Protein AF-A0A6P4Z0P4-F1 (afdb_monomer_lite)

InterPro domains:
  IPR000483 Cysteine-rich flanking region, C-terminal [SM00082] (230-280)
  IPR001611 Leucine-rich repeat [PF13855] (102-160)
  IPR003591 Leucine-rich repeat, typical subtype [SM00369] (24-47)
  IPR003591 Leucine-rich repeat, typical subtype [SM00369] (75-98)
  IPR003591 Leucine-rich repeat, typical subtype [SM00369] (100-123)
  IPR003591 Leucine-rich repeat, typical subtype [SM00369] (124-146)
  IPR003591 Leucine-rich repeat, typical subtype [SM00369] (147-170)
  IPR003591 Leucine-rich repeat, typical subtype [SM00369] (171-194)
  IPR003591 Leucine-rich repeat, typical subtype [SM00369] (195-218)
  IPR003598 Immunoglobulin subtype 2 [SM00408] (299-368)
  IPR003599 Immunoglobulin domain subtype [SM00409] (296-376)
  IPR007110 Immunoglobulin-like domain [PS50835] (287-372)
  IPR013098 Immunoglobulin I-set [PF07679] (297-378)
  IPR013783 Immunoglobulin-like fold [G3DSA:2.60.40.10] (280-378)
  IPR032675 Leucine-rich repeat domain superfamily [G3DSA:3.80.10.10] (1-97)
  IPR032675 Leucine-rich repeat domain superfamily [G3DSA:3.80.10.10] (98-164)
  IPR032675 Leucine-rich repeat domain superfamily [G3DSA:3.80.10.10] (165-279)
  IPR036179 Immunoglobulin-like domain superfamily [SSF48726] (300-378)
  IPR050541 Leucine-rich repeat and transmembrane domain-containing protein [PTHR24369] (9-365)

Organism: Branchiostoma belcheri (NCBI:txid7741)

Secondary structure (DSSP, 8-state):
-TT--EEE-TTS--SBPPP--TT-TT--EEE--S----B--TTTTTT-TT--EEE-TT-TTTTTT-PPTTTTTT-TT--EEE-TTS--SS--HHHHTTTGGG--EEE-TTS------STTSTT-TT--EEE-TTS--SS--GGGGG-TT--EEE-TTS---EE-TTTTTT-TT--EEE-TTS---EE-TTTTTT-TT--EEE-TTSS-----TTTTTT---SSEEE-TT---B-SGGGHHHHHHHHSSSSTTT---B--BSGGGTT-BGGGS-GGG-----S--EEEEEE-TT--SEE-TTS-EEE--EEEEESPPEEEEE-TTS-EE-TT---STTEEE-TTS-EEESS--GGG-EEEEEEEE-SS-EEEEEEEEEE-

pLDDT: mean 89.48, std 9.24, range [51.0, 98.56]

Radius of gyration: 24.15 Å; chains: 1; bounding box: 56×58×63 Å

Foldseek 3Di:
DQPAQEAAQEPDADQADDADCLNVARYAYYANEHYQNQAQDACRCQNVCNYQEYHHEHYNNLLPEHDDARSCHNVQQHAYYAHHHSQDQDDRQRNCLVRQQRHAEYHHAHHAHAAYDLVRCLSNQRHQEYAHDQYAHQADHPSVLNHQRHAYYHHANYQHAEQDACSPPSNQRYAYYHHDNYAHAYYDLRSCAQVARHAYDAHEQYAYQEDAANSCVRPQHNHAYHHYNYAHAQAQLRLRVLVVCVVPRCVVHDQDAHNDDPVRHRPGSVVDPSVRRHFPDDDADWKDWDQPPFAQEDEAFAKGKTATAIDHPPFWFKWKAFLVGHIDGQSRDPDPQWHADPRRMIMRRGDDQSRFAKMKMWTDTNRDIDIDIGTYYYD

Structure (mmCIF, N/CA/C/O backbone):
data_AF-A0A6P4Z0P4-F1
#
_entry.id   AF-A0A6P4Z0P4-F1
#
loop_
_atom_site.group_PDB
_atom_site.id
_atom_site.type_symbol
_atom_site.label_atom_id
_atom_site.label_alt_id
_atom_site.label_comp_id
_atom_site.label_asym_id
_atom_site.label_entity_id
_atom_site.label_seq_id
_atom_site.pdbx_PDB_ins_code
_atom_site.Cartn_x
_atom_site.Cartn_y
_atom_site.Cartn_z
_atom_site.occupancy
_atom_site.B_iso_or_equiv
_atom_site.auth_seq_id
_atom_site.auth_comp_id
_atom_site.auth_asym_id
_atom_site.auth_atom_id
_atom_site.pdbx_PDB_model_num
ATOM 1 N N . MET A 1 1 ? -32.185 -7.700 32.684 1.00 51.00 1 MET A N 1
ATOM 2 C CA . MET A 1 1 ? -32.113 -9.035 32.046 1.00 51.00 1 MET A CA 1
ATOM 3 C C . MET A 1 1 ? -30.779 -9.678 32.425 1.00 51.00 1 MET A C 1
ATOM 5 O O . MET A 1 1 ? -29.786 -9.361 31.792 1.00 51.00 1 MET A O 1
ATOM 9 N N . PRO A 1 2 ? -30.705 -10.510 33.476 1.00 51.84 2 PRO A N 1
ATOM 10 C CA . PRO A 1 2 ? -29.428 -10.908 34.088 1.00 51.84 2 PRO A CA 1
ATOM 11 C C . PRO A 1 2 ? -28.646 -12.013 33.345 1.00 51.84 2 PRO A C 1
ATOM 13 O O . PRO A 1 2 ? -27.737 -12.581 33.927 1.00 51.84 2 PRO A O 1
ATOM 16 N N . TYR A 1 3 ? -28.998 -12.339 32.096 1.00 61.34 3 TYR A N 1
ATOM 17 C CA . TYR A 1 3 ? -28.359 -13.416 31.315 1.00 61.34 3 TYR A CA 1
ATOM 18 C C . TYR A 1 3 ? -27.918 -12.982 29.912 1.00 61.34 3 TYR A C 1
ATOM 20 O O . TYR A 1 3 ? -27.537 -13.824 29.104 1.00 61.34 3 TYR A O 1
ATOM 28 N N . LEU A 1 4 ? -28.040 -11.696 29.580 1.00 68.31 4 LEU A N 1
ATOM 29 C CA . LEU A 1 4 ? -27.682 -11.217 28.251 1.00 68.31 4 LEU A CA 1
ATOM 30 C C . LEU A 1 4 ? -26.157 -11.061 28.178 1.00 68.31 4 LEU A C 1
ATOM 32 O O . LEU A 1 4 ? -25.614 -10.230 28.897 1.00 68.31 4 LEU A O 1
ATOM 36 N N . SER A 1 5 ? -25.496 -11.869 27.347 1.00 84.31 5 SER A N 1
ATOM 37 C CA . SER A 1 5 ? -24.050 -11.802 27.076 1.00 84.31 5 SER A CA 1
ATOM 38 C C . SER A 1 5 ? -23.718 -10.976 25.839 1.00 84.31 5 SER A C 1
ATOM 40 O O . SER A 1 5 ? -22.655 -10.367 25.758 1.00 84.31 5 SER A O 1
ATOM 42 N N . ASP A 1 6 ? -24.638 -10.935 24.880 1.00 90.25 6 ASP A N 1
ATOM 43 C CA . ASP A 1 6 ? -24.429 -10.323 23.578 1.00 90.25 6 ASP A CA 1
ATOM 44 C C . ASP A 1 6 ? -25.652 -9.483 23.204 1.00 90.25 6 ASP A C 1
ATOM 46 O O . ASP A 1 6 ? -26.797 -9.923 23.338 1.00 90.25 6 ASP A O 1
ATOM 50 N N . VAL A 1 7 ? -25.407 -8.266 22.728 1.00 90.81 7 VAL A N 1
ATOM 51 C CA . VAL A 1 7 ? -26.426 -7.311 22.281 1.00 90.81 7 VAL A CA 1
ATOM 52 C C . VAL A 1 7 ? -26.249 -7.083 20.795 1.00 90.81 7 VAL A C 1
ATOM 54 O O . VAL A 1 7 ? -25.250 -6.513 20.374 1.00 90.81 7 VAL A O 1
ATOM 57 N N . TRP A 1 8 ? -27.239 -7.501 20.016 1.00 92.94 8 TRP A N 1
ATOM 58 C CA . TRP A 1 8 ? -27.252 -7.363 18.564 1.00 92.94 8 TRP A CA 1
ATOM 59 C C . TRP A 1 8 ? -28.351 -6.374 18.189 1.00 92.94 8 TRP A C 1
ATOM 61 O O . TRP A 1 8 ? -29.537 -6.705 18.226 1.00 92.94 8 TRP A O 1
ATOM 71 N N . LEU A 1 9 ? -27.958 -5.134 17.907 1.00 93.69 9 LEU A N 1
ATOM 72 C CA . LEU A 1 9 ? -28.841 -4.039 17.500 1.00 93.69 9 LEU A CA 1
ATOM 73 C C . LEU A 1 9 ? -28.505 -3.538 16.090 1.00 93.69 9 LEU A C 1
ATOM 75 O O . LEU A 1 9 ? -29.006 -2.490 15.674 1.00 93.69 9 LEU A O 1
ATOM 79 N N . ASN A 1 10 ? -27.684 -4.278 15.347 1.00 96.25 10 ASN A N 1
ATOM 80 C CA . ASN A 1 10 ? -27.295 -3.944 13.987 1.00 96.25 10 ASN A CA 1
ATOM 81 C C . ASN A 1 10 ? -28.489 -3.869 13.028 1.00 96.25 10 ASN A C 1
ATOM 83 O O . ASN A 1 10 ? -29.530 -4.480 13.269 1.00 96.25 10 ASN A O 1
ATOM 87 N N . ASP A 1 11 ? -28.327 -3.114 11.940 1.00 96.44 11 ASP A N 1
ATOM 88 C CA . ASP A 1 11 ? -29.306 -3.005 10.845 1.00 96.44 11 ASP A CA 1
ATOM 89 C C . ASP A 1 11 ? -30.709 -2.559 11.304 1.00 96.44 11 ASP A C 1
ATOM 91 O O . ASP A 1 11 ? -31.742 -3.019 10.810 1.00 96.44 11 ASP A O 1
ATOM 95 N N . ASN A 1 12 ? -30.747 -1.639 12.267 1.00 95.81 12 ASN A N 1
ATOM 96 C CA . ASN A 1 12 ? -31.969 -1.006 12.752 1.00 95.81 12 ASN A CA 1
ATOM 97 C C . ASN A 1 12 ? -32.028 0.473 12.323 1.00 95.81 12 ASN A C 1
ATOM 99 O O . ASN A 1 12 ? -31.247 0.960 11.506 1.00 95.81 12 ASN A O 1
ATOM 103 N N . ASN A 1 13 ? -33.003 1.207 12.861 1.00 95.25 13 ASN A N 1
ATOM 104 C CA . ASN A 1 13 ? -33.181 2.637 12.613 1.00 95.25 13 ASN A CA 1
ATOM 105 C C . ASN A 1 13 ? -32.866 3.475 13.866 1.00 95.25 13 ASN A C 1
ATOM 107 O O . ASN A 1 13 ? -33.548 4.463 14.143 1.00 95.25 13 ASN A O 1
ATOM 111 N N . LEU A 1 14 ? -31.886 3.046 14.671 1.00 92.81 14 LEU A N 1
ATOM 112 C CA . LEU A 1 14 ? -31.499 3.757 15.888 1.00 92.81 14 LEU A CA 1
ATOM 113 C C . LEU A 1 14 ? -30.836 5.088 15.529 1.00 92.81 14 LEU A C 1
ATOM 115 O O . LEU A 1 14 ? -29.829 5.123 14.828 1.00 92.81 14 LEU A O 1
ATOM 119 N N . THR A 1 15 ? -31.382 6.189 16.041 1.00 91.25 15 THR A N 1
ATOM 120 C CA . THR A 1 15 ? -30.812 7.536 15.869 1.00 91.25 15 THR A CA 1
ATOM 121 C C . THR A 1 15 ? -29.833 7.916 16.981 1.00 91.25 15 THR A C 1
ATOM 123 O O . THR A 1 15 ? -29.069 8.868 16.830 1.00 91.25 15 THR A O 1
ATOM 126 N N . SER A 1 16 ? -29.831 7.163 18.082 1.00 88.50 16 SER A N 1
ATOM 127 C CA . SER A 1 16 ? -28.933 7.302 19.231 1.00 88.50 16 SER A CA 1
ATOM 128 C C . SER A 1 16 ? -28.584 5.923 19.789 1.00 88.50 16 SER A C 1
ATOM 130 O O . SER A 1 16 ? -29.386 4.992 19.688 1.00 88.50 16 SER A O 1
ATOM 132 N N . ALA A 1 17 ? -27.411 5.793 20.408 1.00 86.19 17 ALA A N 1
ATOM 133 C CA . ALA A 1 17 ? -27.073 4.593 21.170 1.00 86.19 17 ALA A CA 1
ATOM 134 C C . ALA A 1 17 ? -27.990 4.446 22.410 1.00 86.19 17 ALA A C 1
ATOM 136 O O . ALA A 1 17 ? -28.481 5.458 22.922 1.00 86.19 17 ALA A O 1
ATOM 137 N N . PRO A 1 18 ? -28.234 3.217 22.907 1.00 84.50 18 PRO A N 1
ATOM 138 C CA . PRO A 1 18 ? -29.027 3.001 24.118 1.00 84.50 18 PRO A CA 1
ATOM 139 C C . PRO A 1 18 ? -28.424 3.719 25.335 1.00 84.50 18 PRO A C 1
ATOM 141 O O . PRO A 1 18 ? -27.215 3.643 25.551 1.00 84.50 18 PRO A O 1
ATOM 144 N N . SER A 1 19 ? -29.253 4.401 26.132 1.00 79.94 19 SER A N 1
ATOM 145 C CA . SER A 1 19 ? -28.867 5.002 27.419 1.00 79.94 19 SER A CA 1
ATOM 146 C C . SER A 1 19 ? -29.184 4.072 28.597 1.00 79.94 19 SER A C 1
ATOM 148 O O . SER A 1 19 ? -29.897 3.083 28.441 1.00 79.94 19 SER A O 1
ATOM 150 N N . ASP A 1 20 ? -28.656 4.400 29.782 1.00 75.19 20 ASP A N 1
ATOM 151 C CA . ASP A 1 20 ? -29.026 3.773 31.063 1.00 75.19 20 ASP A CA 1
ATOM 152 C C . ASP A 1 20 ? -28.770 2.255 31.130 1.00 75.19 20 ASP A C 1
ATOM 154 O O . ASP A 1 20 ? -29.592 1.463 31.590 1.00 75.19 20 ASP A O 1
ATOM 158 N N . MET A 1 21 ? -27.580 1.840 30.693 1.00 78.06 21 MET A N 1
ATOM 159 C CA . MET A 1 21 ? -27.157 0.435 30.619 1.00 78.06 21 MET A CA 1
ATOM 160 C C . MET A 1 21 ? -26.545 -0.107 31.926 1.00 78.06 21 MET A C 1
ATOM 162 O O . MET A 1 21 ? -25.879 -1.137 31.923 1.00 78.06 21 MET A O 1
ATOM 166 N N . ASN A 1 22 ? -26.790 0.544 33.064 1.00 76.12 22 ASN A N 1
ATOM 167 C CA . ASN A 1 22 ? -26.131 0.258 34.352 1.00 76.12 22 ASN A CA 1
ATOM 168 C C . ASN A 1 22 ? -26.401 -1.167 34.879 1.00 76.12 22 ASN A C 1
ATOM 170 O O . ASN A 1 22 ? -25.625 -1.717 35.668 1.00 76.12 22 ASN A O 1
ATOM 174 N N . ASP A 1 23 ? -27.511 -1.766 34.445 1.00 77.31 23 ASP A N 1
ATOM 175 C CA . ASP A 1 23 ? -27.917 -3.126 34.809 1.00 77.31 23 ASP A CA 1
ATOM 176 C C . ASP A 1 23 ? -27.267 -4.205 33.920 1.00 77.31 23 ASP A C 1
ATOM 178 O O . ASP A 1 23 ? -27.383 -5.401 34.200 1.00 77.31 23 ASP A O 1
ATOM 182 N N . LEU A 1 24 ? -26.572 -3.805 32.851 1.00 77.00 24 LEU A N 1
ATOM 183 C CA . LEU A 1 24 ? -26.000 -4.676 31.821 1.00 77.00 24 LEU A CA 1
ATOM 184 C C . LEU A 1 24 ? -24.562 -5.112 32.155 1.00 77.00 24 LEU A C 1
ATOM 186 O O . LEU A 1 24 ? -23.647 -5.023 31.344 1.00 77.00 24 LEU A O 1
ATOM 190 N N . LYS A 1 25 ? -24.365 -5.633 33.368 1.00 76.31 25 LYS A N 1
ATOM 191 C CA . LYS A 1 25 ? -23.035 -5.965 33.922 1.00 76.31 25 LYS A CA 1
ATOM 192 C C . LYS A 1 25 ? -22.395 -7.253 33.388 1.00 76.31 25 LYS A C 1
ATOM 194 O O . LYS A 1 25 ? -21.348 -7.651 33.880 1.00 76.31 25 LYS A O 1
ATOM 199 N N . GLN A 1 26 ? -23.050 -7.959 32.470 1.00 84.25 26 GLN A N 1
ATOM 200 C CA . GLN A 1 26 ? -22.586 -9.253 31.947 1.00 84.25 26 GLN A CA 1
ATOM 201 C C . GLN A 1 26 ? -22.544 -9.291 30.418 1.00 84.25 26 GLN A C 1
ATOM 203 O O . GLN A 1 26 ? -22.570 -10.366 29.831 1.00 84.25 26 GLN A O 1
ATOM 208 N N . ILE A 1 27 ? -22.482 -8.122 29.778 1.00 88.69 27 ILE A N 1
ATOM 209 C CA . ILE A 1 27 ? -22.425 -8.025 28.320 1.00 88.69 27 ILE A CA 1
ATOM 210 C C . ILE A 1 27 ? -20.973 -7.994 27.874 1.00 88.69 27 ILE A C 1
ATOM 212 O O . ILE A 1 27 ? -20.195 -7.167 28.341 1.00 88.69 27 ILE A O 1
ATOM 216 N N . TYR A 1 28 ? -20.641 -8.894 26.957 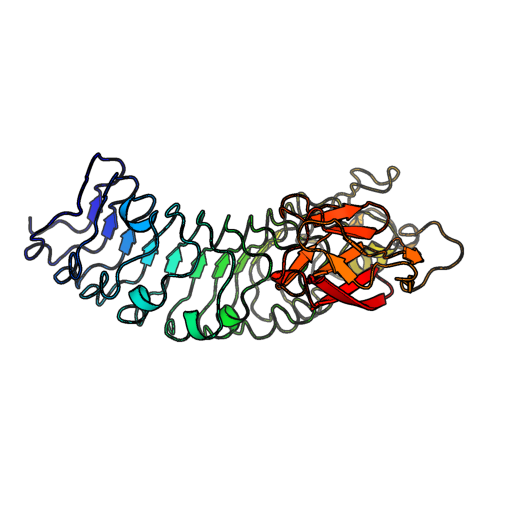1.00 92.44 28 TYR A N 1
ATOM 217 C CA . TYR A 1 28 ? -19.319 -9.071 26.371 1.00 92.44 28 TYR A CA 1
ATOM 218 C C . TYR A 1 28 ? -19.262 -8.570 24.929 1.00 92.44 28 TYR A C 1
ATOM 220 O O . TYR A 1 28 ? -18.223 -8.064 24.514 1.00 92.44 28 TYR A O 1
ATOM 228 N N . THR A 1 29 ? -20.373 -8.640 24.193 1.00 94.38 29 THR A N 1
ATOM 229 C CA . THR A 1 29 ? -20.454 -8.162 22.808 1.00 94.38 29 THR A CA 1
ATOM 230 C C . THR A 1 29 ? -21.599 -7.178 22.645 1.00 94.38 29 THR A C 1
ATOM 232 O O . THR A 1 29 ? -22.718 -7.436 23.089 1.00 94.38 29 THR A O 1
ATOM 235 N N . MET A 1 30 ? -21.338 -6.073 21.957 1.00 94.12 30 MET A N 1
ATOM 236 C CA . MET A 1 30 ? -22.362 -5.127 21.542 1.00 94.12 30 MET A CA 1
ATOM 237 C C . MET A 1 30 ? -22.149 -4.741 20.086 1.00 94.12 30 MET A C 1
ATOM 239 O O . MET A 1 30 ? -21.089 -4.236 19.723 1.00 94.12 30 MET A O 1
ATOM 243 N N . ASP A 1 31 ? -23.175 -4.958 19.274 1.00 96.25 31 ASP A N 1
ATOM 244 C CA . ASP A 1 31 ? -23.215 -4.584 17.870 1.00 96.25 31 ASP A CA 1
ATOM 245 C C . ASP A 1 31 ? -24.295 -3.519 17.647 1.00 96.25 31 ASP A C 1
ATOM 247 O O . ASP A 1 31 ? -25.492 -3.778 17.790 1.00 96.25 31 ASP A O 1
ATOM 251 N N . LEU A 1 32 ? -23.852 -2.300 17.340 1.00 95.06 32 LEU A N 1
ATOM 252 C CA . LEU A 1 32 ? -24.674 -1.139 16.988 1.00 95.06 32 LEU A CA 1
ATOM 253 C C . LEU A 1 32 ? -24.559 -0.794 15.496 1.00 95.06 32 LEU A C 1
ATOM 255 O O . LEU A 1 32 ? -25.032 0.266 15.072 1.00 95.06 32 LEU A O 1
ATOM 259 N N . SER A 1 33 ? -23.907 -1.646 14.705 1.00 96.81 33 SER A N 1
ATOM 260 C CA . SER A 1 33 ? -23.512 -1.327 13.340 1.00 96.81 33 SER A CA 1
ATOM 261 C C . SER A 1 33 ? -24.701 -1.075 12.411 1.00 96.81 33 SER A C 1
ATOM 263 O O . SER A 1 33 ? -25.830 -1.500 12.656 1.00 96.81 33 SER A O 1
ATOM 265 N N . SER A 1 34 ? -24.465 -0.343 11.323 1.00 96.38 34 SER A N 1
ATOM 266 C CA . SER A 1 34 ? -25.487 -0.071 10.300 1.00 96.38 34 SER A CA 1
ATOM 267 C C . SER A 1 34 ? -26.774 0.546 10.865 1.00 96.38 34 SER A C 1
ATOM 269 O O . SER A 1 34 ? -27.881 0.190 10.469 1.00 96.38 34 SER A O 1
ATOM 271 N N . ASN A 1 35 ? -26.622 1.507 11.777 1.00 94.94 35 ASN A N 1
ATOM 272 C CA . ASN A 1 35 ? -27.707 2.343 12.280 1.00 94.94 35 ASN A CA 1
ATOM 273 C C . ASN A 1 35 ? -27.451 3.821 11.941 1.00 94.94 35 ASN A C 1
ATOM 275 O O . ASN A 1 35 ? -26.301 4.270 11.964 1.00 94.94 35 ASN A O 1
ATOM 279 N N . PRO A 1 36 ? -28.494 4.636 11.710 1.00 93.25 36 PRO A N 1
ATOM 280 C CA . PRO A 1 36 ? -28.360 6.075 11.491 1.00 93.25 36 PRO A CA 1
ATOM 281 C C . PRO A 1 36 ? -28.119 6.846 12.803 1.00 93.25 36 PRO A C 1
ATOM 283 O O . PRO A 1 36 ? -28.712 7.904 13.017 1.00 93.25 36 PRO A O 1
ATOM 286 N N . ILE A 1 37 ? -27.263 6.328 13.693 1.00 91.56 37 ILE A N 1
ATOM 287 C CA . ILE A 1 37 ? -26.918 6.978 14.961 1.00 91.56 37 ILE A CA 1
ATOM 288 C C . ILE A 1 37 ? -26.220 8.285 14.623 1.00 91.56 37 ILE A C 1
ATOM 290 O O . ILE A 1 37 ? -25.175 8.260 13.983 1.00 91.56 37 ILE A O 1
ATOM 294 N N . GLN A 1 38 ? -26.803 9.414 15.015 1.00 87.69 38 GLN A N 1
ATOM 295 C CA . GLN A 1 38 ? -26.316 10.747 14.640 1.00 87.69 38 GLN A CA 1
ATOM 296 C C . GLN A 1 38 ? -25.331 11.311 15.659 1.00 87.69 38 GLN A C 1
ATOM 298 O O . GLN A 1 38 ? -24.482 12.122 15.309 1.00 87.69 38 GLN A O 1
ATOM 303 N N . THR A 1 39 ? -25.440 10.874 16.912 1.00 82.00 39 THR A N 1
ATOM 304 C CA . THR A 1 39 ? -24.618 11.351 18.022 1.00 82.00 39 THR A CA 1
ATOM 305 C C . THR A 1 39 ? -24.261 10.197 18.944 1.00 82.00 39 THR A C 1
ATOM 307 O O . THR A 1 39 ? -25.118 9.373 19.277 1.00 82.00 39 THR A O 1
ATOM 310 N N . LEU A 1 40 ? -23.017 10.186 19.406 1.00 83.12 40 LEU A N 1
ATOM 311 C CA . LEU A 1 40 ? -22.540 9.329 20.481 1.00 83.12 40 LEU A CA 1
ATOM 312 C C . LEU A 1 40 ? -22.086 10.244 21.615 1.00 83.12 40 LEU A C 1
ATOM 314 O O . LEU A 1 40 ? -21.119 10.977 21.447 1.00 83.12 40 LEU A O 1
ATOM 318 N N . ALA A 1 41 ? -22.820 10.258 22.727 1.00 78.81 41 ALA A N 1
ATOM 319 C CA . ALA A 1 41 ? -22.496 11.153 23.829 1.00 78.81 41 ALA A CA 1
ATOM 320 C C . ALA A 1 41 ? -21.198 10.713 24.540 1.00 78.81 41 ALA A C 1
ATOM 322 O O . ALA A 1 41 ? -20.908 9.511 24.604 1.00 78.81 41 ALA A O 1
ATOM 323 N N . PRO A 1 42 ? -20.446 11.645 25.149 1.00 77.56 42 PRO A N 1
ATOM 324 C CA . PRO A 1 42 ? -19.347 11.293 26.038 1.00 77.56 42 PRO A CA 1
ATOM 325 C C . PRO A 1 42 ? -19.822 10.342 27.138 1.00 77.56 42 PRO A C 1
ATOM 327 O O . PRO A 1 42 ? -20.913 10.516 27.688 1.00 77.56 42 PRO A O 1
ATOM 330 N N . SER A 1 43 ? -19.003 9.346 27.487 1.00 75.38 43 SER A N 1
ATOM 331 C CA . SER A 1 43 ? -19.332 8.376 28.544 1.00 75.38 43 SER A CA 1
ATOM 332 C C . SER A 1 43 ? -20.615 7.556 28.296 1.00 75.38 43 SER A C 1
ATOM 334 O O . SER A 1 43 ? -21.153 6.974 29.241 1.00 75.38 43 SER A O 1
ATOM 336 N N . GLN A 1 44 ? -21.107 7.462 27.050 1.00 80.81 44 GLN A N 1
ATOM 337 C CA . GLN A 1 44 ? -22.280 6.643 26.690 1.00 80.81 44 GLN A CA 1
ATOM 338 C C . GLN A 1 44 ? -22.141 5.183 27.153 1.00 80.81 44 GLN A C 1
ATOM 340 O O . GLN A 1 44 ? -23.135 4.527 27.463 1.00 80.81 44 GLN A O 1
ATOM 345 N N . PHE A 1 45 ? -20.906 4.686 27.221 1.00 85.25 45 PHE A N 1
ATOM 346 C CA . PHE A 1 45 ? -20.576 3.312 27.586 1.00 85.25 45 PHE A CA 1
ATOM 347 C C . PHE A 1 45 ? -19.891 3.174 28.947 1.00 85.25 45 PHE A C 1
ATOM 349 O O . PHE A 1 45 ? -19.323 2.124 29.237 1.00 85.25 45 PHE A O 1
ATOM 356 N N . LYS A 1 46 ? -19.972 4.199 29.804 1.00 84.69 46 LYS A N 1
ATOM 357 C CA . LYS A 1 46 ? -19.211 4.257 31.063 1.00 84.69 46 LYS A CA 1
ATOM 358 C C . LYS A 1 46 ? -19.436 3.073 32.010 1.00 84.69 46 LYS A C 1
ATOM 360 O O . LYS A 1 46 ? -18.563 2.754 32.807 1.00 84.69 46 LYS A O 1
ATOM 365 N N . ASP A 1 47 ? -20.612 2.451 31.941 1.00 84.69 47 ASP A N 1
ATOM 366 C CA . ASP A 1 47 ? -21.020 1.351 32.820 1.00 84.69 47 ASP A CA 1
ATOM 367 C C . ASP A 1 47 ? -20.828 -0.035 32.167 1.00 84.69 47 ASP A C 1
ATOM 369 O O . ASP A 1 47 ? -21.139 -1.059 32.777 1.00 84.69 47 ASP A O 1
ATOM 373 N N . LEU A 1 48 ? -20.290 -0.090 30.940 1.00 87.12 48 LEU A N 1
ATOM 374 C CA . LEU A 1 48 ? -20.080 -1.316 30.162 1.00 87.12 48 LEU A CA 1
ATOM 375 C C . LEU A 1 48 ? -18.661 -1.887 30.318 1.00 87.12 48 LEU A C 1
ATOM 377 O O . LEU A 1 48 ? -18.089 -2.425 29.372 1.00 87.12 48 LEU A O 1
ATOM 381 N N . GLY A 1 49 ? -18.101 -1.837 31.528 1.00 87.19 49 GLY A N 1
ATOM 382 C CA . GLY A 1 49 ? -16.736 -2.306 31.795 1.00 87.19 49 GLY A CA 1
ATOM 383 C C . GLY A 1 49 ? -16.486 -3.782 31.477 1.00 87.19 49 GLY A C 1
ATOM 384 O O . GLY A 1 49 ? -15.340 -4.172 31.302 1.00 87.19 49 GLY A O 1
ATOM 385 N N . SER A 1 50 ? -17.521 -4.621 31.373 1.00 89.19 50 SER A N 1
ATOM 386 C CA . SER A 1 50 ? -17.388 -6.038 30.991 1.00 89.19 50 SER A CA 1
ATOM 387 C C . SER A 1 50 ? -17.308 -6.281 29.482 1.00 89.19 50 SER A C 1
ATOM 389 O O . SER A 1 50 ? -17.050 -7.415 29.074 1.00 89.19 50 SER A O 1
ATOM 391 N N . LEU A 1 51 ? -17.528 -5.248 28.665 1.00 91.75 51 LEU A N 1
ATOM 392 C CA . LEU A 1 51 ? -17.587 -5.375 27.217 1.00 91.75 51 LEU A CA 1
ATOM 393 C C . LEU A 1 51 ? -16.204 -5.701 26.647 1.00 91.75 51 LEU A C 1
ATOM 395 O O . LEU A 1 51 ? -15.233 -4.990 26.894 1.00 91.75 51 LEU A O 1
ATOM 399 N N . LEU A 1 52 ? -16.135 -6.769 25.856 1.00 93.38 52 LEU A N 1
ATOM 400 C CA . LEU A 1 52 ? -14.925 -7.229 25.176 1.00 93.38 52 LEU A CA 1
ATOM 401 C C . LEU A 1 52 ? -14.919 -6.818 23.705 1.00 93.38 52 LEU A C 1
ATOM 403 O O . LEU A 1 52 ? -13.853 -6.582 23.142 1.00 93.38 52 LEU A O 1
ATOM 407 N N . LYS A 1 53 ? -16.096 -6.723 23.082 1.00 95.12 53 LYS A N 1
ATOM 408 C CA . LYS A 1 53 ? -16.257 -6.363 21.676 1.00 95.12 53 LYS A CA 1
ATOM 409 C C . LYS A 1 53 ? -17.328 -5.298 21.490 1.00 95.12 53 LYS A C 1
ATOM 411 O O . LYS A 1 53 ? -18.469 -5.476 21.919 1.00 95.12 53 LYS A O 1
ATOM 416 N N . LEU A 1 54 ? -16.962 -4.241 20.771 1.00 94.38 54 LEU A N 1
ATOM 417 C CA . LEU A 1 54 ? -17.870 -3.191 20.328 1.00 94.38 54 LEU A CA 1
ATOM 418 C C . LEU A 1 54 ? -17.797 -3.044 18.809 1.00 94.38 54 LEU A C 1
ATOM 420 O O . LEU A 1 54 ? -16.729 -2.771 18.255 1.00 94.38 54 LEU A O 1
ATOM 424 N N . ASP A 1 55 ? -18.947 -3.171 18.154 1.00 96.19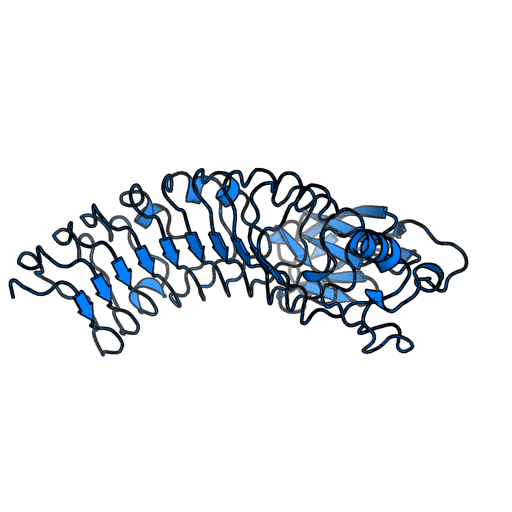 55 ASP A N 1
ATOM 425 C CA . ASP A 1 55 ? -19.117 -2.828 16.749 1.00 96.19 55 ASP A CA 1
ATOM 426 C C . ASP A 1 55 ? -19.978 -1.572 16.600 1.00 96.19 55 ASP A C 1
ATOM 428 O O . ASP A 1 55 ? -21.153 -1.536 16.964 1.00 96.19 55 ASP A O 1
ATOM 432 N N . ILE A 1 56 ? -19.354 -0.519 16.080 1.00 93.81 56 ILE A N 1
ATOM 433 C CA . ILE A 1 56 ? -19.956 0.778 15.759 1.00 93.81 56 ILE A CA 1
ATOM 434 C C . ILE A 1 56 ? -19.648 1.134 14.301 1.00 93.81 56 ILE A C 1
ATOM 436 O O . ILE A 1 56 ? -19.421 2.292 13.944 1.00 93.81 56 ILE A O 1
ATOM 440 N N . SER A 1 57 ? -19.608 0.116 13.443 1.00 95.62 57 SER A N 1
ATOM 441 C CA . SER A 1 57 ? -19.398 0.263 12.009 1.00 95.62 57 SER A CA 1
ATOM 442 C C . SER A 1 57 ? -20.602 0.915 11.332 1.00 95.62 57 SER A C 1
ATOM 444 O O . SER A 1 57 ? -21.753 0.655 11.675 1.00 95.62 57 SER A O 1
ATOM 446 N N . ASN A 1 58 ? -20.352 1.715 10.298 1.00 94.38 58 ASN A N 1
ATOM 447 C CA . ASN A 1 58 ? -21.383 2.301 9.446 1.00 94.38 58 ASN A CA 1
ATOM 448 C C . ASN A 1 58 ? -22.442 3.119 10.218 1.00 94.38 58 ASN A C 1
ATOM 450 O O . ASN A 1 58 ? -23.641 2.959 9.980 1.00 94.38 58 ASN A O 1
ATOM 454 N N . ILE A 1 59 ? -22.009 4.019 11.107 1.00 91.75 59 ILE A N 1
ATOM 455 C CA . ILE A 1 59 ? -22.903 4.935 11.831 1.00 91.75 59 ILE A CA 1
ATOM 456 C C . ILE A 1 59 ? -22.648 6.399 11.465 1.00 91.75 59 ILE A C 1
ATOM 458 O O . ILE A 1 59 ? -21.516 6.826 11.242 1.00 91.75 59 ILE A O 1
ATOM 462 N N . SER A 1 60 ? -23.710 7.202 11.392 1.00 87.50 60 SER A N 1
ATOM 463 C CA . SER A 1 60 ? -23.628 8.595 10.927 1.00 87.50 60 SER A CA 1
ATOM 464 C C . SER A 1 60 ? -22.830 9.516 11.856 1.00 87.50 60 SER A C 1
ATOM 466 O O . SER A 1 60 ? -22.221 10.465 11.372 1.00 87.50 60 SER A O 1
ATOM 468 N N . ALA A 1 61 ? -22.786 9.214 13.154 1.00 84.19 61 ALA A N 1
ATOM 469 C CA . ALA A 1 61 ? -22.106 9.998 14.181 1.00 84.19 61 ALA A CA 1
ATOM 470 C C . ALA A 1 61 ? -20.600 10.121 13.929 1.00 84.19 61 ALA A C 1
ATOM 472 O O . ALA A 1 61 ? -20.001 11.128 14.281 1.00 84.19 61 ALA A O 1
ATOM 473 N N . ILE A 1 62 ? -19.999 9.112 13.292 1.00 83.94 62 ILE A N 1
ATOM 474 C CA . ILE A 1 62 ? -18.556 9.070 13.027 1.00 83.94 62 ILE A CA 1
ATOM 475 C C . ILE A 1 62 ? -18.239 9.621 11.623 1.00 83.94 62 ILE A C 1
ATOM 477 O O . ILE A 1 62 ? -17.165 10.181 11.398 1.00 83.94 62 ILE A O 1
ATOM 481 N N . LYS A 1 63 ? -19.214 9.575 10.699 1.00 72.69 63 LYS A N 1
ATOM 482 C CA . LYS A 1 63 ? -19.086 10.014 9.295 1.00 72.69 63 LYS A CA 1
ATOM 483 C C . LYS A 1 63 ? -18.903 11.527 9.097 1.00 72.69 63 LYS A C 1
ATOM 485 O O . LYS A 1 63 ? -18.683 11.960 7.970 1.00 72.69 63 LYS A O 1
ATOM 490 N N . ALA A 1 64 ? -18.977 12.336 10.157 1.00 59.41 64 ALA A N 1
ATOM 491 C CA . ALA A 1 64 ? -18.995 13.801 10.081 1.00 59.41 64 ALA A CA 1
ATOM 492 C C . ALA A 1 64 ? -17.744 14.518 10.632 1.00 59.41 64 ALA A C 1
ATOM 494 O O . ALA A 1 64 ? -17.750 15.745 10.705 1.00 59.41 64 ALA A O 1
ATOM 495 N N . GLY A 1 65 ? -16.668 13.803 10.986 1.00 57.91 65 GLY A N 1
ATOM 496 C CA . GLY A 1 65 ? -15.408 14.457 11.381 1.00 57.91 65 GLY A CA 1
ATOM 497 C C . GLY A 1 65 ? -14.681 13.886 12.597 1.00 57.91 65 GLY A C 1
ATOM 498 O O . GLY A 1 65 ? -13.750 14.531 13.071 1.00 57.91 65 GLY A O 1
ATOM 499 N N . GLY A 1 66 ? -15.052 12.697 13.080 1.00 63.12 66 GLY A N 1
ATOM 500 C CA . GLY A 1 66 ? -14.288 11.971 14.099 1.00 63.12 66 GLY A CA 1
ATOM 501 C C . GLY A 1 66 ? -15.149 11.324 15.181 1.00 63.12 66 GLY A C 1
ATOM 502 O O . GLY A 1 66 ? -16.370 11.443 15.182 1.00 63.12 66 GLY A O 1
ATOM 503 N N . LEU A 1 67 ? -14.484 10.622 16.097 1.00 73.19 67 LEU A N 1
ATOM 504 C CA . LEU A 1 67 ? -15.036 10.270 17.405 1.00 73.19 67 LEU A CA 1
ATOM 505 C C . LEU A 1 67 ? -14.694 11.405 18.372 1.00 73.19 67 LEU A C 1
ATOM 507 O O . LEU A 1 67 ? -13.548 11.856 18.371 1.00 73.19 67 LEU A O 1
ATOM 511 N N . GLU A 1 68 ? -15.662 11.862 19.170 1.00 73.81 68 GLU A N 1
ATOM 512 C CA . GLU A 1 68 ? -15.372 12.791 20.268 1.00 73.81 68 GLU A CA 1
ATOM 513 C C . GLU A 1 68 ? -14.345 12.175 21.228 1.00 73.81 68 GLU A C 1
ATOM 515 O O . GLU A 1 68 ? -14.299 10.951 21.416 1.00 73.81 68 GLU A O 1
ATOM 520 N N . ASP A 1 69 ? -13.522 13.035 21.833 1.00 74.75 69 ASP A N 1
ATOM 521 C CA . ASP A 1 69 ? -12.598 12.632 22.888 1.00 74.75 69 ASP A CA 1
ATOM 522 C C . ASP A 1 69 ? -13.393 11.924 24.006 1.00 74.75 69 ASP A C 1
ATOM 524 O O . ASP A 1 69 ? -14.555 12.242 24.264 1.00 74.75 69 ASP A O 1
ATOM 528 N N . ASP A 1 70 ? -12.783 10.932 24.655 1.00 73.62 70 ASP A N 1
ATOM 529 C CA . ASP A 1 70 ? -13.346 10.250 25.830 1.00 73.62 70 ASP A CA 1
ATOM 530 C C . ASP A 1 70 ? -14.630 9.416 25.614 1.00 73.62 70 ASP A C 1
ATOM 532 O O . ASP A 1 70 ? -15.191 8.861 26.564 1.00 73.62 70 ASP A O 1
ATOM 536 N N . PHE A 1 71 ? -15.099 9.246 24.376 1.00 77.44 71 PHE A N 1
ATOM 537 C CA . PHE A 1 71 ? -16.302 8.454 24.085 1.00 77.44 71 PHE A CA 1
ATOM 538 C C . PHE A 1 71 ? -16.216 6.990 24.564 1.00 77.44 71 PHE A C 1
ATOM 540 O O . PHE A 1 71 ? -17.217 6.428 25.012 1.00 77.44 71 PHE A O 1
ATOM 547 N N . LEU A 1 72 ? -15.029 6.378 24.505 1.00 81.62 72 LEU A N 1
ATOM 548 C CA . LEU A 1 72 ? -14.823 4.987 24.927 1.00 81.62 72 LEU A CA 1
ATOM 549 C C . LEU A 1 72 ? -14.617 4.827 26.443 1.00 81.62 72 LEU A C 1
ATOM 551 O O . LEU A 1 72 ? -14.403 3.704 26.898 1.00 81.62 72 LEU A O 1
ATOM 555 N N . ILE A 1 73 ? -14.640 5.910 27.233 1.00 82.38 73 ILE A N 1
ATOM 556 C CA . ILE A 1 73 ? -14.428 5.820 28.685 1.00 82.38 73 ILE A CA 1
ATOM 557 C C . ILE A 1 73 ? -15.405 4.814 29.313 1.00 82.38 73 ILE A C 1
ATOM 559 O O . ILE A 1 73 ? -16.606 4.839 29.043 1.00 82.38 73 ILE A O 1
ATOM 563 N N . GLY A 1 74 ? -14.857 3.958 30.183 1.00 82.75 74 GLY A N 1
ATOM 564 C CA . GLY A 1 74 ? -15.550 2.890 30.907 1.00 82.75 74 GLY A CA 1
ATOM 565 C C . GLY A 1 74 ? -15.625 1.554 30.170 1.00 82.75 74 GLY A C 1
ATOM 566 O O . GLY A 1 74 ? -16.142 0.591 30.726 1.00 82.75 74 GLY A O 1
ATOM 567 N N . LEU A 1 75 ? -15.064 1.453 28.961 1.00 88.00 75 LEU A N 1
ATOM 568 C CA . LEU A 1 75 ? -14.854 0.186 28.254 1.00 88.00 75 LEU A CA 1
ATOM 569 C C . LEU A 1 75 ? -13.522 -0.474 28.656 1.00 88.00 75 LEU A C 1
ATOM 571 O O . LEU A 1 75 ? -12.679 -0.790 27.819 1.00 88.00 75 LEU A O 1
ATOM 575 N N . ASP A 1 76 ? -13.330 -0.680 29.959 1.00 85.12 76 ASP A N 1
ATOM 576 C CA . ASP A 1 76 ? -12.031 -1.020 30.563 1.00 85.12 76 ASP A CA 1
ATOM 577 C C . ASP A 1 76 ? -11.447 -2.378 30.134 1.00 85.12 76 ASP A C 1
ATOM 579 O O . ASP A 1 76 ? -10.261 -2.620 30.348 1.00 85.12 76 ASP A O 1
ATOM 583 N N . ASN A 1 77 ? -12.260 -3.273 29.561 1.00 89.38 77 ASN A N 1
ATOM 584 C CA . ASN A 1 77 ? -11.850 -4.608 29.110 1.00 89.38 77 ASN A CA 1
ATOM 585 C C . ASN A 1 77 ? -12.014 -4.809 27.595 1.00 89.38 77 ASN A C 1
ATOM 587 O O . ASN A 1 77 ? -12.022 -5.948 27.129 1.00 89.38 77 ASN A O 1
ATOM 591 N N . LEU A 1 78 ? -12.151 -3.730 26.819 1.00 91.50 78 LEU A N 1
ATOM 592 C CA . LEU A 1 78 ? -12.376 -3.833 25.381 1.00 91.50 78 LEU A CA 1
ATOM 593 C C . LEU A 1 78 ? -11.161 -4.442 24.666 1.00 91.50 78 LEU A C 1
ATOM 595 O O . LEU A 1 78 ? -10.053 -3.911 24.723 1.00 91.50 78 LEU A O 1
ATOM 599 N N . ILE A 1 79 ? -11.391 -5.545 23.956 1.00 94.00 79 ILE A N 1
ATOM 600 C CA . ILE A 1 79 ? -10.388 -6.294 23.188 1.00 94.00 79 ILE A CA 1
ATOM 601 C C . ILE A 1 79 ? -10.540 -6.005 21.692 1.00 94.00 79 ILE A C 1
ATOM 603 O O . ILE A 1 79 ? -9.540 -5.832 20.992 1.00 94.00 79 ILE A O 1
ATOM 607 N N . GLU A 1 80 ? -11.779 -5.948 21.199 1.00 95.94 80 GLU A N 1
ATOM 608 C CA . GLU A 1 80 ? -12.094 -5.750 19.785 1.00 95.94 80 GLU A CA 1
ATOM 609 C C . GLU A 1 80 ? -12.922 -4.484 19.563 1.00 95.94 80 GLU A C 1
ATOM 611 O O . GLU A 1 80 ? -14.002 -4.322 20.137 1.00 95.94 80 GLU A O 1
ATOM 616 N N . LEU A 1 81 ? -12.452 -3.620 18.662 1.00 94.38 81 LEU A N 1
ATOM 617 C CA . LEU A 1 81 ? -13.175 -2.422 18.243 1.00 94.38 81 LEU A CA 1
ATOM 618 C C . LEU A 1 81 ? -13.329 -2.385 16.724 1.00 94.38 81 LEU A C 1
ATOM 620 O O . LEU A 1 81 ? -12.342 -2.422 15.983 1.00 94.38 81 LEU A O 1
ATOM 624 N N . TRP A 1 82 ? -14.578 -2.324 16.263 1.00 96.56 82 TRP A N 1
ATOM 625 C CA . TRP A 1 82 ? -14.921 -2.304 14.845 1.00 96.56 82 TRP A CA 1
ATOM 626 C C . TRP A 1 82 ? -15.522 -0.945 14.465 1.00 96.56 82 TRP A C 1
ATOM 628 O O . TRP A 1 82 ? -16.513 -0.491 15.035 1.00 96.56 82 TRP A O 1
ATOM 638 N N . LEU A 1 83 ? -14.867 -0.286 13.509 1.00 93.94 83 LEU A N 1
ATOM 639 C CA . LEU A 1 83 ? -15.124 1.073 13.028 1.00 93.94 83 LEU A CA 1
ATOM 640 C C . LEU A 1 83 ? -15.211 1.100 11.489 1.00 93.94 83 LEU A C 1
ATOM 642 O O . LEU A 1 83 ? -14.835 2.087 10.850 1.00 93.94 83 LEU A O 1
ATOM 646 N N . GLU A 1 84 ? -15.666 0.006 10.876 1.00 95.44 84 GLU A N 1
ATOM 647 C CA . GLU A 1 84 ? -15.729 -0.136 9.420 1.00 95.44 84 GLU A CA 1
ATOM 648 C C . GLU A 1 84 ? -16.723 0.875 8.809 1.00 95.44 84 GLU A C 1
ATOM 650 O O . GLU A 1 84 ? -17.745 1.193 9.417 1.00 95.44 84 GLU A O 1
ATOM 655 N N . ARG A 1 85 ? -16.472 1.374 7.587 1.00 94.62 85 ARG A N 1
ATOM 656 C CA . ARG A 1 85 ? -17.427 2.222 6.826 1.00 94.62 85 ARG A CA 1
ATOM 657 C C . ARG A 1 85 ? -17.874 3.504 7.545 1.00 94.62 85 ARG A C 1
ATOM 659 O O . ARG A 1 85 ? -19.020 3.930 7.395 1.00 94.62 85 ARG A O 1
ATOM 666 N N . ASN A 1 86 ? -16.978 4.151 8.283 1.00 92.69 86 ASN A N 1
ATOM 667 C CA . ASN A 1 86 ? -17.267 5.374 9.040 1.00 92.69 86 ASN A CA 1
ATOM 668 C C . ASN A 1 86 ? -16.641 6.648 8.449 1.00 92.69 86 ASN A C 1
ATOM 670 O O . ASN A 1 86 ? -16.669 7.695 9.081 1.00 92.69 86 ASN A O 1
ATOM 674 N N . GLU A 1 87 ? -16.102 6.580 7.229 1.00 91.62 87 GLU A N 1
ATOM 675 C CA . GLU A 1 87 ? -15.528 7.724 6.502 1.00 91.62 87 GLU A CA 1
ATOM 676 C C . GLU A 1 87 ? -14.378 8.451 7.228 1.00 91.62 87 GLU A C 1
ATOM 678 O O . GLU A 1 87 ? -14.047 9.586 6.887 1.00 91.62 87 GLU A O 1
ATOM 683 N N . LEU A 1 88 ? -13.722 7.787 8.185 1.00 89.69 88 LEU A N 1
ATOM 684 C CA . LEU A 1 88 ? -12.603 8.346 8.944 1.00 89.69 88 LEU A CA 1
ATOM 685 C C . LEU A 1 88 ? -11.440 8.717 8.013 1.00 89.69 88 LEU A C 1
ATOM 687 O O . LEU A 1 88 ? -10.951 7.867 7.273 1.00 89.69 88 LEU A O 1
ATOM 691 N N . GLY A 1 89 ? -10.984 9.971 8.056 1.00 88.31 89 GLY A N 1
ATOM 692 C CA . GLY A 1 89 ? -9.819 10.441 7.289 1.00 88.31 89 GLY A CA 1
ATOM 693 C C . GLY A 1 89 ? -8.468 10.138 7.949 1.00 88.31 89 GLY A C 1
ATOM 694 O O . GLY A 1 89 ? -7.440 10.104 7.278 1.00 88.31 89 GLY A O 1
ATOM 695 N N . VAL A 1 90 ? -8.479 9.899 9.260 1.00 87.38 90 VAL A N 1
ATOM 696 C CA . VAL A 1 90 ? -7.317 9.580 10.100 1.00 87.38 90 VAL A CA 1
ATOM 697 C C . VAL A 1 90 ? -7.730 8.575 11.172 1.00 87.38 90 VAL A C 1
ATOM 699 O O . VAL A 1 90 ? -8.920 8.405 11.448 1.00 87.38 90 VAL A O 1
ATOM 702 N N . ILE A 1 91 ? -6.756 7.916 11.797 1.00 86.12 91 ILE A N 1
ATOM 703 C CA . ILE A 1 91 ? -7.017 7.076 12.970 1.00 86.12 91 ILE A CA 1
ATOM 704 C C . ILE A 1 91 ? -7.386 8.006 14.148 1.00 86.12 91 ILE A C 1
ATOM 706 O O . ILE A 1 91 ? -6.658 8.965 14.400 1.00 86.12 91 ILE A O 1
ATOM 710 N N . PRO A 1 92 ? -8.499 7.778 14.871 1.00 82.31 92 PRO A N 1
ATOM 711 C CA . PRO A 1 92 ? -9.000 8.687 15.910 1.00 82.31 92 PRO A CA 1
ATOM 712 C C . PRO A 1 92 ? -8.259 8.499 17.246 1.00 82.31 92 PRO A C 1
ATOM 714 O O . PRO A 1 92 ? -8.832 8.130 18.266 1.00 82.31 92 PRO A O 1
ATOM 717 N N . THR A 1 93 ? -6.953 8.729 17.248 1.00 79.81 93 THR A N 1
ATOM 718 C CA . THR A 1 93 ? -6.031 8.329 18.324 1.00 79.81 93 THR A CA 1
ATOM 719 C C . THR A 1 93 ? -6.321 8.995 19.656 1.00 79.81 93 THR A C 1
ATOM 721 O O . THR A 1 93 ? -6.265 8.326 20.679 1.00 79.81 93 THR A O 1
ATOM 724 N N . LYS A 1 94 ? -6.738 10.264 19.664 1.00 77.12 94 LYS A N 1
ATOM 725 C CA . LYS A 1 94 ? -7.151 10.969 20.890 1.00 77.12 94 LYS A CA 1
ATOM 726 C C . LYS A 1 94 ? -8.323 10.301 21.606 1.00 77.12 94 LYS A C 1
ATOM 728 O O . LYS A 1 94 ? -8.284 10.168 22.823 1.00 77.12 94 LYS A O 1
ATOM 733 N N . ALA A 1 95 ? -9.316 9.828 20.854 1.00 75.69 95 ALA A N 1
ATOM 734 C CA . ALA A 1 95 ? -10.470 9.125 21.409 1.00 75.69 95 ALA A CA 1
ATOM 735 C C . ALA A 1 95 ? -10.119 7.697 21.854 1.00 75.69 95 ALA A C 1
ATOM 737 O O . ALA A 1 95 ? -10.718 7.166 22.786 1.00 75.69 95 ALA A O 1
ATOM 738 N N . LEU A 1 96 ? -9.149 7.067 21.184 1.00 80.62 96 LEU A N 1
ATOM 739 C CA . LEU A 1 96 ? -8.741 5.696 21.470 1.00 80.62 96 LEU A CA 1
ATOM 740 C C . LEU A 1 96 ? -7.760 5.643 22.658 1.00 80.62 96 LEU A C 1
ATOM 742 O O . LEU A 1 96 ? -7.993 4.903 23.610 1.00 80.62 96 LEU A O 1
ATOM 746 N N . CYS A 1 97 ? -6.694 6.447 22.664 1.00 78.81 97 CYS A N 1
ATOM 747 C CA . CYS A 1 97 ? -5.577 6.344 23.611 1.00 78.81 97 CYS A CA 1
ATOM 748 C C . CYS A 1 97 ? -5.940 6.260 25.114 1.00 78.81 97 CYS A C 1
ATOM 750 O O . CYS A 1 97 ? -5.222 5.566 25.836 1.00 78.81 97 CYS A O 1
ATOM 752 N N . PRO A 1 98 ? -7.017 6.889 25.623 1.00 72.38 98 PRO A N 1
ATOM 753 C CA . PRO A 1 98 ? -7.424 6.724 27.021 1.00 72.38 98 PRO A CA 1
ATOM 754 C C . PRO A 1 98 ? -7.842 5.291 27.399 1.00 72.38 98 PRO A C 1
ATOM 756 O O . PRO A 1 98 ? -7.793 4.935 28.573 1.00 72.38 98 PRO A O 1
ATOM 759 N N . VAL A 1 99 ? -8.236 4.463 26.423 1.00 71.31 99 VAL A N 1
ATOM 760 C CA . VAL A 1 99 ? -8.888 3.152 26.638 1.00 71.31 99 VAL A CA 1
ATOM 761 C C . VAL A 1 99 ? -8.188 2.009 25.872 1.00 71.31 99 VAL A C 1
ATOM 763 O O . VAL A 1 99 ? -8.530 0.839 26.008 1.00 71.31 99 VAL A O 1
ATOM 766 N N . VAL A 1 100 ? -7.148 2.308 25.086 1.00 70.19 100 VAL A N 1
ATOM 767 C CA . VAL A 1 100 ? -6.472 1.346 24.179 1.00 70.19 100 VAL A CA 1
ATOM 768 C C . VAL A 1 100 ? -5.533 0.353 24.830 1.00 70.19 100 VAL A C 1
ATOM 770 O O . VAL A 1 100 ? -5.042 -0.541 24.142 1.00 70.19 100 VAL A O 1
ATOM 773 N N . SER A 1 101 ? -5.231 0.499 26.119 1.00 74.06 101 SER A N 1
ATOM 774 C CA . SER A 1 101 ? -4.232 -0.358 26.757 1.00 74.06 101 SER A CA 1
ATOM 775 C C . SER A 1 101 ? -4.623 -1.838 26.713 1.00 74.06 101 SER A C 1
ATOM 777 O O . SER A 1 101 ? -3.740 -2.671 26.859 1.00 74.06 101 SER A O 1
ATOM 779 N N . GLN A 1 102 ? -5.888 -2.181 26.451 1.00 81.69 102 GLN A N 1
ATOM 780 C CA . GLN A 1 102 ? -6.371 -3.561 26.332 1.00 81.69 102 GLN A CA 1
ATOM 781 C C . GLN A 1 102 ? -6.718 -4.001 24.902 1.00 81.69 102 GLN A C 1
ATOM 783 O O . GLN A 1 102 ? -6.815 -5.204 24.659 1.00 81.69 102 GLN A O 1
ATOM 788 N N . ILE A 1 103 ? -6.888 -3.066 23.958 1.00 90.75 103 ILE A N 1
ATOM 789 C CA . ILE A 1 103 ? -7.369 -3.387 22.608 1.00 90.75 103 ILE A CA 1
ATOM 790 C C . ILE A 1 103 ? -6.316 -4.221 21.875 1.00 90.75 103 ILE A C 1
ATOM 792 O O . ILE A 1 103 ? -5.151 -3.833 21.772 1.00 90.75 103 ILE A O 1
ATOM 796 N N . GLN A 1 104 ? -6.753 -5.354 21.327 1.00 94.38 104 GLN A N 1
ATOM 797 C CA . GLN A 1 104 ? -5.924 -6.282 20.556 1.00 94.38 104 GLN A CA 1
ATOM 798 C C . GLN A 1 104 ? -6.284 -6.265 19.070 1.00 94.38 104 GLN A C 1
ATOM 800 O O . GLN A 1 104 ? -5.403 -6.420 18.225 1.00 94.38 104 GLN A O 1
ATOM 805 N N . ILE A 1 105 ? -7.560 -6.041 18.739 1.00 96.38 105 ILE A N 1
ATOM 806 C CA . ILE A 1 105 ? -8.057 -6.062 17.362 1.00 96.38 105 ILE A CA 1
ATOM 807 C C . ILE A 1 105 ? -8.743 -4.737 17.043 1.00 96.38 105 ILE A C 1
ATOM 809 O O . ILE A 1 105 ? -9.746 -4.378 17.659 1.00 96.38 105 ILE A O 1
ATOM 813 N N . LEU A 1 106 ? -8.225 -4.044 16.031 1.00 94.44 106 LEU A N 1
ATOM 814 C CA . LEU A 1 106 ? -8.792 -2.798 15.525 1.00 94.44 106 LEU A CA 1
ATOM 815 C C . LEU A 1 106 ? -9.164 -2.951 14.048 1.00 94.44 106 LEU A C 1
ATOM 817 O O . LEU A 1 106 ? -8.291 -3.127 13.193 1.00 94.44 106 LEU A O 1
ATOM 821 N N . ASN A 1 107 ? -10.463 -2.872 13.750 1.00 97.12 107 ASN A N 1
ATOM 822 C CA . ASN A 1 107 ? -10.975 -2.898 12.383 1.00 97.12 107 ASN A CA 1
ATOM 823 C C . ASN A 1 107 ? -11.369 -1.487 11.921 1.00 97.12 107 ASN A C 1
ATOM 825 O O . ASN A 1 107 ? -12.343 -0.915 12.402 1.00 97.12 107 ASN A O 1
ATOM 829 N N . LEU A 1 108 ? -10.613 -0.949 10.965 1.00 95.06 108 LEU A N 1
ATOM 830 C CA . LEU A 1 108 ? -10.784 0.360 10.329 1.00 95.06 108 LEU A CA 1
ATOM 831 C C . LEU A 1 108 ? -10.987 0.230 8.810 1.00 95.06 108 LEU A C 1
ATOM 833 O O . LEU A 1 108 ? -10.736 1.176 8.054 1.00 95.06 108 LEU A O 1
ATOM 837 N N . ASN A 1 109 ? -11.440 -0.932 8.342 1.00 98.00 109 ASN A N 1
ATOM 838 C CA . ASN A 1 109 ? -11.671 -1.180 6.926 1.00 98.00 109 ASN A CA 1
ATOM 839 C C . ASN A 1 109 ? -12.669 -0.177 6.313 1.00 98.00 109 ASN A C 1
ATOM 841 O O . ASN A 1 109 ? -13.574 0.332 6.976 1.00 98.00 109 ASN A O 1
ATOM 845 N N . GLN A 1 110 ? -12.528 0.090 5.014 1.00 96.50 110 GLN A N 1
ATOM 846 C CA . GLN A 1 110 ? -13.474 0.899 4.233 1.00 96.50 110 GLN A CA 1
ATOM 847 C C . GLN A 1 110 ? -13.739 2.299 4.819 1.00 96.50 110 GLN A C 1
ATOM 849 O O . GLN A 1 110 ? -14.872 2.782 4.812 1.00 96.50 110 GLN A O 1
ATOM 854 N N . ASN A 1 111 ? -12.696 2.952 5.326 1.00 94.69 111 ASN A N 1
ATOM 855 C CA . ASN A 1 111 ? -12.719 4.360 5.710 1.00 94.69 111 ASN A CA 1
ATOM 856 C C . ASN A 1 111 ? -12.045 5.215 4.614 1.00 94.69 111 ASN A C 1
ATOM 858 O O . ASN A 1 111 ? -11.951 4.806 3.456 1.00 94.69 111 ASN A O 1
ATOM 862 N N . ARG A 1 112 ? -11.626 6.438 4.944 1.00 93.50 112 ARG A N 1
ATOM 863 C CA . ARG A 1 112 ? -10.921 7.363 4.042 1.00 93.50 112 ARG A CA 1
ATOM 864 C C . ARG A 1 112 ? -9.513 7.682 4.558 1.00 93.50 112 ARG A C 1
ATOM 866 O O . ARG A 1 112 ? -8.996 8.765 4.291 1.00 93.50 112 ARG A O 1
ATOM 873 N N . ILE A 1 113 ? -8.901 6.759 5.304 1.00 91.50 113 ILE A N 1
ATOM 874 C CA . ILE A 1 113 ? -7.614 6.990 5.966 1.00 91.50 113 ILE A CA 1
ATOM 875 C C . ILE A 1 113 ? -6.527 7.112 4.903 1.00 91.50 113 ILE A C 1
ATOM 877 O O . ILE A 1 113 ? -6.265 6.156 4.176 1.00 91.50 113 ILE A O 1
ATOM 881 N N . ASN A 1 114 ? -5.910 8.285 4.794 1.00 88.50 114 ASN A N 1
ATOM 882 C CA . ASN A 1 114 ? -4.898 8.575 3.772 1.00 88.50 114 ASN A CA 1
ATOM 883 C C . ASN A 1 114 ? -3.478 8.706 4.335 1.00 88.50 114 ASN A C 1
ATOM 885 O O . ASN A 1 114 ? -2.501 8.632 3.591 1.00 88.50 114 ASN A O 1
ATOM 889 N N . SER A 1 115 ? -3.352 8.881 5.648 1.00 80.88 115 SER A N 1
ATOM 890 C CA . SER A 1 115 ? -2.079 9.028 6.332 1.00 80.88 115 SER A CA 1
ATOM 891 C C . SER A 1 115 ? -2.197 8.600 7.792 1.00 80.88 115 SER A C 1
ATOM 893 O O . SER A 1 115 ? -3.289 8.503 8.353 1.00 80.88 115 SER A O 1
ATOM 895 N N . THR A 1 116 ? -1.043 8.338 8.388 1.00 73.00 116 THR A N 1
ATOM 896 C CA . THR A 1 116 ? -0.858 8.047 9.809 1.00 73.00 116 THR A CA 1
ATOM 897 C C . THR A 1 116 ? 0.394 8.790 10.262 1.00 73.00 116 THR A C 1
ATOM 899 O O . THR A 1 116 ? 1.411 8.720 9.562 1.00 73.00 116 THR A O 1
ATOM 902 N N . GLN A 1 117 ? 0.357 9.469 11.401 1.00 68.94 117 GLN A N 1
ATOM 903 C CA . GLN A 1 117 ? 1.545 10.063 12.013 1.00 68.94 117 GLN A CA 1
ATOM 904 C C . GLN A 1 117 ? 2.242 9.044 12.933 1.00 68.94 117 GLN A C 1
ATOM 906 O O . GLN A 1 117 ? 1.664 8.020 13.293 1.00 68.94 117 GLN A O 1
ATOM 911 N N . GLU A 1 118 ? 3.507 9.272 13.294 1.00 59.94 118 GLU A N 1
ATOM 912 C CA . GLU A 1 118 ? 4.233 8.389 14.230 1.00 59.94 118 GLU A CA 1
ATOM 913 C C . GLU A 1 118 ? 3.646 8.417 15.641 1.00 59.94 118 GLU A C 1
ATOM 915 O O . GLU A 1 118 ? 3.472 7.375 16.272 1.00 59.94 118 GLU A O 1
ATOM 920 N N . GLU A 1 119 ? 3.271 9.608 16.095 1.00 63.38 119 GLU A N 1
ATOM 921 C CA . GLU A 1 119 ? 2.701 9.861 17.421 1.00 63.38 119 GLU A CA 1
ATOM 922 C C . GLU A 1 119 ? 1.334 9.189 17.616 1.00 63.38 119 GLU A C 1
ATOM 924 O O . GLU A 1 119 ? 0.921 8.923 18.744 1.00 63.38 119 GLU A O 1
ATOM 929 N N . ASP A 1 120 ? 0.658 8.869 16.513 1.00 65.25 120 ASP A N 1
ATOM 930 C CA . ASP A 1 120 ? -0.717 8.390 16.495 1.00 65.25 120 ASP A CA 1
ATOM 931 C C . ASP A 1 120 ? -0.882 7.015 17.161 1.00 65.25 120 ASP A C 1
ATOM 933 O O . ASP A 1 120 ? -1.877 6.765 17.839 1.00 65.25 120 ASP A O 1
ATOM 937 N N . LEU A 1 121 ? 0.082 6.104 17.013 1.00 70.75 121 LEU A N 1
ATOM 938 C CA . LEU A 1 121 ? -0.104 4.709 17.434 1.00 70.75 121 LEU A CA 1
ATOM 939 C C . LEU A 1 121 ? 0.697 4.297 18.674 1.00 70.75 121 LEU A C 1
ATOM 941 O O . LEU A 1 121 ? 0.595 3.154 19.120 1.00 70.75 121 LEU A O 1
ATOM 945 N N . ALA A 1 122 ? 1.423 5.230 19.294 1.00 71.50 122 ALA A N 1
ATOM 946 C CA . ALA A 1 122 ? 2.278 4.947 20.448 1.00 71.50 122 ALA A CA 1
ATOM 947 C C . ALA A 1 122 ? 1.515 4.387 21.665 1.00 71.50 122 ALA A C 1
ATOM 949 O O . ALA A 1 122 ? 2.090 3.684 22.494 1.00 71.50 122 ALA A O 1
ATOM 950 N N . CYS A 1 123 ? 0.216 4.665 21.792 1.00 78.88 123 CYS A N 1
ATOM 951 C CA . CYS A 1 123 ? -0.588 4.196 22.920 1.00 78.88 123 CYS A CA 1
ATOM 952 C C . CYS A 1 123 ? -1.039 2.723 22.795 1.00 78.88 123 CYS A C 1
ATOM 954 O O . CYS A 1 123 ? -1.396 2.105 23.798 1.00 78.88 123 CYS A O 1
ATOM 956 N N . PHE A 1 124 ? -0.964 2.110 21.609 1.00 82.19 124 PHE A N 1
ATOM 957 C CA . PHE A 1 124 ? -1.494 0.768 21.342 1.00 82.19 124 PHE A CA 1
ATOM 958 C C . PHE A 1 124 ? -0.498 -0.366 21.642 1.00 82.19 124 PHE A C 1
ATOM 960 O O . PHE A 1 124 ? -0.070 -1.111 20.765 1.00 82.19 124 PHE A O 1
ATOM 967 N N . GLN A 1 125 ? -0.141 -0.548 22.910 1.00 86.50 125 GLN A N 1
ATOM 968 C CA . GLN A 1 125 ? 0.891 -1.521 23.309 1.00 86.50 125 GLN A CA 1
ATOM 969 C C . GLN A 1 125 ? 0.467 -3.000 23.185 1.00 86.50 125 GLN A C 1
ATOM 971 O O . GLN A 1 125 ? 1.313 -3.894 23.263 1.00 86.50 125 GLN A O 1
ATOM 976 N N . ASN A 1 126 ? -0.831 -3.263 22.997 1.00 91.56 126 ASN A N 1
ATOM 977 C CA . ASN A 1 126 ? -1.403 -4.609 22.970 1.00 91.56 126 ASN A CA 1
ATOM 978 C C . ASN A 1 126 ? -2.053 -5.010 21.638 1.00 91.56 126 ASN A C 1
ATOM 980 O O . ASN A 1 126 ? -2.541 -6.134 21.543 1.00 91.56 126 ASN A O 1
ATOM 984 N N . LEU A 1 127 ? -2.016 -4.153 20.609 1.00 92.94 127 LEU A N 1
ATOM 985 C CA . LEU A 1 127 ? -2.568 -4.502 19.299 1.00 92.94 127 LEU A CA 1
ATOM 986 C C . LEU A 1 127 ? -1.819 -5.684 18.681 1.00 92.94 127 LEU A C 1
ATOM 988 O O . LEU A 1 127 ? -0.608 -5.620 18.476 1.00 92.94 127 LEU A O 1
ATOM 992 N N . THR A 1 128 ? -2.576 -6.722 18.335 1.00 96.25 128 THR A N 1
ATOM 993 C CA . THR A 1 128 ? -2.105 -7.902 17.604 1.00 96.25 128 THR A CA 1
ATOM 994 C C . THR A 1 128 ? -2.606 -7.919 16.168 1.00 96.25 128 THR A C 1
ATOM 996 O O . THR A 1 128 ? -1.928 -8.448 15.289 1.00 96.25 128 THR A O 1
ATOM 999 N N . LYS A 1 129 ? -3.759 -7.293 15.894 1.00 97.19 129 LYS A N 1
ATOM 1000 C CA . LYS A 1 129 ? -4.360 -7.239 14.560 1.00 97.19 129 LYS A CA 1
ATOM 1001 C C . LYS A 1 129 ? -4.881 -5.849 14.215 1.00 97.19 129 LYS A C 1
ATOM 1003 O O . LYS A 1 129 ? -5.727 -5.296 14.917 1.00 97.19 129 LYS A O 1
ATOM 1008 N N . VAL A 1 130 ? -4.443 -5.337 13.067 1.00 95.62 130 VAL A N 1
ATOM 1009 C CA . VAL A 1 130 ? -4.917 -4.074 12.489 1.00 95.62 130 VAL A CA 1
ATOM 1010 C C . VAL A 1 130 ? -5.451 -4.323 11.085 1.00 95.62 130 VAL A C 1
ATOM 1012 O O . VAL A 1 130 ? -4.752 -4.868 10.231 1.00 95.62 130 VAL A O 1
ATOM 1015 N N . MET A 1 131 ? -6.698 -3.916 10.847 1.00 98.06 131 MET A N 1
ATOM 1016 C CA . MET A 1 131 ? -7.338 -3.994 9.534 1.00 98.06 131 MET A CA 1
ATOM 1017 C C . MET A 1 131 ? -7.593 -2.582 9.005 1.00 98.06 131 MET A C 1
ATOM 1019 O O . MET A 1 131 ? -8.324 -1.802 9.608 1.00 98.06 131 MET A O 1
ATOM 1023 N N . LEU A 1 132 ? -6.955 -2.253 7.889 1.00 97.06 132 LEU A N 1
ATOM 1024 C CA . LEU A 1 132 ? -6.974 -0.966 7.192 1.00 97.06 132 LEU A CA 1
ATOM 1025 C C . LEU A 1 132 ? -7.295 -1.159 5.700 1.00 97.06 132 LEU A C 1
ATOM 1027 O O . LEU A 1 132 ? -6.990 -0.297 4.871 1.00 97.06 132 LEU A O 1
ATOM 1031 N N . ALA A 1 133 ? -7.924 -2.274 5.339 1.00 98.44 133 ALA A N 1
ATOM 1032 C CA . ALA A 1 133 ? -8.274 -2.595 3.970 1.00 98.44 133 ALA A CA 1
ATOM 1033 C C . ALA A 1 133 ? -9.208 -1.543 3.358 1.00 98.44 133 ALA A C 1
ATOM 1035 O O . ALA A 1 133 ? -10.108 -1.024 4.026 1.00 98.44 133 ALA A O 1
ATOM 1036 N N . LYS A 1 134 ? -9.045 -1.276 2.058 1.00 97.62 134 LYS A N 1
ATOM 1037 C CA . LYS A 1 134 ? -9.885 -0.357 1.270 1.00 97.62 134 LYS A CA 1
ATOM 1038 C C . LYS A 1 134 ? -9.952 1.055 1.872 1.00 97.62 134 LYS A C 1
ATOM 1040 O O . LYS A 1 134 ? -11.034 1.620 2.009 1.00 97.62 134 LYS A O 1
ATOM 1045 N N . ASN A 1 135 ? -8.796 1.594 2.246 1.00 95.56 135 ASN A N 1
ATOM 1046 C CA . ASN A 1 135 ? -8.606 2.990 2.638 1.00 95.56 135 ASN A CA 1
ATOM 1047 C C . ASN A 1 135 ? -7.884 3.758 1.506 1.00 95.56 135 ASN A C 1
ATOM 1049 O O . ASN A 1 135 ? -7.917 3.350 0.344 1.00 95.56 135 ASN A O 1
ATOM 1053 N N . LEU A 1 136 ? -7.260 4.893 1.826 1.00 93.44 136 LEU A N 1
ATOM 1054 C CA . LEU A 1 136 ? -6.558 5.772 0.889 1.00 93.44 136 LEU A CA 1
ATOM 1055 C C . LEU A 1 136 ? -5.043 5.822 1.164 1.00 93.44 136 LEU A C 1
ATOM 1057 O O . LEU A 1 136 ? -4.383 6.798 0.808 1.00 93.44 136 LEU A O 1
ATOM 1061 N N . LEU A 1 137 ? -4.479 4.792 1.805 1.00 91.94 137 LEU A N 1
ATOM 1062 C CA . LEU A 1 137 ? -3.054 4.742 2.138 1.00 91.94 137 LEU A CA 1
ATOM 1063 C C . LEU A 1 137 ? -2.202 4.629 0.868 1.00 91.94 137 LEU A C 1
ATOM 1065 O O . LEU A 1 137 ? -2.324 3.679 0.099 1.00 91.94 137 LEU A O 1
ATOM 1069 N N . THR A 1 138 ? -1.289 5.573 0.665 1.00 89.56 138 THR A N 1
ATOM 1070 C CA . THR A 1 138 ? -0.348 5.566 -0.474 1.00 89.56 138 THR A CA 1
ATOM 1071 C C . THR A 1 138 ? 0.988 4.898 -0.142 1.00 89.56 138 THR A C 1
ATOM 1073 O O . THR A 1 138 ? 1.775 4.579 -1.036 1.00 89.56 138 THR A O 1
ATOM 1076 N N . LYS A 1 139 ? 1.243 4.657 1.148 1.00 90.50 139 LYS A N 1
ATOM 1077 C CA . LYS A 1 139 ? 2.440 4.012 1.692 1.00 90.50 139 LYS A CA 1
ATOM 1078 C C . LYS A 1 139 ? 2.080 3.147 2.894 1.00 90.50 139 LYS A C 1
ATOM 1080 O O . LYS A 1 139 ? 1.043 3.353 3.521 1.00 90.50 139 LYS A O 1
ATOM 1085 N N . ILE A 1 140 ? 2.967 2.217 3.232 1.00 91.25 140 ILE A N 1
ATOM 1086 C CA . ILE A 1 140 ? 2.871 1.436 4.467 1.00 91.25 140 ILE A CA 1
ATOM 1087 C C . ILE A 1 140 ? 3.167 2.377 5.649 1.00 91.25 140 ILE A C 1
ATOM 1089 O O . ILE A 1 140 ? 4.236 2.992 5.659 1.00 91.25 140 ILE A O 1
ATOM 1093 N N . PRO A 1 141 ? 2.250 2.524 6.621 1.00 88.44 141 PRO A N 1
ATOM 1094 C CA . PRO A 1 141 ? 2.477 3.324 7.822 1.00 88.44 141 PRO A CA 1
ATOM 1095 C C . PRO A 1 141 ? 3.721 2.887 8.604 1.00 88.44 141 PRO A C 1
ATOM 1097 O O . PRO A 1 141 ? 3.773 1.773 9.124 1.00 88.44 141 PRO A O 1
ATOM 1100 N N . GLU A 1 142 ? 4.718 3.764 8.736 1.00 85.62 142 GLU A N 1
ATOM 1101 C CA . GLU A 1 142 ? 5.931 3.445 9.507 1.00 85.62 142 GLU A CA 1
ATOM 1102 C C . GLU A 1 142 ? 5.646 3.315 11.003 1.00 85.62 142 GLU A C 1
ATOM 1104 O O . GLU A 1 142 ? 6.254 2.487 11.677 1.00 85.62 142 GLU A O 1
ATOM 1109 N N . CYS A 1 143 ? 4.654 4.052 11.500 1.00 83.31 143 CYS A N 1
ATOM 1110 C CA . CYS A 1 143 ? 4.236 4.018 12.895 1.00 83.31 143 CYS A CA 1
ATOM 1111 C C . CYS A 1 143 ? 3.764 2.629 13.356 1.00 83.31 143 CYS A C 1
ATOM 1113 O O . CYS A 1 143 ? 3.956 2.276 14.519 1.00 83.31 143 CYS A O 1
ATOM 1115 N N . LEU A 1 144 ? 3.240 1.791 12.450 1.00 87.94 144 LEU A N 1
ATOM 1116 C CA . LEU A 1 144 ? 2.829 0.417 12.764 1.00 87.94 144 LEU A CA 1
ATOM 1117 C C . LEU A 1 144 ? 4.010 -0.485 13.149 1.00 87.94 144 LEU A C 1
ATOM 1119 O O . LEU A 1 144 ? 3.811 -1.458 13.870 1.00 87.94 144 LEU A O 1
ATOM 1123 N N . LYS A 1 145 ? 5.239 -0.147 12.733 1.00 86.31 145 LYS A N 1
ATOM 1124 C CA . LYS A 1 145 ? 6.461 -0.878 13.118 1.00 86.31 145 LYS A CA 1
ATOM 1125 C C . LYS A 1 145 ? 6.753 -0.780 14.615 1.00 86.31 145 LYS A C 1
ATOM 1127 O O . LYS A 1 145 ? 7.453 -1.624 15.158 1.00 86.31 145 LYS A O 1
ATOM 1132 N N . SER A 1 146 ? 6.254 0.268 15.273 1.00 84.38 146 SER A N 1
ATOM 1133 C CA . SER A 1 146 ? 6.465 0.495 16.707 1.00 84.38 146 SER A CA 1
ATOM 1134 C C . SER A 1 146 ? 5.575 -0.378 17.596 1.00 84.38 146 SER A C 1
ATOM 1136 O O . SER A 1 146 ? 5.791 -0.422 18.805 1.00 84.38 146 SER A O 1
ATOM 1138 N N . LEU A 1 147 ? 4.595 -1.080 17.014 1.00 88.69 147 LEU A N 1
ATOM 1139 C CA . LEU A 1 147 ? 3.658 -1.924 17.746 1.00 88.69 147 LEU A CA 1
ATOM 1140 C C . LEU A 1 147 ? 4.316 -3.274 18.084 1.00 88.69 147 LEU A C 1
ATOM 1142 O O . LEU A 1 147 ? 4.490 -4.110 17.196 1.00 88.69 147 LEU A O 1
ATOM 1146 N N . PRO A 1 148 ? 4.659 -3.535 19.360 1.00 88.69 148 PRO A N 1
ATOM 1147 C CA . PRO A 1 148 ? 5.526 -4.659 19.722 1.00 88.69 148 PRO A CA 1
ATOM 1148 C C . PRO A 1 148 ? 4.857 -6.030 19.563 1.00 88.69 148 PRO A C 1
ATOM 1150 O O . PRO A 1 148 ? 5.543 -7.049 19.512 1.00 88.69 148 PRO A O 1
ATOM 1153 N N . LYS A 1 149 ? 3.522 -6.073 19.512 1.00 93.12 149 LYS A N 1
ATOM 1154 C CA . LYS A 1 149 ? 2.727 -7.306 19.443 1.00 93.12 149 LYS A CA 1
ATOM 1155 C C . LYS A 1 149 ? 1.969 -7.472 18.129 1.00 93.12 149 LYS A C 1
ATOM 1157 O O . LYS A 1 149 ? 1.167 -8.390 18.028 1.00 93.12 149 LYS A O 1
ATOM 1162 N N . LEU A 1 150 ? 2.189 -6.597 17.144 1.00 94.06 150 LEU A N 1
ATOM 1163 C CA . LEU A 1 150 ? 1.446 -6.652 15.889 1.00 94.06 150 LEU A CA 1
ATOM 1164 C C . LEU A 1 150 ? 1.845 -7.898 15.091 1.00 94.06 150 LEU A C 1
ATOM 1166 O O . LEU A 1 150 ? 2.950 -7.968 14.558 1.00 94.06 150 LEU A O 1
ATOM 1170 N N . GLU A 1 151 ? 0.914 -8.838 14.992 1.00 96.00 151 GLU A N 1
ATOM 1171 C CA . GLU A 1 151 ? 1.059 -10.108 14.278 1.00 96.00 151 GLU A CA 1
ATOM 1172 C C . GLU A 1 151 ? 0.402 -10.042 12.898 1.00 96.00 151 GLU A C 1
ATOM 1174 O O . GLU A 1 151 ? 0.934 -10.571 11.925 1.00 96.00 151 GLU A O 1
ATOM 1179 N N . ARG A 1 152 ? -0.733 -9.340 12.780 1.00 97.44 152 ARG A N 1
ATOM 1180 C CA . ARG A 1 152 ? -1.537 -9.307 11.553 1.00 97.44 152 ARG A CA 1
ATOM 1181 C C . ARG A 1 152 ? -1.822 -7.898 11.072 1.00 97.44 152 ARG A C 1
ATOM 1183 O O . ARG A 1 152 ? -2.449 -7.107 11.780 1.00 97.44 152 ARG A O 1
ATOM 1190 N N . LEU A 1 153 ? -1.449 -7.623 9.828 1.00 96.75 153 LEU A N 1
ATOM 1191 C CA . LEU A 1 153 ? -1.723 -6.361 9.156 1.00 96.75 153 LEU A CA 1
ATOM 1192 C C . LEU A 1 153 ? -2.427 -6.595 7.818 1.00 96.75 153 LEU A C 1
ATOM 1194 O O . LEU A 1 153 ? -1.862 -7.176 6.894 1.00 96.75 153 LEU A O 1
ATOM 1198 N N . ASP A 1 154 ? -3.651 -6.087 7.702 1.00 98.38 154 ASP A N 1
ATOM 1199 C CA . ASP A 1 154 ? -4.386 -6.041 6.437 1.00 98.38 154 ASP A CA 1
ATOM 1200 C C . ASP A 1 154 ? -4.439 -4.597 5.931 1.00 98.38 154 ASP A C 1
ATOM 1202 O O . ASP A 1 154 ? -5.114 -3.748 6.507 1.00 98.38 154 ASP A O 1
ATOM 1206 N N . ILE A 1 155 ? -3.712 -4.317 4.853 1.00 97.44 155 ILE A N 1
ATOM 1207 C CA . ILE A 1 155 ? -3.713 -3.040 4.125 1.00 97.44 155 ILE A CA 1
ATOM 1208 C C . ILE A 1 155 ? -4.116 -3.255 2.661 1.00 97.44 155 ILE A C 1
ATOM 1210 O O . ILE A 1 155 ? -3.795 -2.440 1.792 1.00 97.44 155 ILE A O 1
ATOM 1214 N N . SER A 1 156 ? -4.855 -4.328 2.381 1.00 98.56 156 SER A N 1
ATOM 1215 C CA . SER A 1 156 ? -5.327 -4.672 1.043 1.00 98.56 156 SER A CA 1
ATOM 1216 C C . SER A 1 156 ? -6.245 -3.596 0.449 1.00 98.56 156 SER A C 1
ATOM 1218 O O . SER A 1 156 ? -6.923 -2.848 1.152 1.00 98.56 156 SER A O 1
ATOM 1220 N N . GLY A 1 157 ? -6.285 -3.475 -0.877 1.00 97.25 157 GLY A N 1
ATOM 1221 C CA . GLY A 1 157 ? -7.175 -2.527 -1.554 1.00 97.25 157 GLY A CA 1
ATOM 1222 C C . GLY A 1 157 ? -6.843 -1.048 -1.322 1.00 97.25 157 GLY A C 1
ATOM 1223 O O . GLY A 1 157 ? -7.723 -0.210 -1.506 1.00 97.25 157 GLY A O 1
ATOM 1224 N N . ASN A 1 158 ? -5.617 -0.723 -0.904 1.00 95.44 158 ASN A N 1
ATOM 1225 C CA . ASN A 1 158 ? -5.134 0.653 -0.769 1.00 95.44 158 ASN A CA 1
ATOM 1226 C C . ASN A 1 158 ? -4.359 1.102 -2.028 1.00 95.44 158 ASN A C 1
ATOM 1228 O O . ASN A 1 158 ? -3.791 0.267 -2.741 1.00 95.44 158 ASN A O 1
ATOM 1232 N N . PRO A 1 159 ? -4.275 2.414 -2.319 1.00 93.00 159 PRO A N 1
ATOM 1233 C CA . PRO A 1 159 ? -3.537 2.955 -3.465 1.00 93.00 159 PRO A CA 1
ATOM 1234 C C . PRO A 1 159 ? -2.001 2.945 -3.280 1.00 93.00 159 PRO A C 1
ATOM 1236 O O . PRO A 1 159 ? -1.313 3.883 -3.674 1.00 93.00 159 PRO A O 1
ATOM 1239 N N . ILE A 1 160 ? -1.437 1.883 -2.696 1.00 93.69 160 ILE A N 1
ATOM 1240 C CA . ILE A 1 160 ? 0.014 1.712 -2.533 1.00 93.69 160 ILE A CA 1
ATOM 1241 C C . ILE A 1 160 ? 0.623 1.315 -3.878 1.00 93.69 160 ILE A C 1
ATOM 1243 O O . ILE A 1 160 ? 0.224 0.309 -4.462 1.00 93.69 160 ILE A O 1
ATOM 1247 N N . VAL A 1 161 ? 1.600 2.092 -4.347 1.00 93.44 161 VAL A N 1
ATOM 1248 C CA . VAL A 1 161 ? 2.208 1.949 -5.687 1.00 93.44 161 VAL A CA 1
ATOM 1249 C C . VAL A 1 161 ? 3.555 1.228 -5.646 1.00 93.44 161 VAL A C 1
ATOM 1251 O O . VAL A 1 161 ? 3.913 0.488 -6.562 1.00 93.44 161 VAL A O 1
ATOM 1254 N N . GLN A 1 162 ? 4.311 1.413 -4.566 1.00 94.06 162 GLN A N 1
ATOM 1255 C CA . GLN A 1 162 ? 5.623 0.799 -4.392 1.00 94.06 162 GLN A CA 1
ATOM 1256 C C . GLN A 1 162 ? 5.836 0.346 -2.952 1.00 94.06 162 GLN A C 1
ATOM 1258 O O . GLN A 1 162 ? 5.324 0.960 -2.015 1.00 94.06 162 GLN A O 1
ATOM 1263 N N . ILE A 1 163 ? 6.653 -0.692 -2.787 1.00 95.06 163 ILE A N 1
ATOM 1264 C CA . ILE A 1 163 ? 7.186 -1.117 -1.492 1.00 95.06 163 ILE A CA 1
ATOM 1265 C C . ILE A 1 163 ? 8.692 -0.825 -1.503 1.00 95.06 163 ILE A C 1
ATOM 1267 O O . ILE A 1 163 ? 9.455 -1.582 -2.111 1.00 95.06 163 ILE A O 1
ATOM 1271 N N . PRO A 1 164 ? 9.134 0.300 -0.911 1.00 91.75 164 PRO A N 1
ATOM 1272 C CA . PRO A 1 164 ? 10.523 0.726 -1.002 1.00 91.75 164 PRO A CA 1
ATOM 1273 C C . PRO A 1 164 ? 11.446 -0.097 -0.095 1.00 91.75 164 PRO A C 1
ATOM 1275 O O . PRO A 1 164 ? 10.999 -0.881 0.750 1.00 91.75 164 PRO A O 1
ATOM 1278 N N . TYR A 1 165 ? 12.752 0.118 -0.274 1.00 90.88 165 TYR A N 1
ATOM 1279 C CA . TYR A 1 165 ? 13.823 -0.457 0.537 1.00 90.88 165 TYR A CA 1
ATOM 1280 C C . TYR A 1 165 ? 13.506 -0.361 2.034 1.00 90.88 165 TYR A C 1
ATOM 1282 O O . TYR A 1 165 ? 13.210 0.723 2.533 1.00 90.88 165 TYR A O 1
ATOM 1290 N N . GLN A 1 166 ? 13.553 -1.498 2.734 1.00 84.56 166 GLN A N 1
ATOM 1291 C CA . GLN A 1 166 ? 13.349 -1.591 4.185 1.00 84.56 166 GLN A CA 1
ATOM 1292 C C . GLN A 1 166 ? 12.016 -1.020 4.715 1.00 84.56 166 GLN A C 1
ATOM 1294 O O . GLN A 1 166 ? 11.843 -0.780 5.910 1.00 84.56 166 GLN A O 1
ATOM 1299 N N . SER A 1 167 ? 11.012 -0.849 3.853 1.00 86.88 167 SER A N 1
ATOM 1300 C CA . SER A 1 167 ? 9.687 -0.380 4.283 1.00 86.88 167 SER A CA 1
ATOM 1301 C C . SER A 1 167 ? 8.988 -1.329 5.252 1.00 86.88 167 SER A C 1
ATOM 1303 O O . SER A 1 167 ? 8.180 -0.861 6.048 1.00 86.88 167 SER A O 1
ATOM 1305 N N . LEU A 1 168 ? 9.337 -2.617 5.243 1.00 87.12 168 LEU A N 1
ATOM 1306 C CA . LEU A 1 168 ? 8.807 -3.623 6.161 1.00 87.12 168 LEU A CA 1
ATOM 1307 C C . LEU A 1 168 ? 9.852 -4.147 7.159 1.00 87.12 168 LEU A C 1
ATOM 1309 O O . LEU A 1 168 ? 9.566 -5.078 7.904 1.00 87.12 168 LEU A O 1
ATOM 1313 N N . THR A 1 169 ? 11.051 -3.558 7.243 1.00 80.94 169 THR A N 1
ATOM 1314 C CA . THR A 1 169 ? 11.965 -3.921 8.340 1.00 80.94 169 THR A CA 1
ATOM 1315 C C . THR A 1 169 ? 11.409 -3.446 9.679 1.00 80.94 169 THR A C 1
ATOM 1317 O O . THR A 1 169 ? 10.728 -2.420 9.735 1.00 80.94 169 THR A O 1
ATOM 1320 N N . ASN A 1 170 ? 11.790 -4.134 10.756 1.00 80.62 170 ASN A N 1
ATOM 1321 C CA . ASN A 1 170 ? 11.419 -3.853 12.152 1.00 80.62 170 ASN A CA 1
ATOM 1322 C C . ASN A 1 170 ? 9.972 -4.184 12.536 1.00 80.62 170 ASN A C 1
ATOM 1324 O O . ASN A 1 170 ? 9.584 -3.926 13.669 1.00 80.62 170 ASN A O 1
ATOM 1328 N N . PHE A 1 171 ? 9.196 -4.819 11.660 1.00 87.31 171 PHE A N 1
ATOM 1329 C CA . PHE A 1 171 ? 7.999 -5.540 12.087 1.00 87.31 171 PHE A CA 1
ATOM 1330 C C . PHE A 1 171 ? 8.418 -6.835 12.804 1.00 87.31 171 PHE A C 1
ATOM 1332 O O . PHE A 1 171 ? 8.464 -7.903 12.205 1.00 87.31 171 PHE A O 1
ATOM 1339 N N . THR A 1 172 ? 8.799 -6.731 14.082 1.00 84.69 172 THR A N 1
ATOM 1340 C CA . THR A 1 172 ? 9.457 -7.826 14.827 1.00 84.69 172 THR A CA 1
ATOM 1341 C C . THR A 1 172 ? 8.564 -9.031 15.100 1.00 84.69 172 THR A C 1
ATOM 1343 O O . THR A 1 172 ? 9.083 -10.119 15.338 1.00 84.69 172 THR A O 1
ATOM 1346 N N . SER A 1 173 ? 7.249 -8.825 15.088 1.00 90.62 173 SER A N 1
ATOM 1347 C CA . SER A 1 173 ? 6.251 -9.817 15.505 1.00 90.62 173 SER A CA 1
ATOM 1348 C C . SER A 1 173 ? 5.266 -10.171 14.388 1.00 90.62 173 SER A C 1
ATOM 1350 O O . SER A 1 173 ? 4.367 -10.971 14.612 1.00 90.62 173 SER A O 1
ATOM 1352 N N . LEU A 1 174 ? 5.418 -9.580 13.196 1.00 92.81 174 LEU A N 1
ATOM 1353 C CA . LEU A 1 174 ? 4.456 -9.722 12.107 1.00 92.81 174 LEU A CA 1
ATOM 1354 C C . LEU A 1 174 ? 4.566 -11.105 11.459 1.00 92.81 174 LEU A C 1
ATOM 1356 O O . LEU A 1 174 ? 5.642 -11.509 11.013 1.00 92.81 174 LEU A O 1
ATOM 1360 N N . THR A 1 175 ? 3.431 -11.792 11.382 1.00 94.44 175 THR A N 1
ATOM 1361 C CA . THR A 1 175 ? 3.270 -13.127 10.798 1.00 94.44 175 THR A CA 1
ATOM 1362 C C . THR A 1 175 ? 2.407 -13.087 9.540 1.00 94.44 175 THR A C 1
ATOM 1364 O O . THR A 1 175 ? 2.670 -13.823 8.591 1.00 94.44 175 THR A O 1
ATOM 1367 N N . ASP A 1 176 ? 1.407 -12.205 9.489 1.00 96.06 176 ASP A N 1
ATOM 1368 C CA . ASP A 1 176 ? 0.445 -12.117 8.391 1.00 96.06 176 ASP A CA 1
ATOM 1369 C C . ASP A 1 176 ? 0.394 -10.700 7.811 1.00 96.06 176 ASP A C 1
ATOM 1371 O O . ASP A 1 176 ? 0.064 -9.734 8.507 1.00 96.06 176 ASP A O 1
ATOM 1375 N N . LEU A 1 177 ? 0.667 -10.578 6.510 1.00 95.94 177 LEU A N 1
ATOM 1376 C CA . LEU A 1 177 ? 0.598 -9.312 5.781 1.00 95.94 177 LEU A CA 1
ATOM 1377 C C . LEU A 1 177 ? -0.238 -9.454 4.510 1.00 95.94 177 LEU A C 1
ATOM 1379 O O . LEU A 1 177 ? 0.157 -10.149 3.569 1.00 95.94 177 LEU A O 1
ATOM 1383 N N . ASP A 1 178 ? -1.352 -8.723 4.450 1.00 98.00 178 ASP A N 1
ATOM 1384 C CA . ASP A 1 178 ? -2.168 -8.608 3.243 1.00 98.00 178 ASP A CA 1
ATOM 1385 C C . ASP A 1 178 ? -2.012 -7.230 2.584 1.00 98.00 178 ASP A C 1
ATOM 1387 O O . ASP A 1 178 ? -2.379 -6.193 3.133 1.00 98.00 178 ASP A O 1
ATOM 1391 N N . LEU A 1 179 ? -1.449 -7.242 1.378 1.00 97.62 179 LEU A N 1
ATOM 1392 C CA . LEU A 1 179 ? -1.237 -6.110 0.476 1.00 97.62 179 LEU A CA 1
ATOM 1393 C C . LEU A 1 179 ? -2.025 -6.287 -0.834 1.00 97.62 179 LEU A C 1
ATOM 1395 O O . LEU A 1 179 ? -1.847 -5.511 -1.780 1.00 97.62 179 LEU A O 1
ATOM 1399 N N . SER A 1 180 ? -2.868 -7.316 -0.926 1.00 98.44 180 SER A N 1
ATOM 1400 C CA . SER A 1 180 ? -3.557 -7.692 -2.156 1.00 98.44 180 SER A CA 1
ATOM 1401 C C . SER A 1 180 ? -4.493 -6.600 -2.654 1.00 98.44 180 SER A C 1
ATOM 1403 O O . SER A 1 180 ? -4.920 -5.721 -1.909 1.00 98.44 180 SER A O 1
ATOM 1405 N N . ASN A 1 181 ? -4.831 -6.639 -3.942 1.00 97.50 181 ASN A N 1
ATOM 1406 C CA . ASN A 1 181 ? -5.727 -5.664 -4.576 1.00 97.50 181 ASN A CA 1
ATOM 1407 C C . ASN A 1 181 ? -5.243 -4.200 -4.476 1.00 97.50 181 ASN A C 1
ATOM 1409 O O . ASN A 1 181 ? -6.026 -3.275 -4.693 1.00 97.50 181 ASN A O 1
ATOM 1413 N N . SER A 1 182 ? -3.965 -3.984 -4.155 1.00 96.00 182 SER A N 1
ATOM 1414 C CA . SER A 1 182 ? -3.318 -2.669 -4.173 1.00 96.00 182 SER A CA 1
ATOM 1415 C C . SER A 1 182 ? -2.781 -2.336 -5.572 1.00 96.00 182 SER A C 1
ATOM 1417 O O . SER A 1 182 ? -2.903 -3.118 -6.516 1.00 96.00 182 SER A O 1
ATOM 1419 N N . LYS A 1 183 ? -2.154 -1.169 -5.735 1.00 94.31 183 LYS A N 1
ATOM 1420 C CA . LYS A 1 183 ? -1.604 -0.698 -7.022 1.00 94.31 183 LYS A CA 1
ATOM 1421 C C . LYS A 1 183 ? -0.104 -0.966 -7.171 1.00 94.31 183 LYS A C 1
ATOM 1423 O O . LYS A 1 183 ? 0.568 -0.283 -7.932 1.00 94.31 183 LYS A O 1
ATOM 1428 N N . ILE A 1 184 ? 0.423 -1.945 -6.438 1.00 96.31 184 ILE A N 1
ATOM 1429 C CA . ILE A 1 184 ? 1.867 -2.157 -6.319 1.00 96.31 184 ILE A CA 1
ATOM 1430 C C . ILE A 1 184 ? 2.442 -2.570 -7.672 1.00 96.31 184 ILE A C 1
ATOM 1432 O O . ILE A 1 184 ? 2.058 -3.600 -8.219 1.00 96.31 184 ILE A O 1
ATOM 1436 N N . GLU A 1 185 ? 3.376 -1.784 -8.191 1.00 95.62 185 GLU A N 1
ATOM 1437 C CA . GLU A 1 185 ? 4.085 -2.040 -9.450 1.00 95.62 185 GLU A CA 1
ATOM 1438 C C . GLU A 1 185 ? 5.537 -2.467 -9.244 1.00 95.62 185 GLU A C 1
ATOM 1440 O O . GLU A 1 185 ? 6.124 -3.104 -10.122 1.00 95.62 185 GLU A O 1
ATOM 1445 N N . LEU A 1 186 ? 6.120 -2.101 -8.101 1.00 95.44 186 LEU A N 1
ATOM 1446 C CA . LEU A 1 186 ? 7.510 -2.369 -7.767 1.00 95.44 186 LEU A CA 1
ATOM 1447 C C . LEU A 1 186 ? 7.654 -2.709 -6.283 1.00 95.44 186 LEU A C 1
ATOM 1449 O O . LEU A 1 186 ? 7.149 -2.000 -5.410 1.00 95.44 186 LEU A O 1
ATOM 1453 N N . ILE A 1 187 ? 8.415 -3.765 -6.010 1.00 96.00 187 ILE A N 1
ATOM 1454 C CA . ILE A 1 187 ? 8.884 -4.112 -4.671 1.00 96.00 187 ILE A CA 1
ATOM 1455 C C . ILE A 1 187 ? 10.408 -4.121 -4.701 1.00 96.00 187 ILE A C 1
ATOM 1457 O O . ILE A 1 187 ? 11.018 -4.779 -5.546 1.00 96.00 187 ILE A O 1
ATOM 1461 N N . ASP A 1 188 ? 11.022 -3.373 -3.789 1.00 94.12 188 ASP A N 1
ATOM 1462 C CA . ASP A 1 188 ? 12.469 -3.368 -3.622 1.00 94.12 188 ASP A CA 1
ATOM 1463 C C . ASP A 1 188 ? 12.977 -4.752 -3.187 1.00 94.12 188 ASP A C 1
ATOM 1465 O O . ASP A 1 188 ? 12.336 -5.459 -2.408 1.00 94.12 188 ASP A O 1
ATOM 1469 N N . ARG A 1 189 ? 14.165 -5.146 -3.655 1.00 90.81 189 ARG A N 1
ATOM 1470 C CA . ARG A 1 189 ? 14.736 -6.470 -3.368 1.00 90.81 189 ARG A CA 1
ATOM 1471 C C . ARG A 1 189 ? 14.969 -6.739 -1.876 1.00 90.81 189 ARG A C 1
ATOM 1473 O O . ARG A 1 189 ? 15.085 -7.897 -1.492 1.00 90.81 189 ARG A O 1
ATOM 1480 N N . GLN A 1 190 ? 15.078 -5.692 -1.057 1.00 89.94 190 GLN A N 1
ATOM 1481 C CA . GLN A 1 190 ? 15.245 -5.767 0.398 1.00 89.94 190 GLN A CA 1
ATOM 1482 C C . GLN A 1 190 ? 14.006 -5.261 1.152 1.00 89.94 190 GLN A C 1
ATOM 1484 O O . GLN A 1 190 ? 14.092 -4.952 2.339 1.00 89.94 190 GLN A O 1
ATOM 1489 N N . ALA A 1 191 ? 12.845 -5.183 0.494 1.00 91.06 191 ALA A N 1
ATOM 1490 C CA . ALA A 1 191 ? 11.595 -4.786 1.135 1.00 91.06 191 ALA A CA 1
ATOM 1491 C C . ALA A 1 191 ? 11.242 -5.681 2.334 1.00 91.06 191 ALA A C 1
ATOM 1493 O O . ALA A 1 191 ? 10.920 -5.159 3.396 1.00 91.06 191 ALA A O 1
ATOM 1494 N N . PHE A 1 192 ? 11.363 -7.004 2.176 1.00 87.31 192 PHE A N 1
ATOM 1495 C CA . PHE A 1 192 ? 10.994 -8.024 3.173 1.00 87.31 192 PHE A CA 1
ATOM 1496 C C . PHE A 1 192 ? 12.175 -8.518 4.025 1.00 87.31 192 PHE A C 1
ATOM 1498 O O . PHE A 1 192 ? 12.141 -9.611 4.592 1.00 87.31 192 PHE A O 1
ATOM 1505 N N . TYR A 1 193 ? 13.259 -7.746 4.076 1.00 84.88 193 TYR A N 1
ATOM 1506 C CA . TYR A 1 193 ? 14.455 -8.118 4.824 1.00 84.88 193 TYR A CA 1
ATOM 1507 C C . TYR A 1 193 ? 14.150 -8.252 6.331 1.00 84.88 193 TYR A C 1
ATOM 1509 O O . TYR A 1 193 ? 13.487 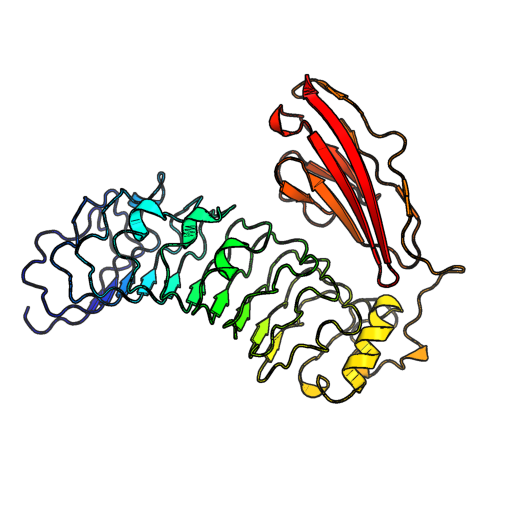-7.384 6.895 1.00 84.88 193 TYR A O 1
ATOM 1517 N N . ASN A 1 194 ? 14.663 -9.306 6.982 1.00 79.19 194 ASN A N 1
ATOM 1518 C CA . ASN A 1 194 ? 14.460 -9.625 8.410 1.00 79.19 194 ASN A CA 1
ATOM 1519 C C . ASN A 1 194 ? 12.993 -9.820 8.843 1.00 79.19 194 ASN A C 1
ATOM 1521 O O . ASN A 1 194 ? 12.628 -9.522 9.980 1.00 79.19 194 ASN A O 1
ATOM 1525 N N . LEU A 1 195 ? 12.146 -10.320 7.946 1.00 82.69 195 LEU A N 1
ATOM 1526 C CA . LEU A 1 195 ? 10.805 -10.789 8.287 1.00 82.69 195 LEU A CA 1
ATOM 1527 C C . LEU A 1 195 ? 10.833 -12.295 8.605 1.00 82.69 195 LEU A C 1
ATOM 1529 O O . LEU A 1 195 ? 10.321 -13.123 7.853 1.00 82.69 195 LEU A O 1
ATOM 1533 N N . ASP A 1 196 ? 11.497 -12.655 9.703 1.00 78.62 196 ASP A N 1
ATOM 1534 C CA . ASP A 1 196 ? 11.879 -14.046 9.993 1.00 78.62 196 ASP A CA 1
ATOM 1535 C C . ASP A 1 196 ? 10.698 -14.962 10.370 1.00 78.62 196 ASP A C 1
ATOM 1537 O O . ASP A 1 196 ? 10.799 -16.180 10.214 1.00 78.62 196 ASP A O 1
ATOM 1541 N N . TYR A 1 197 ? 9.582 -14.384 10.828 1.00 84.19 197 TYR A N 1
ATOM 1542 C CA . TYR A 1 197 ? 8.407 -15.100 11.348 1.00 84.19 197 TYR A CA 1
ATOM 1543 C C . TYR A 1 197 ? 7.183 -15.043 10.426 1.00 84.19 197 TYR A C 1
ATOM 1545 O O . TYR A 1 197 ? 6.077 -15.357 10.852 1.00 84.19 197 TYR A O 1
ATOM 1553 N N . MET A 1 198 ? 7.354 -14.636 9.167 1.00 88.25 198 MET A N 1
ATOM 1554 C CA . MET A 1 198 ? 6.225 -14.524 8.243 1.00 88.25 198 MET A CA 1
ATOM 1555 C C . MET A 1 198 ? 5.591 -15.883 7.949 1.00 88.25 198 MET A C 1
ATOM 1557 O O . MET A 1 198 ? 6.228 -16.783 7.414 1.00 88.25 198 MET A O 1
ATOM 1561 N N . GLU A 1 199 ? 4.299 -16.003 8.208 1.00 90.25 199 GLU A N 1
ATOM 1562 C CA . GLU A 1 199 ? 3.494 -17.172 7.872 1.00 90.25 199 GLU A CA 1
ATOM 1563 C C . GLU A 1 199 ? 2.790 -16.967 6.532 1.00 90.25 199 GLU A C 1
ATOM 1565 O O . GLU A 1 199 ? 2.888 -17.812 5.629 1.00 90.25 199 GLU A O 1
ATOM 1570 N N . THR A 1 200 ? 2.150 -15.801 6.369 1.00 90.81 200 THR A N 1
ATOM 1571 C CA . THR A 1 200 ? 1.378 -15.461 5.175 1.00 90.81 200 THR A CA 1
ATOM 1572 C C . THR A 1 200 ? 1.746 -14.090 4.611 1.00 90.81 200 THR A C 1
ATOM 1574 O O . THR A 1 200 ? 1.701 -13.065 5.286 1.00 90.81 200 THR A O 1
ATOM 1577 N N . LEU A 1 201 ? 2.088 -14.052 3.322 1.00 93.00 201 LEU A N 1
ATOM 1578 C CA . LEU A 1 201 ? 2.241 -12.810 2.564 1.00 93.00 201 LEU A CA 1
ATOM 1579 C C . LEU A 1 201 ? 1.309 -12.851 1.363 1.00 93.00 201 LEU A C 1
ATOM 1581 O O . LEU A 1 201 ? 1.426 -13.730 0.508 1.00 93.00 201 LEU A O 1
ATOM 1585 N N . ASN A 1 202 ? 0.413 -11.878 1.260 1.00 95.19 202 ASN A N 1
ATOM 1586 C CA . ASN A 1 202 ? -0.503 -11.768 0.137 1.00 95.19 202 ASN A CA 1
ATOM 1587 C C . ASN A 1 202 ? -0.229 -10.493 -0.670 1.00 95.19 202 ASN A C 1
ATOM 1589 O O . ASN A 1 202 ? -0.565 -9.394 -0.243 1.00 95.19 202 ASN A O 1
ATOM 1593 N N . ILE A 1 203 ? 0.359 -10.646 -1.858 1.00 95.88 203 ILE A N 1
ATOM 1594 C CA . ILE A 1 203 ? 0.554 -9.581 -2.860 1.00 95.88 203 ILE A CA 1
ATOM 1595 C C . ILE A 1 203 ? -0.196 -9.923 -4.159 1.00 95.88 203 ILE A C 1
ATOM 1597 O O . ILE A 1 203 ? 0.236 -9.601 -5.270 1.00 95.88 203 ILE A O 1
ATOM 1601 N N . ALA A 1 204 ? -1.327 -10.621 -4.029 1.00 96.94 204 ALA A N 1
ATOM 1602 C CA . ALA A 1 204 ? -2.180 -10.989 -5.146 1.00 96.94 204 ALA A CA 1
ATOM 1603 C C . ALA A 1 204 ? -2.919 -9.781 -5.742 1.00 96.94 204 ALA A C 1
ATOM 1605 O O . ALA A 1 204 ? -3.235 -8.809 -5.054 1.00 96.94 204 ALA A O 1
ATOM 1606 N N . SER A 1 205 ? -3.257 -9.868 -7.026 1.00 96.88 205 SER A N 1
ATOM 1607 C CA . SER A 1 205 ? -4.065 -8.879 -7.749 1.00 96.88 205 SER A CA 1
ATOM 1608 C C . SER A 1 205 ? -3.513 -7.452 -7.648 1.00 96.88 205 SER A C 1
ATOM 1610 O O . SER A 1 205 ? -4.275 -6.495 -7.519 1.00 96.88 205 SER A O 1
ATOM 1612 N N . THR A 1 206 ? -2.187 -7.308 -7.695 1.00 96.31 206 THR A N 1
ATOM 1613 C CA . THR A 1 206 ? -1.516 -6.004 -7.789 1.00 96.31 206 THR A CA 1
ATOM 1614 C C . THR A 1 206 ? -1.145 -5.697 -9.247 1.00 96.31 206 THR A C 1
ATOM 1616 O O . THR A 1 206 ? -1.721 -6.257 -10.185 1.00 96.31 206 THR A O 1
ATOM 1619 N N . LYS A 1 207 ? -0.209 -4.772 -9.474 1.00 95.38 207 LYS A N 1
ATOM 1620 C CA . LYS A 1 207 ? 0.278 -4.361 -10.801 1.00 95.38 207 LYS A CA 1
ATOM 1621 C C . LYS A 1 207 ? 1.706 -4.840 -11.074 1.00 95.38 207 LYS A C 1
ATOM 1623 O O . LYS A 1 207 ? 2.367 -4.358 -11.995 1.00 95.38 207 LYS A O 1
ATOM 1628 N N . LEU A 1 208 ? 2.179 -5.813 -10.295 1.00 96.44 208 LEU A N 1
ATOM 1629 C CA . LEU A 1 208 ? 3.492 -6.411 -10.471 1.00 96.44 208 LEU A CA 1
ATOM 1630 C C . LEU A 1 208 ? 3.597 -7.123 -11.820 1.00 96.44 208 LEU A C 1
ATOM 1632 O O . LEU A 1 208 ? 2.694 -7.841 -12.257 1.00 96.44 208 LEU A O 1
ATOM 1636 N N . THR A 1 209 ? 4.752 -6.935 -12.451 1.00 96.06 209 THR A N 1
ATOM 1637 C CA . THR A 1 209 ? 5.131 -7.607 -13.702 1.00 96.06 209 THR A CA 1
ATOM 1638 C C . THR A 1 209 ? 6.357 -8.493 -13.514 1.00 96.06 209 THR A C 1
ATOM 1640 O O . THR A 1 209 ? 6.512 -9.479 -14.225 1.00 96.06 209 THR A O 1
ATOM 1643 N N . TRP A 1 210 ? 7.200 -8.213 -12.522 1.00 96.12 210 TRP A N 1
ATOM 1644 C CA . TRP A 1 210 ? 8.347 -9.038 -12.156 1.00 96.12 210 TRP A CA 1
ATOM 1645 C C . TRP A 1 210 ? 8.649 -8.916 -10.660 1.00 96.12 210 TRP A C 1
ATOM 1647 O O . TRP A 1 210 ? 8.160 -8.000 -9.998 1.00 96.12 210 TRP A O 1
ATOM 1657 N N . LEU A 1 211 ? 9.433 -9.857 -10.132 1.00 95.12 211 LEU A N 1
ATOM 1658 C CA . LEU A 1 211 ? 9.989 -9.801 -8.780 1.00 95.12 211 LEU A CA 1
ATOM 1659 C C . LEU A 1 211 ? 11.519 -9.897 -8.859 1.00 95.12 211 LEU A C 1
ATOM 1661 O O . LEU A 1 211 ? 12.032 -10.649 -9.691 1.00 95.12 211 LEU A O 1
ATOM 1665 N N . PRO A 1 212 ? 12.264 -9.148 -8.029 1.00 94.25 212 PRO A N 1
ATOM 1666 C CA . PRO A 1 212 ? 13.715 -9.238 -7.993 1.00 94.25 212 PRO A CA 1
ATOM 1667 C C . PRO A 1 212 ? 14.195 -10.565 -7.407 1.00 94.25 212 PRO A C 1
ATOM 1669 O O . PRO A 1 212 ? 13.557 -11.161 -6.538 1.00 94.25 212 PRO A O 1
ATOM 1672 N N . SER A 1 213 ? 15.386 -10.983 -7.835 1.00 91.44 213 SER A N 1
ATOM 1673 C CA . SER A 1 213 ? 16.053 -12.136 -7.233 1.00 91.44 213 SER A CA 1
ATOM 1674 C C . SER A 1 213 ? 16.427 -11.873 -5.776 1.00 91.44 213 SER A C 1
ATOM 1676 O O . SER A 1 213 ? 16.940 -10.805 -5.412 1.00 91.44 213 SER A O 1
ATOM 1678 N N . GLY A 1 214 ? 16.192 -12.884 -4.951 1.00 88.50 214 GLY A N 1
ATOM 1679 C CA . GLY A 1 214 ? 16.493 -12.910 -3.534 1.00 88.50 214 GLY A CA 1
ATOM 1680 C C . GLY A 1 214 ? 15.505 -12.158 -2.651 1.00 88.50 214 GLY A C 1
ATOM 1681 O O . GLY A 1 214 ? 15.762 -12.034 -1.456 1.00 88.50 214 GLY A O 1
ATOM 1682 N N . ILE A 1 215 ? 14.372 -11.705 -3.201 1.00 88.94 215 ILE A N 1
ATOM 1683 C CA . ILE A 1 215 ? 13.326 -10.976 -2.463 1.00 88.94 215 ILE A CA 1
ATOM 1684 C C . ILE A 1 215 ? 12.795 -11.735 -1.236 1.00 88.94 215 ILE A C 1
ATOM 1686 O O . ILE A 1 215 ? 12.345 -11.115 -0.279 1.00 88.94 215 ILE A O 1
ATOM 1690 N N . PHE A 1 216 ? 12.905 -13.067 -1.242 1.00 86.00 216 PHE A N 1
ATOM 1691 C CA . PHE A 1 216 ? 12.498 -13.950 -0.146 1.00 86.00 216 PHE A CA 1
ATOM 1692 C C . PHE A 1 216 ? 13.664 -14.766 0.438 1.00 86.00 216 PHE A C 1
ATOM 1694 O O . PHE A 1 216 ? 13.441 -15.754 1.133 1.00 86.00 216 PHE A O 1
ATOM 1701 N N . ASN A 1 217 ? 14.925 -14.403 0.167 1.00 78.19 217 ASN A N 1
ATOM 1702 C CA . ASN A 1 217 ? 16.071 -15.182 0.661 1.00 78.19 217 ASN A CA 1
ATOM 1703 C C . ASN A 1 217 ? 16.135 -15.201 2.194 1.00 78.19 217 ASN A C 1
ATOM 1705 O O . ASN A 1 217 ? 16.378 -16.250 2.790 1.00 78.19 217 ASN A O 1
ATOM 1709 N N . MET A 1 218 ? 15.866 -14.049 2.810 1.00 69.12 218 MET A N 1
ATOM 1710 C CA . MET A 1 218 ? 15.884 -13.836 4.263 1.00 69.12 218 MET A CA 1
ATOM 1711 C C . MET A 1 218 ? 14.488 -13.939 4.890 1.00 69.12 218 MET A C 1
ATOM 1713 O O . MET A 1 218 ? 14.277 -13.482 6.002 1.00 69.12 218 MET A O 1
ATOM 1717 N N . THR A 1 219 ? 13.525 -14.505 4.165 1.00 71.44 219 THR A N 1
ATOM 1718 C CA . THR A 1 219 ? 12.140 -14.651 4.620 1.00 71.44 219 THR A CA 1
ATOM 1719 C C . THR A 1 219 ? 11.760 -16.112 4.455 1.00 71.44 219 THR A C 1
ATOM 1721 O O . THR A 1 219 ? 12.007 -16.716 3.408 1.00 71.44 219 THR A O 1
ATOM 1724 N N . THR A 1 220 ? 11.211 -16.736 5.487 1.00 70.31 220 THR A N 1
ATOM 1725 C CA . THR A 1 220 ? 10.722 -18.114 5.395 1.00 70.31 220 THR A CA 1
ATOM 1726 C C . THR A 1 220 ? 9.229 -18.083 5.608 1.00 70.31 220 THR A C 1
ATOM 1728 O O . THR A 1 220 ? 8.804 -17.775 6.705 1.00 70.31 220 THR A O 1
ATOM 1731 N N . PHE A 1 221 ? 8.465 -18.404 4.565 1.00 74.81 221 PHE A N 1
ATOM 1732 C CA . PHE A 1 221 ? 7.016 -18.538 4.673 1.00 74.81 221 PHE A CA 1
ATOM 1733 C C . PHE A 1 221 ? 6.669 -19.954 5.114 1.00 74.81 221 PHE A C 1
ATOM 1735 O O . PHE A 1 221 ? 7.086 -20.916 4.461 1.00 74.81 221 PHE A O 1
ATOM 1742 N N . SER A 1 222 ? 5.927 -20.084 6.210 1.00 69.00 222 SER A N 1
ATOM 1743 C CA . SER A 1 222 ? 5.453 -21.381 6.702 1.00 69.00 222 SER A CA 1
ATOM 1744 C C . SER A 1 222 ? 4.162 -21.842 6.018 1.00 69.00 222 SER A C 1
ATOM 1746 O O . SER A 1 222 ? 3.952 -23.052 5.921 1.00 69.00 222 SER A O 1
ATOM 1748 N N . GLU A 1 223 ? 3.334 -20.924 5.497 1.00 79.69 223 GLU A N 1
ATOM 1749 C CA . GLU A 1 223 ? 1.999 -21.264 4.987 1.00 79.69 223 GLU A CA 1
ATOM 1750 C C . GLU A 1 223 ? 1.730 -20.827 3.540 1.00 79.69 223 GLU A C 1
ATOM 1752 O O . GLU A 1 223 ? 1.629 -21.677 2.650 1.00 79.69 223 GLU A O 1
ATOM 1757 N N . LYS A 1 224 ? 1.556 -19.521 3.278 1.00 83.88 224 LYS A N 1
ATOM 1758 C CA . LYS A 1 224 ? 0.972 -19.040 2.011 1.00 83.88 224 LYS A CA 1
ATOM 1759 C C . LYS A 1 224 ? 1.683 -17.811 1.449 1.00 83.88 224 LYS A C 1
ATOM 1761 O O . LYS A 1 224 ? 1.848 -16.803 2.127 1.00 83.88 224 LYS A O 1
ATOM 1766 N N . LEU A 1 225 ? 1.988 -17.867 0.151 1.00 89.62 225 LEU A N 1
ATOM 1767 C CA . LEU A 1 225 ? 2.458 -16.732 -0.640 1.00 89.62 225 LEU A CA 1
ATOM 1768 C C . LEU A 1 225 ? 1.465 -16.444 -1.780 1.00 89.62 225 LEU A C 1
ATOM 1770 O O . LEU A 1 225 ? 1.402 -17.182 -2.761 1.00 89.62 225 LEU A O 1
ATOM 1774 N N . GLY A 1 226 ? 0.663 -15.388 -1.636 1.00 92.25 226 GLY A N 1
ATOM 1775 C CA . GLY A 1 226 ? -0.312 -14.951 -2.641 1.00 92.25 226 GLY A CA 1
ATOM 1776 C C . GLY A 1 226 ? 0.351 -14.133 -3.750 1.00 92.25 226 GLY A C 1
ATOM 1777 O O . GLY A 1 226 ? 0.843 -13.036 -3.495 1.00 92.25 226 GLY A O 1
ATOM 1778 N N . LEU A 1 227 ? 0.364 -14.663 -4.976 1.00 93.31 227 LEU A N 1
ATOM 1779 C CA . LEU A 1 227 ? 0.991 -14.065 -6.173 1.00 93.31 227 LEU A CA 1
ATOM 1780 C C . LEU A 1 227 ? 0.051 -14.027 -7.386 1.00 93.31 227 LEU A C 1
ATOM 1782 O O . LEU A 1 227 ? 0.410 -13.513 -8.451 1.00 93.31 227 LEU A O 1
ATOM 1786 N N . GLU A 1 228 ? -1.134 -14.609 -7.257 1.00 93.75 228 GLU A N 1
ATOM 1787 C CA . GLU A 1 228 ? -2.148 -14.702 -8.295 1.00 93.75 228 GLU A CA 1
ATOM 1788 C C . GLU A 1 228 ? -2.667 -13.323 -8.725 1.00 93.75 228 GLU A C 1
ATOM 1790 O O . GLU A 1 228 ? -2.493 -12.331 -8.029 1.00 93.75 228 GLU A O 1
ATOM 1795 N N . GLY A 1 229 ? -3.286 -13.230 -9.903 1.00 95.00 229 GLY A N 1
ATOM 1796 C CA . GLY A 1 229 ? -3.909 -11.983 -10.373 1.00 95.00 229 GLY A CA 1
ATOM 1797 C C . GLY A 1 229 ? -2.945 -10.869 -10.815 1.00 95.00 229 GLY A C 1
ATOM 1798 O O . GLY A 1 229 ? -3.410 -9.827 -11.267 1.00 95.00 229 GLY A O 1
ATOM 1799 N N . ASN A 1 230 ? -1.628 -11.078 -10.733 1.00 96.75 230 ASN A N 1
ATOM 1800 C CA . ASN A 1 230 ? -0.611 -10.161 -11.261 1.00 96.75 230 ASN A CA 1
ATOM 1801 C C . ASN A 1 230 ? -0.324 -10.410 -12.757 1.00 96.75 230 ASN A C 1
ATOM 1803 O O . ASN A 1 230 ? -0.548 -11.505 -13.280 1.00 96.75 230 ASN A O 1
ATOM 1807 N N . GLN A 1 231 ? 0.212 -9.400 -13.450 1.00 95.62 231 GLN A N 1
ATOM 1808 C CA . GLN A 1 231 ? 0.487 -9.440 -14.893 1.00 95.62 231 GLN A CA 1
ATOM 1809 C C . GLN A 1 231 ? 1.943 -9.826 -15.176 1.00 95.62 231 GLN A C 1
ATOM 1811 O O . GLN A 1 231 ? 2.717 -9.055 -15.736 1.00 95.62 231 GLN A O 1
ATOM 1816 N N . TRP A 1 232 ? 2.331 -11.033 -14.768 1.00 97.38 232 TRP A N 1
ATOM 1817 C CA . TRP A 1 232 ? 3.724 -11.476 -14.812 1.00 97.38 232 TRP A CA 1
ATOM 1818 C C . TRP A 1 232 ? 4.326 -11.478 -16.229 1.00 97.38 232 TRP A C 1
ATOM 1820 O O . TRP A 1 232 ? 3.836 -12.165 -17.127 1.00 97.38 232 TRP A O 1
ATOM 1830 N N . THR A 1 233 ? 5.426 -10.753 -16.420 1.00 97.00 233 THR A N 1
ATOM 1831 C CA . THR A 1 233 ? 6.228 -10.725 -17.645 1.00 97.00 233 THR A CA 1
ATOM 1832 C C . THR A 1 233 ? 7.423 -11.658 -17.479 1.00 97.00 233 THR A C 1
ATOM 1834 O O . THR A 1 233 ? 8.358 -11.386 -16.733 1.00 97.00 233 THR A O 1
ATOM 1837 N N . CYS A 1 234 ? 7.399 -12.779 -18.188 1.00 97.00 234 CYS A N 1
ATOM 1838 C CA . CYS A 1 234 ? 8.412 -13.827 -18.130 1.00 97.00 234 CYS A CA 1
ATOM 1839 C C . CYS A 1 234 ? 9.525 -13.572 -19.156 1.00 97.00 234 CYS A C 1
ATOM 1841 O O . CYS A 1 234 ? 9.675 -14.290 -20.148 1.00 97.00 234 CYS A O 1
ATOM 1843 N N . ASP A 1 235 ? 10.279 -12.500 -18.930 1.00 96.06 235 ASP A N 1
ATOM 1844 C CA . ASP A 1 235 ? 11.464 -12.111 -19.694 1.00 96.06 235 ASP A CA 1
ATOM 1845 C C . ASP A 1 235 ? 12.728 -12.157 -18.812 1.00 96.06 235 ASP A C 1
ATOM 1847 O O . ASP A 1 235 ? 12.758 -12.841 -17.787 1.00 96.06 235 ASP A O 1
ATOM 1851 N N . CYS A 1 236 ? 13.795 -11.454 -19.205 1.00 95.75 236 CYS A N 1
ATOM 1852 C CA . CYS A 1 236 ? 15.031 -11.442 -18.426 1.00 95.75 236 CYS A CA 1
ATOM 1853 C C . CYS A 1 236 ? 14.906 -10.787 -17.045 1.00 95.75 236 CYS A C 1
ATOM 1855 O O . CYS A 1 236 ? 15.693 -11.132 -16.167 1.00 95.75 236 CYS A O 1
ATOM 1857 N N . GLN A 1 237 ? 13.931 -9.899 -16.810 1.00 96.31 237 GLN A N 1
ATOM 1858 C CA . GLN A 1 237 ? 13.739 -9.300 -15.485 1.00 96.31 237 GLN A CA 1
ATOM 1859 C C . GLN A 1 237 ? 13.293 -10.349 -14.466 1.00 96.31 237 GLN A C 1
ATOM 1861 O O . GLN A 1 237 ? 13.671 -10.290 -13.299 1.00 96.31 237 GLN A O 1
ATOM 1866 N N . MET A 1 238 ? 12.540 -11.350 -14.927 1.00 95.62 238 MET A N 1
ATOM 1867 C CA . MET A 1 238 ? 12.091 -12.475 -14.113 1.00 95.62 238 MET A CA 1
ATOM 1868 C C . MET A 1 238 ? 13.155 -13.574 -13.965 1.00 95.62 238 MET A C 1
ATOM 1870 O O . MET A 1 238 ? 12.992 -14.465 -13.137 1.00 95.62 238 MET A O 1
ATOM 1874 N N . HIS A 1 239 ? 14.247 -13.539 -14.740 1.00 94.69 239 HIS A N 1
ATOM 1875 C CA . HIS A 1 239 ? 15.236 -14.624 -14.796 1.00 94.69 239 HIS A CA 1
ATOM 1876 C C . HIS A 1 239 ? 15.766 -15.020 -13.413 1.00 94.69 239 HIS A C 1
ATOM 1878 O O . HIS A 1 239 ? 15.735 -16.194 -13.049 1.00 94.69 239 HIS A O 1
ATOM 1884 N N . GLY A 1 240 ? 16.223 -14.040 -12.631 1.00 93.06 240 GLY A N 1
ATOM 1885 C CA . GLY A 1 240 ? 16.801 -14.313 -11.317 1.00 93.06 240 GLY A CA 1
ATOM 1886 C C . GLY A 1 240 ? 15.770 -14.855 -10.320 1.00 93.06 240 GLY A C 1
ATOM 1887 O O . GLY A 1 240 ? 16.055 -15.799 -9.595 1.00 93.06 240 GLY A O 1
ATOM 1888 N N . PHE A 1 241 ? 14.539 -14.339 -10.337 1.00 93.00 241 PHE A N 1
ATOM 1889 C CA . PHE A 1 241 ? 13.480 -14.871 -9.477 1.00 93.00 241 PHE A CA 1
ATOM 1890 C C . PHE A 1 241 ? 13.027 -16.274 -9.906 1.00 93.00 241 PHE A C 1
ATOM 1892 O O . PHE A 1 241 ? 12.797 -17.143 -9.069 1.00 93.00 241 PHE A O 1
ATOM 1899 N N . ALA A 1 242 ? 12.968 -16.545 -11.212 1.00 92.88 242 ALA A N 1
ATOM 1900 C CA . ALA A 1 242 ? 12.717 -17.888 -11.720 1.00 92.88 242 ALA A CA 1
ATOM 1901 C C . ALA A 1 242 ? 13.795 -18.871 -11.243 1.00 92.88 242 ALA A C 1
ATOM 1903 O O . ALA A 1 242 ? 13.470 -19.993 -10.858 1.00 92.88 242 ALA A O 1
ATOM 1904 N N . GLN A 1 243 ? 15.065 -18.456 -11.217 1.00 90.88 243 GLN A N 1
ATOM 1905 C CA . GLN A 1 243 ? 16.153 -19.253 -10.653 1.00 90.88 243 GLN A CA 1
ATOM 1906 C C . GLN A 1 243 ? 15.923 -19.545 -9.161 1.00 90.88 243 GLN A C 1
ATOM 1908 O O . GLN A 1 243 ? 16.067 -20.697 -8.744 1.00 90.88 243 GLN A O 1
ATOM 1913 N N . ASP A 1 244 ? 15.484 -18.553 -8.382 1.00 88.31 244 ASP A N 1
ATOM 1914 C CA . ASP A 1 244 ? 15.173 -18.730 -6.959 1.00 88.31 244 ASP A CA 1
ATOM 1915 C C . ASP A 1 244 ? 14.056 -19.766 -6.740 1.00 88.31 244 ASP A C 1
ATOM 1917 O O . ASP A 1 244 ? 14.172 -20.628 -5.866 1.00 88.31 244 ASP A O 1
ATOM 1921 N N . LEU A 1 245 ? 13.009 -19.773 -7.574 1.00 86.12 245 LEU A N 1
ATOM 1922 C CA . LEU A 1 245 ? 11.912 -20.748 -7.470 1.00 86.12 245 LEU A CA 1
ATOM 1923 C C . LEU A 1 245 ? 12.353 -22.200 -7.722 1.00 86.12 245 LEU A C 1
ATOM 1925 O O . LEU A 1 245 ? 11.763 -23.131 -7.167 1.00 86.12 245 LEU A O 1
ATOM 1929 N N . HIS A 1 246 ? 13.402 -22.416 -8.522 1.00 79.12 246 HIS A N 1
ATOM 1930 C CA . HIS A 1 246 ? 13.954 -23.754 -8.755 1.00 79.12 246 HIS A CA 1
ATOM 1931 C C . HIS A 1 246 ? 14.709 -24.304 -7.530 1.00 79.12 246 HIS A C 1
ATOM 1933 O O . HIS A 1 246 ? 14.861 -25.521 -7.409 1.00 79.12 246 HIS A O 1
ATOM 1939 N N . SER A 1 247 ? 15.127 -23.449 -6.588 1.00 71.44 247 SER A N 1
ATOM 1940 C CA . SER A 1 247 ? 15.980 -23.801 -5.437 1.00 71.44 247 SER A CA 1
ATOM 1941 C C . SER A 1 247 ? 15.247 -24.432 -4.227 1.00 71.44 247 SER A C 1
ATOM 1943 O O . SER A 1 247 ? 15.704 -24.364 -3.091 1.00 71.44 247 SER A O 1
ATOM 1945 N N . ALA A 1 248 ? 14.126 -25.121 -4.467 1.00 61.34 248 ALA A N 1
ATOM 1946 C CA . ALA A 1 248 ? 13.332 -25.922 -3.517 1.00 61.34 248 ALA A CA 1
ATOM 1947 C C . ALA A 1 248 ? 12.528 -25.179 -2.425 1.00 61.34 248 ALA A C 1
ATOM 1949 O O . ALA A 1 248 ? 11.473 -25.687 -2.054 1.00 61.34 248 ALA A O 1
ATOM 1950 N N . LYS A 1 249 ? 12.920 -23.982 -1.959 1.00 68.06 249 LYS A N 1
ATOM 1951 C CA . LYS A 1 249 ? 12.204 -23.282 -0.860 1.00 68.06 249 LYS A CA 1
ATOM 1952 C C . LYS A 1 249 ? 10.796 -22.787 -1.239 1.00 68.06 249 LYS A C 1
ATOM 1954 O O . LYS A 1 249 ? 9.915 -22.738 -0.391 1.00 68.06 249 LYS A O 1
ATOM 1959 N N . LEU A 1 250 ? 10.572 -22.440 -2.509 1.00 70.31 250 LEU A N 1
ATOM 1960 C CA . LEU A 1 250 ? 9.348 -21.759 -2.974 1.00 70.31 250 LEU A CA 1
ATOM 1961 C C . LEU A 1 250 ? 8.564 -22.533 -4.043 1.00 70.31 250 LEU A C 1
ATOM 1963 O O . LEU A 1 250 ? 7.491 -22.101 -4.463 1.00 70.31 250 LEU A O 1
ATOM 1967 N N . LYS A 1 251 ? 9.080 -23.687 -4.484 1.00 67.94 251 LYS A N 1
ATOM 1968 C CA . LYS A 1 251 ? 8.580 -24.415 -5.663 1.00 67.94 251 LYS A CA 1
ATOM 1969 C C . LYS A 1 251 ? 7.100 -24.812 -5.561 1.00 67.94 251 LYS A C 1
ATOM 1971 O O . LYS A 1 251 ? 6.413 -24.851 -6.574 1.00 67.94 251 LYS A O 1
ATOM 1976 N N . ASN A 1 252 ? 6.613 -25.079 -4.348 1.00 68.06 252 ASN A N 1
ATOM 1977 C CA . ASN A 1 252 ? 5.229 -25.498 -4.099 1.00 68.06 252 ASN A CA 1
ATOM 1978 C C . ASN A 1 252 ? 4.292 -24.339 -3.718 1.00 68.06 252 ASN A C 1
ATOM 1980 O O . ASN A 1 252 ? 3.091 -24.555 -3.591 1.00 68.06 252 ASN A O 1
ATOM 1984 N N . LEU A 1 253 ? 4.829 -23.131 -3.518 1.00 66.94 253 LEU A N 1
ATOM 1985 C CA . LEU A 1 253 ? 4.087 -21.982 -2.988 1.00 66.94 253 LEU A CA 1
ATOM 1986 C C . LEU A 1 253 ? 3.657 -20.993 -4.078 1.00 66.94 253 LEU A C 1
ATOM 1988 O O . LEU A 1 253 ? 2.777 -20.174 -3.839 1.00 66.94 253 LEU A O 1
ATOM 1992 N N . ALA A 1 254 ? 4.251 -21.064 -5.273 1.00 70.56 254 ALA A N 1
ATOM 1993 C CA . ALA A 1 254 ? 4.044 -20.080 -6.329 1.00 70.56 254 ALA A CA 1
ATOM 1994 C C . ALA A 1 254 ? 3.596 -20.736 -7.646 1.00 70.56 254 ALA A C 1
ATOM 1996 O O . ALA A 1 254 ? 4.368 -21.420 -8.314 1.00 70.56 254 ALA A O 1
ATOM 1997 N N . ASN A 1 255 ? 2.350 -20.479 -8.058 1.00 85.69 255 ASN A N 1
ATOM 1998 C CA . ASN A 1 255 ? 1.854 -20.810 -9.397 1.00 85.69 255 ASN A CA 1
ATOM 1999 C C . ASN A 1 255 ? 1.787 -19.539 -10.251 1.00 85.69 255 ASN A C 1
ATOM 2001 O O . ASN A 1 255 ? 0.769 -18.846 -10.290 1.00 85.69 255 ASN A O 1
ATOM 2005 N N . ILE A 1 256 ? 2.898 -19.219 -10.910 1.00 92.75 256 ILE A N 1
ATOM 2006 C CA . ILE A 1 256 ? 3.053 -17.977 -11.668 1.00 92.75 256 ILE A CA 1
ATOM 2007 C C . ILE A 1 256 ? 2.754 -18.250 -13.131 1.00 92.75 256 ILE A C 1
ATOM 2009 O O . ILE A 1 256 ? 3.563 -18.850 -13.836 1.00 92.75 256 ILE A O 1
ATOM 2013 N N . LYS A 1 257 ? 1.593 -17.782 -13.592 1.00 95.69 257 LYS A N 1
ATOM 2014 C CA . LYS A 1 257 ? 1.238 -17.792 -15.012 1.00 95.69 257 LYS A CA 1
ATOM 2015 C C . LYS A 1 257 ? 1.696 -16.505 -15.679 1.00 95.69 257 LYS A C 1
ATOM 2017 O O . LYS A 1 257 ? 1.322 -15.412 -15.256 1.00 95.69 257 LYS A O 1
ATOM 2022 N N . CYS A 1 258 ? 2.468 -16.647 -16.744 1.00 97.69 258 CYS A N 1
ATOM 2023 C CA . CYS A 1 258 ? 2.962 -15.532 -17.531 1.00 97.69 258 CYS A CA 1
ATOM 2024 C C . CYS A 1 258 ? 1.814 -14.867 -18.304 1.00 97.69 258 CYS A C 1
ATOM 2026 O O . CYS A 1 258 ? 1.009 -15.535 -18.953 1.00 97.69 258 CYS A O 1
ATOM 2028 N N . SER A 1 259 ? 1.750 -13.542 -18.258 1.00 97.94 259 SER A N 1
ATOM 2029 C CA . SER A 1 259 ? 0.868 -12.709 -19.085 1.00 97.94 259 SER A CA 1
ATOM 2030 C C . SER A 1 259 ? 1.585 -12.181 -20.328 1.00 97.94 259 SER A C 1
ATOM 2032 O O . SER A 1 259 ? 0.959 -11.975 -21.364 1.00 97.94 259 SER A O 1
ATOM 2034 N N . ALA A 1 260 ? 2.904 -12.011 -20.235 1.00 96.38 260 ALA A N 1
ATOM 2035 C CA . ALA A 1 260 ? 3.776 -11.566 -21.312 1.00 96.38 260 ALA A CA 1
ATOM 2036 C C . ALA A 1 260 ? 5.143 -12.277 -21.223 1.00 96.38 260 ALA A C 1
ATOM 2038 O O . ALA A 1 260 ? 5.461 -12.856 -20.182 1.00 96.38 260 ALA A O 1
ATOM 2039 N N . PRO A 1 261 ? 5.979 -12.234 -22.276 1.00 95.88 261 PRO A N 1
ATOM 2040 C CA . PRO A 1 261 ? 5.622 -11.874 -23.654 1.00 95.88 261 PRO A CA 1
ATOM 2041 C C . PRO A 1 261 ? 4.610 -12.864 -24.260 1.00 95.88 261 PRO A C 1
ATOM 2043 O O . PRO A 1 261 ? 4.420 -13.954 -23.726 1.00 95.88 261 PRO A O 1
ATOM 2046 N N . GLU A 1 262 ? 3.989 -12.525 -25.397 1.00 95.75 262 GLU A N 1
ATOM 2047 C CA . GLU A 1 262 ? 2.898 -13.326 -25.998 1.00 95.75 262 GLU A CA 1
ATOM 2048 C C . GLU A 1 262 ? 3.281 -14.803 -26.221 1.00 95.75 262 GLU A C 1
ATOM 2050 O O . GLU A 1 262 ? 2.466 -15.692 -25.999 1.00 95.75 262 GLU A O 1
ATOM 2055 N N . ARG A 1 263 ? 4.552 -15.087 -26.551 1.00 96.00 263 ARG A N 1
ATOM 2056 C CA . ARG A 1 263 ? 5.079 -16.460 -26.708 1.00 96.00 263 ARG A CA 1
ATOM 2057 C C . ARG A 1 263 ? 4.969 -17.341 -25.454 1.00 96.00 263 ARG A C 1
ATOM 2059 O O . ARG A 1 263 ? 5.023 -18.556 -25.581 1.00 96.00 263 ARG A O 1
ATOM 2066 N N . TYR A 1 264 ? 4.874 -16.741 -24.267 1.00 97.38 264 TYR A N 1
ATOM 2067 C CA . TYR A 1 264 ? 4.771 -17.443 -22.983 1.00 97.38 264 TYR A CA 1
ATOM 2068 C C . TYR A 1 264 ? 3.439 -17.207 -22.287 1.00 97.38 264 TYR A C 1
ATOM 2070 O O . TYR A 1 264 ? 3.239 -17.672 -21.172 1.00 97.38 264 TYR A O 1
ATOM 2078 N N . LYS A 1 265 ? 2.499 -16.505 -22.913 1.00 97.62 265 LYS A N 1
ATOM 2079 C CA . LYS A 1 265 ? 1.211 -16.213 -22.295 1.00 97.62 265 LYS A CA 1
ATOM 2080 C C . LYS A 1 265 ? 0.481 -17.497 -21.895 1.00 97.62 265 LYS A C 1
ATOM 2082 O O . LYS A 1 265 ? 0.279 -18.394 -22.707 1.00 97.62 265 LYS A O 1
ATOM 2087 N N . GLY A 1 266 ? 0.102 -17.582 -20.623 1.00 96.38 266 GLY A N 1
ATOM 2088 C CA . GLY A 1 266 ? -0.543 -18.742 -20.009 1.00 96.38 266 GLY A CA 1
ATOM 2089 C C . GLY A 1 266 ? 0.407 -19.846 -19.529 1.00 96.38 266 GLY A C 1
ATOM 2090 O O . GLY A 1 266 ? -0.044 -20.713 -18.779 1.00 96.38 266 GLY A O 1
ATOM 2091 N N . TYR A 1 267 ? 1.692 -19.811 -19.898 1.00 96.62 267 TYR A N 1
ATOM 2092 C CA . TYR A 1 267 ? 2.690 -20.775 -19.426 1.00 96.62 267 TYR A CA 1
ATOM 2093 C C . TYR A 1 267 ? 3.003 -20.527 -17.951 1.00 96.62 267 TYR A C 1
ATOM 2095 O O . TYR A 1 267 ? 2.965 -19.385 -17.485 1.00 96.62 267 TYR A O 1
ATOM 2103 N N . ASN A 1 268 ? 3.327 -21.592 -17.215 1.00 94.44 268 ASN A N 1
ATOM 2104 C CA . ASN A 1 268 ? 3.893 -21.445 -15.881 1.00 94.44 268 ASN A CA 1
ATOM 2105 C C . ASN A 1 268 ? 5.368 -21.036 -16.003 1.00 94.44 268 ASN A C 1
ATOM 2107 O O . ASN A 1 268 ? 6.102 -21.601 -16.813 1.00 94.44 268 ASN A O 1
ATOM 2111 N N . LEU A 1 269 ? 5.806 -20.076 -15.188 1.00 94.06 269 LEU A N 1
ATOM 2112 C CA . LEU A 1 269 ? 7.192 -19.610 -15.151 1.00 94.06 269 LEU A CA 1
ATOM 2113 C C . LEU A 1 269 ? 8.200 -20.756 -14.958 1.00 94.06 269 LEU A C 1
ATOM 2115 O O . LEU A 1 269 ? 9.258 -20.741 -15.582 1.00 94.06 269 LEU A O 1
ATOM 2119 N N . LEU A 1 270 ? 7.871 -21.754 -14.132 1.00 90.44 270 LEU A N 1
ATOM 2120 C CA . LEU A 1 270 ? 8.740 -22.907 -13.862 1.00 90.44 270 LEU A CA 1
ATOM 2121 C C . LEU A 1 270 ? 8.894 -23.860 -15.057 1.00 90.44 270 LEU A C 1
ATOM 2123 O O . LEU A 1 270 ? 9.853 -24.626 -15.097 1.00 90.44 270 LEU A O 1
ATOM 2127 N N . ASP A 1 271 ? 7.986 -23.803 -16.033 1.00 93.00 271 ASP A N 1
ATOM 2128 C CA . ASP A 1 271 ? 8.052 -24.633 -17.241 1.00 93.00 271 ASP A CA 1
ATOM 2129 C C . ASP A 1 271 ? 8.915 -23.987 -18.341 1.00 93.00 271 ASP A C 1
ATOM 2131 O O . ASP A 1 271 ? 9.202 -24.609 -19.367 1.00 93.00 271 ASP A O 1
ATOM 2135 N N . ILE A 1 272 ? 9.336 -22.731 -18.154 1.00 94.94 272 ILE A N 1
ATOM 2136 C CA . ILE A 1 272 ? 10.151 -21.991 -19.117 1.00 94.94 272 ILE A CA 1
ATOM 2137 C C . ILE A 1 272 ? 11.634 -22.193 -18.770 1.00 94.94 272 ILE A C 1
ATOM 2139 O O . ILE A 1 272 ? 12.063 -21.822 -17.676 1.00 94.94 272 ILE A O 1
ATOM 2143 N N . PRO A 1 273 ? 12.466 -22.714 -19.695 1.00 95.25 273 PRO A N 1
ATOM 2144 C CA . PRO A 1 273 ? 13.901 -22.833 -19.458 1.00 95.25 273 PRO A CA 1
ATOM 2145 C C . PRO A 1 273 ? 14.533 -21.477 -19.122 1.00 95.25 273 PRO A C 1
ATOM 2147 O O . PRO A 1 273 ? 14.325 -20.506 -19.849 1.00 95.25 273 PRO A O 1
ATOM 2150 N N . LEU A 1 274 ? 15.370 -21.414 -18.078 1.00 94.81 274 LEU A N 1
ATOM 2151 C CA . LEU A 1 274 ? 16.008 -20.164 -17.628 1.00 94.81 274 LEU A CA 1
ATOM 2152 C C . LEU A 1 274 ? 16.774 -19.439 -18.749 1.00 94.81 274 LEU A C 1
ATOM 2154 O O . LEU A 1 274 ? 16.734 -18.214 -18.831 1.00 94.81 274 LEU A O 1
ATOM 2158 N N . ALA A 1 275 ? 17.416 -20.188 -19.653 1.00 95.44 275 ALA A N 1
ATOM 2159 C CA . ALA A 1 275 ? 18.128 -19.644 -20.813 1.00 95.44 275 ALA A CA 1
ATOM 2160 C C . ALA A 1 275 ? 17.216 -18.904 -21.813 1.00 95.44 275 ALA A C 1
ATOM 2162 O O . ALA A 1 275 ? 17.702 -18.115 -22.618 1.00 95.44 275 ALA A O 1
ATOM 2163 N N . ASN A 1 276 ? 15.901 -19.137 -21.758 1.00 96.44 276 ASN A N 1
ATOM 2164 C CA . ASN A 1 276 ? 14.918 -18.520 -22.642 1.00 96.44 276 ASN A CA 1
ATOM 2165 C C . ASN A 1 276 ? 14.251 -17.268 -22.037 1.00 96.44 276 ASN A C 1
ATOM 2167 O O . ASN A 1 276 ? 13.493 -16.574 -22.731 1.00 96.44 276 ASN A O 1
ATOM 2171 N N . LEU A 1 277 ? 14.517 -16.976 -20.759 1.00 95.94 277 LEU A N 1
ATOM 2172 C CA . LEU A 1 277 ? 14.114 -15.748 -20.074 1.00 95.94 277 LEU A CA 1
ATOM 2173 C C . LEU A 1 277 ? 15.093 -14.625 -20.443 1.00 95.94 277 LEU A C 1
ATOM 2175 O O . LEU A 1 277 ? 16.023 -14.302 -19.711 1.00 95.94 277 LEU A O 1
ATOM 2179 N N . THR A 1 278 ? 14.904 -14.067 -21.637 1.00 93.75 278 THR A N 1
ATOM 2180 C CA . THR A 1 278 ? 15.792 -13.072 -22.258 1.00 93.75 278 THR A CA 1
ATOM 2181 C C . THR A 1 278 ? 15.024 -11.808 -22.634 1.00 93.75 278 THR A C 1
ATOM 2183 O O . THR A 1 278 ? 13.859 -11.895 -23.026 1.00 93.75 278 THR A O 1
ATOM 2186 N N . CYS A 1 279 ? 15.690 -10.652 -22.625 1.00 91.38 279 CYS A N 1
ATOM 2187 C CA . CYS A 1 279 ? 15.146 -9.403 -23.159 1.00 91.38 279 CYS A CA 1
ATOM 2188 C C . CYS A 1 279 ? 15.737 -9.096 -24.535 1.00 91.38 279 CYS A C 1
ATOM 2190 O O . CYS A 1 279 ? 16.899 -9.400 -24.802 1.00 91.38 279 CYS A O 1
ATOM 2192 N N . ASN A 1 280 ? 14.931 -8.498 -25.412 1.00 86.75 280 ASN A N 1
ATOM 2193 C CA . ASN A 1 280 ? 15.329 -8.199 -2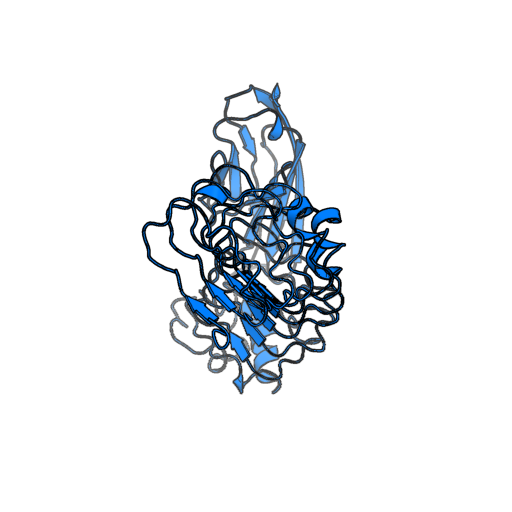6.783 1.00 86.75 280 ASN A CA 1
ATOM 2194 C C . ASN A 1 280 ? 15.946 -6.796 -26.888 1.00 86.75 280 ASN A C 1
ATOM 2196 O O . ASN A 1 280 ? 15.250 -5.836 -27.212 1.00 86.75 280 ASN A O 1
ATOM 2200 N N . CYS A 1 281 ? 17.239 -6.669 -26.587 1.00 86.94 281 CYS A N 1
ATOM 2201 C CA . CYS A 1 281 ? 17.991 -5.440 -26.832 1.00 86.94 281 CYS A CA 1
ATOM 2202 C C . CYS A 1 281 ? 19.499 -5.683 -26.919 1.00 86.94 281 CYS A C 1
ATOM 2204 O O . CYS A 1 281 ? 20.024 -6.638 -26.351 1.00 86.94 281 CYS A O 1
ATOM 2206 N N . ASN A 1 282 ? 20.188 -4.776 -27.615 1.00 82.19 282 ASN A N 1
ATOM 2207 C CA . ASN A 1 282 ? 21.623 -4.884 -27.893 1.00 82.19 282 ASN A CA 1
ATOM 2208 C C . ASN A 1 282 ? 22.499 -4.632 -26.656 1.00 82.19 282 ASN A C 1
ATOM 2210 O O . ASN A 1 282 ? 23.557 -5.237 -26.527 1.00 82.19 282 ASN A O 1
ATOM 2214 N N . HIS A 1 283 ? 22.068 -3.739 -25.759 1.00 87.12 283 HIS A N 1
ATOM 2215 C CA . HIS A 1 283 ? 22.810 -3.371 -24.554 1.00 87.12 283 HIS A CA 1
ATOM 2216 C C . HIS A 1 283 ? 21.857 -3.334 -23.366 1.00 87.12 283 HIS A C 1
ATOM 2218 O O . HIS A 1 283 ? 20.961 -2.493 -23.313 1.00 87.12 283 HIS A O 1
ATOM 2224 N N . GLN A 1 284 ? 22.055 -4.258 -22.430 1.00 91.75 284 GLN A N 1
ATOM 2225 C CA . GLN A 1 284 ? 21.350 -4.265 -21.156 1.00 91.75 284 GLN A CA 1
ATOM 2226 C C . GLN A 1 284 ? 22.093 -3.376 -20.159 1.00 91.75 284 GLN A C 1
ATOM 2228 O O . GLN A 1 284 ? 23.321 -3.416 -20.081 1.00 91.75 284 GLN A O 1
ATOM 2233 N N . GLY A 1 285 ? 21.357 -2.579 -19.396 1.00 94.38 285 GLY A N 1
ATOM 2234 C CA . GLY A 1 285 ? 21.928 -1.664 -18.422 1.00 94.38 285 GLY A CA 1
ATOM 2235 C C . GLY A 1 285 ? 20.893 -1.129 -17.444 1.00 94.38 285 GLY A C 1
ATOM 2236 O O . GLY A 1 285 ? 19.680 -1.218 -17.662 1.00 94.38 285 GLY A O 1
ATOM 2237 N N . ALA A 1 286 ? 21.395 -0.564 -16.350 1.00 96.12 286 ALA A N 1
ATOM 2238 C CA . ALA A 1 286 ? 20.573 0.205 -15.429 1.00 96.12 286 ALA A CA 1
ATOM 2239 C C . ALA A 1 286 ? 19.925 1.396 -16.167 1.00 96.12 286 ALA A C 1
ATOM 2241 O O . ALA A 1 286 ? 20.497 1.896 -17.143 1.00 96.12 286 ALA A O 1
ATOM 2242 N N . PRO A 1 287 ? 18.738 1.844 -15.732 1.00 97.06 287 PRO A N 1
ATOM 2243 C CA . PRO A 1 287 ? 18.093 3.005 -16.321 1.00 97.06 287 PRO A CA 1
ATOM 2244 C C . PRO A 1 287 ? 18.945 4.265 -16.154 1.00 97.06 287 PRO A C 1
ATOM 2246 O O . PRO A 1 287 ? 19.680 4.403 -15.180 1.00 97.06 287 PRO A O 1
ATOM 2249 N N . SER A 1 288 ? 18.804 5.196 -17.094 1.00 97.00 288 SER A N 1
ATOM 2250 C CA . SER A 1 288 ? 19.342 6.550 -17.004 1.00 97.00 288 SER A CA 1
ATOM 2251 C C . SER A 1 288 ? 18.216 7.554 -17.212 1.00 97.00 288 SER A C 1
ATOM 2253 O O . SER A 1 288 ? 17.528 7.522 -18.237 1.00 97.00 288 SER A O 1
ATOM 2255 N N . VAL A 1 289 ? 18.026 8.417 -16.218 1.00 97.50 289 VAL A N 1
ATOM 2256 C CA . VAL A 1 289 ? 16.974 9.430 -16.171 1.00 97.50 289 VAL A CA 1
ATOM 2257 C C . VAL A 1 289 ? 17.526 10.774 -16.638 1.00 97.50 289 VAL A C 1
ATOM 2259 O O . VAL A 1 289 ? 18.537 11.264 -16.127 1.00 97.50 289 VAL A O 1
ATOM 2262 N N . ASP A 1 290 ? 16.804 11.402 -17.561 1.00 96.62 290 ASP A N 1
ATOM 2263 C CA . ASP A 1 290 ? 17.015 12.776 -18.007 1.00 96.62 290 ASP A CA 1
ATOM 2264 C C . ASP A 1 290 ? 15.757 13.623 -17.763 1.00 96.62 290 ASP A C 1
ATOM 2266 O O . ASP A 1 290 ? 14.674 13.331 -18.270 1.00 96.62 290 ASP A O 1
ATOM 2270 N N . MET A 1 291 ? 15.915 14.692 -16.980 1.00 96.62 291 MET A N 1
ATOM 2271 C CA . MET A 1 291 ? 14.844 15.644 -16.654 1.00 96.62 291 MET A CA 1
ATOM 2272 C C . MET A 1 291 ? 14.961 16.968 -17.418 1.00 96.62 291 MET A C 1
ATOM 2274 O O . MET A 1 291 ? 14.273 17.943 -17.094 1.00 96.62 291 MET A O 1
ATOM 2278 N N . SER A 1 292 ? 15.844 17.038 -18.418 1.00 95.62 292 SER A N 1
ATOM 2279 C CA . SER A 1 292 ? 16.058 18.240 -19.219 1.00 95.62 292 SER A CA 1
ATOM 2280 C C . SER A 1 292 ? 14.759 18.720 -19.869 1.00 95.62 292 SER A C 1
ATOM 2282 O O . SER A 1 292 ? 14.016 17.963 -20.495 1.00 95.62 292 SER A O 1
ATOM 2284 N N . GLY A 1 293 ? 14.495 20.022 -19.739 1.00 95.38 293 GLY A N 1
ATOM 2285 C CA . GLY A 1 293 ? 13.287 20.654 -20.273 1.00 95.38 293 GLY A CA 1
ATOM 2286 C C . GLY A 1 293 ? 12.061 20.566 -19.362 1.00 95.38 293 GLY A C 1
ATOM 2287 O O . GLY A 1 293 ? 10.958 20.787 -19.853 1.00 95.38 293 GLY A O 1
ATOM 2288 N N . SER A 1 294 ? 12.245 20.239 -18.080 1.00 97.69 294 SER A N 1
ATOM 2289 C CA . SER A 1 294 ? 11.218 20.399 -17.042 1.00 97.69 294 SER A CA 1
ATOM 2290 C C . SER A 1 294 ? 11.010 21.869 -16.667 1.00 97.69 294 SER A C 1
ATOM 2292 O O . SER A 1 294 ? 11.965 22.650 -16.646 1.00 97.69 294 SER A O 1
ATOM 2294 N N . ASP A 1 295 ? 9.779 22.236 -16.314 1.00 98.19 295 ASP A N 1
ATOM 2295 C CA . ASP A 1 295 ? 9.452 23.574 -15.818 1.00 98.19 295 ASP A CA 1
ATOM 2296 C C . ASP A 1 295 ? 10.066 23.819 -14.430 1.00 98.19 295 ASP A C 1
ATOM 2298 O O . ASP A 1 295 ? 9.877 23.037 -13.502 1.00 98.19 295 ASP A O 1
ATOM 2302 N N . ASN A 1 296 ? 10.779 24.934 -14.249 1.00 97.50 296 ASN A N 1
ATOM 2303 C CA . ASN A 1 296 ? 11.365 25.312 -12.948 1.00 97.50 296 ASN A CA 1
ATOM 2304 C C . ASN A 1 296 ? 10.400 26.130 -12.073 1.00 97.50 296 ASN A C 1
ATOM 2306 O O . ASN A 1 296 ? 10.612 26.295 -10.870 1.00 97.50 296 ASN A O 1
ATOM 2310 N N . GLN A 1 297 ? 9.372 26.713 -12.688 1.00 97.62 297 GLN A N 1
ATOM 2311 C CA . GLN A 1 297 ? 8.389 27.556 -12.022 1.00 97.62 297 GLN A CA 1
ATOM 2312 C C . GLN A 1 297 ? 7.075 27.575 -12.798 1.00 97.62 297 GLN A C 1
ATOM 2314 O O . GLN A 1 297 ? 7.083 27.512 -14.026 1.00 97.62 297 GLN A O 1
ATOM 2319 N N . THR A 1 298 ? 5.964 27.751 -12.095 1.00 97.81 298 THR A N 1
ATOM 2320 C CA . THR A 1 298 ? 4.643 27.978 -12.683 1.00 97.81 298 THR A CA 1
ATOM 2321 C C . THR A 1 298 ? 3.844 28.966 -11.836 1.00 97.81 298 THR A C 1
ATOM 2323 O O . THR A 1 298 ? 4.202 29.242 -10.691 1.00 97.81 298 THR A O 1
ATOM 2326 N N . LYS A 1 299 ? 2.781 29.532 -12.408 1.00 97.75 299 LYS A N 1
ATOM 2327 C CA . LYS A 1 299 ? 1.851 30.401 -11.673 1.00 97.75 299 LYS A CA 1
ATOM 2328 C C . LYS A 1 299 ? 0.769 29.560 -11.005 1.00 97.75 299 LYS A C 1
ATOM 2330 O O . LYS A 1 299 ? 0.387 28.522 -11.544 1.00 97.75 299 LYS A O 1
ATOM 2335 N N . TYR A 1 300 ? 0.209 30.051 -9.903 1.00 97.19 300 TYR A N 1
ATOM 2336 C CA . TYR A 1 300 ? -0.985 29.460 -9.293 1.00 97.19 300 TYR A CA 1
ATOM 2337 C C . TYR A 1 300 ? -2.098 29.202 -10.336 1.00 97.19 300 TYR A C 1
ATOM 2339 O O . TYR A 1 300 ? -2.387 30.061 -11.177 1.00 97.19 300 TYR A O 1
ATOM 2347 N N . LEU A 1 301 ? -2.704 28.008 -10.290 1.00 96.25 301 LEU A N 1
ATOM 2348 C CA . LEU A 1 301 ? -3.717 27.472 -11.220 1.00 96.25 301 LEU A CA 1
ATOM 2349 C C . LEU A 1 301 ? -3.266 27.250 -12.672 1.00 96.25 301 LEU A C 1
ATOM 2351 O O . LEU A 1 301 ? -4.086 26.861 -13.503 1.00 96.25 301 LEU A O 1
ATOM 2355 N N . GLN A 1 302 ? -1.995 27.476 -13.006 1.00 97.69 302 GLN A N 1
ATOM 2356 C CA . GLN A 1 302 ? -1.451 27.103 -14.311 1.00 97.69 302 GLN A CA 1
ATOM 2357 C C . GLN A 1 302 ? -0.875 25.690 -14.273 1.00 97.69 302 GLN A C 1
ATOM 2359 O O . GLN A 1 302 ? -0.525 25.164 -13.215 1.00 97.69 302 GLN A O 1
ATOM 2364 N N . SER A 1 303 ? -0.775 25.071 -15.446 1.00 97.56 303 SER A N 1
ATOM 2365 C CA . SER A 1 303 ? -0.141 23.766 -15.570 1.00 97.56 303 SER A CA 1
ATOM 2366 C C . SER A 1 303 ? 1.376 23.864 -15.403 1.00 97.56 303 SER A C 1
ATOM 2368 O O . SER A 1 303 ? 1.979 24.875 -15.772 1.00 97.56 303 SER A O 1
ATOM 2370 N N . ALA A 1 304 ? 2.003 22.798 -14.917 1.00 97.88 304 ALA A N 1
ATOM 2371 C CA . ALA A 1 304 ? 3.451 22.604 -14.975 1.00 97.88 304 ALA A CA 1
ATOM 2372 C C . ALA A 1 304 ? 3.769 21.219 -15.538 1.00 97.88 304 ALA A C 1
ATOM 2374 O O . ALA A 1 304 ? 3.078 20.247 -15.233 1.00 97.88 304 ALA A O 1
ATOM 2375 N N . THR A 1 305 ? 4.816 21.137 -16.352 1.00 98.00 305 THR A N 1
ATOM 2376 C CA . THR A 1 305 ? 5.275 19.902 -16.987 1.00 98.00 305 THR A CA 1
ATOM 2377 C C . THR A 1 305 ? 6.680 19.567 -16.512 1.00 98.00 305 THR A C 1
ATOM 2379 O O . THR A 1 305 ? 7.631 20.315 -16.744 1.00 98.00 305 THR A O 1
ATOM 2382 N N . LEU A 1 306 ? 6.825 18.411 -15.873 1.00 98.06 306 LEU A N 1
ATOM 2383 C CA . LEU A 1 306 ? 8.100 17.885 -15.409 1.00 98.06 306 LEU A CA 1
ATOM 2384 C C . LEU A 1 306 ? 8.448 16.646 -16.238 1.00 98.06 306 LEU A C 1
ATOM 2386 O O . LEU A 1 306 ? 7.775 15.617 -16.171 1.00 98.06 306 LEU A O 1
ATOM 2390 N N . LYS A 1 307 ? 9.485 16.754 -17.067 1.00 97.31 307 LYS A N 1
ATOM 2391 C CA . LYS A 1 307 ? 9.917 15.681 -17.967 1.00 97.31 307 LYS A CA 1
ATOM 2392 C C . LYS A 1 307 ? 10.741 14.645 -17.219 1.00 97.31 307 LYS A C 1
ATOM 2394 O O . LYS A 1 307 ? 11.546 14.982 -16.353 1.00 97.31 307 LYS A O 1
ATOM 2399 N N . CYS A 1 308 ? 10.577 13.387 -17.613 1.00 96.62 308 CYS A N 1
ATOM 2400 C CA . CYS A 1 308 ? 11.422 12.295 -17.155 1.00 96.62 308 CYS A CA 1
ATOM 2401 C C . CYS A 1 308 ? 11.652 11.290 -18.283 1.00 96.62 308 CYS A C 1
ATOM 2403 O O . CYS A 1 308 ? 11.001 10.253 -18.361 1.00 96.62 308 CYS A O 1
ATOM 2405 N N . ALA A 1 309 ? 12.582 11.616 -19.179 1.00 95.62 309 ALA A N 1
ATOM 2406 C CA . ALA A 1 309 ? 12.981 10.709 -20.242 1.00 95.62 309 ALA A CA 1
ATOM 2407 C C . ALA A 1 309 ? 13.883 9.610 -19.667 1.00 95.62 309 ALA A C 1
ATOM 2409 O O . ALA A 1 309 ? 14.885 9.893 -19.008 1.00 95.62 309 ALA A O 1
ATOM 2410 N N . VAL A 1 310 ? 13.537 8.349 -19.928 1.00 95.44 310 VAL A N 1
ATOM 2411 C CA . VAL A 1 310 ? 14.239 7.190 -19.365 1.00 95.44 310 VAL A CA 1
ATOM 2412 C C . VAL A 1 310 ? 14.835 6.345 -20.479 1.00 95.44 310 VAL A C 1
ATOM 2414 O O . VAL A 1 310 ? 14.123 5.725 -21.267 1.00 95.44 310 VAL A O 1
ATOM 2417 N N . HIS A 1 311 ? 16.162 6.264 -20.505 1.00 93.69 311 HIS A N 1
ATOM 2418 C CA . HIS A 1 311 ? 16.884 5.339 -21.371 1.00 93.69 311 HIS A CA 1
ATOM 2419 C C . HIS A 1 311 ? 17.186 4.073 -20.578 1.00 93.69 311 HIS A C 1
ATOM 2421 O O . HIS A 1 311 ? 17.950 4.102 -19.616 1.00 93.69 311 HIS A O 1
ATOM 2427 N N . SER A 1 312 ? 16.562 2.957 -20.949 1.00 93.75 312 SER A N 1
ATOM 2428 C CA . SER A 1 312 ? 16.748 1.691 -20.240 1.00 93.75 312 SER A CA 1
ATOM 2429 C C . SER A 1 312 ? 16.529 0.494 -21.155 1.00 93.75 312 SER A C 1
ATOM 2431 O O . SER A 1 312 ? 15.642 0.497 -22.010 1.00 93.75 312 SER A O 1
ATOM 2433 N N . CYS A 1 313 ? 17.335 -0.546 -20.956 1.00 93.94 313 CYS A N 1
ATOM 2434 C CA . CYS A 1 313 ? 16.943 -1.890 -21.337 1.00 93.94 313 CYS A CA 1
ATOM 2435 C C . CYS A 1 313 ? 17.394 -2.886 -20.260 1.00 93.94 313 CYS A C 1
ATOM 2437 O O . CYS A 1 313 ? 18.590 -2.953 -19.979 1.00 93.94 313 CYS A O 1
ATOM 2439 N N . PRO A 1 314 ? 16.484 -3.695 -19.693 1.00 94.94 314 PRO A N 1
ATOM 2440 C CA . PRO A 1 314 ? 15.044 -3.756 -19.975 1.00 94.94 314 PRO A CA 1
ATOM 2441 C C . PRO A 1 314 ? 14.298 -2.490 -19.581 1.00 94.94 314 PRO A C 1
ATOM 2443 O O . PRO A 1 314 ? 14.839 -1.657 -18.850 1.00 94.94 314 PRO A O 1
ATOM 2446 N N . VAL A 1 315 ? 13.069 -2.375 -20.089 1.00 93.06 315 VAL A N 1
ATOM 2447 C CA . VAL A 1 315 ? 12.182 -1.240 -19.825 1.00 93.06 315 VAL A CA 1
ATOM 2448 C C . VAL A 1 315 ? 12.000 -1.087 -18.320 1.00 93.06 315 VAL A C 1
ATOM 2450 O O . VAL A 1 315 ? 11.535 -2.005 -17.642 1.00 93.06 315 VAL A O 1
ATOM 2453 N N . ALA A 1 316 ? 12.395 0.074 -17.811 1.00 94.75 316 ALA A N 1
ATOM 2454 C CA . ALA A 1 316 ? 12.258 0.420 -16.411 1.00 94.75 316 ALA A CA 1
ATOM 2455 C C . ALA A 1 316 ? 10.831 0.864 -16.068 1.00 94.75 316 ALA A C 1
ATOM 2457 O O . ALA A 1 316 ? 10.136 1.480 -16.876 1.00 94.75 316 ALA A O 1
ATOM 2458 N N . LYS A 1 317 ? 10.419 0.590 -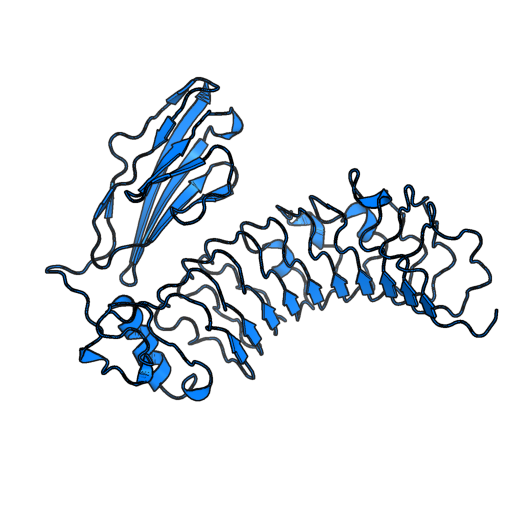14.830 1.00 94.88 317 LYS A N 1
ATOM 2459 C CA . LYS A 1 317 ? 9.251 1.215 -14.209 1.00 94.88 317 LYS A CA 1
ATOM 2460 C C . LYS A 1 317 ? 9.616 2.626 -13.750 1.00 94.88 317 LYS A C 1
ATOM 2462 O O . LYS A 1 317 ? 10.704 2.818 -13.205 1.00 94.88 317 LYS A O 1
ATOM 2467 N N . VAL A 1 318 ? 8.724 3.588 -13.985 1.00 95.31 318 VAL A N 1
ATOM 2468 C CA . VAL A 1 318 ? 8.947 5.019 -13.730 1.00 95.31 318 VAL A CA 1
ATOM 2469 C C . VAL A 1 318 ? 7.959 5.515 -12.685 1.00 95.31 318 VAL A C 1
ATOM 2471 O O . VAL A 1 318 ? 6.758 5.284 -12.807 1.00 95.31 318 VAL A O 1
ATOM 2474 N N . PHE A 1 319 ? 8.478 6.215 -11.681 1.00 95.44 319 PHE A N 1
ATOM 2475 C CA . PHE A 1 319 ? 7.706 6.750 -10.569 1.00 95.44 319 PHE A CA 1
ATOM 2476 C C . PHE A 1 319 ? 8.097 8.192 -10.283 1.00 95.44 319 PHE A C 1
ATOM 2478 O O . PHE A 1 319 ? 9.279 8.541 -10.326 1.00 95.44 319 PHE A O 1
ATOM 2485 N N . TRP A 1 320 ? 7.114 8.998 -9.901 1.00 96.12 320 TRP A N 1
ATOM 2486 C CA . TRP A 1 320 ? 7.332 10.330 -9.353 1.00 96.12 320 TRP A CA 1
ATOM 2487 C C . TRP A 1 320 ? 7.053 10.354 -7.858 1.00 96.12 320 TRP A C 1
ATOM 2489 O O . TRP A 1 320 ? 6.063 9.782 -7.410 1.00 96.12 320 TRP A O 1
ATOM 2499 N N . SER A 1 321 ? 7.890 11.043 -7.086 1.00 94.81 321 SER A N 1
ATOM 2500 C CA . SER A 1 321 ? 7.554 11.458 -5.720 1.00 94.81 321 SER A CA 1
ATOM 2501 C C . SER A 1 321 ? 7.308 12.959 -5.682 1.00 94.81 321 SER A C 1
ATOM 2503 O O . SER A 1 321 ? 8.121 13.729 -6.201 1.00 94.81 321 SER A O 1
ATOM 2505 N N . THR A 1 322 ? 6.188 13.363 -5.086 1.00 94.31 322 THR A N 1
ATOM 2506 C CA . THR A 1 322 ? 5.794 14.771 -4.951 1.00 94.31 322 THR A CA 1
ATOM 2507 C C . THR A 1 322 ? 6.223 15.346 -3.592 1.00 94.31 322 THR A C 1
ATOM 2509 O O . THR A 1 322 ? 6.423 14.581 -2.642 1.00 94.31 322 THR A O 1
ATOM 2512 N N . PRO A 1 323 ? 6.316 16.684 -3.447 1.00 93.75 323 PRO A N 1
ATOM 2513 C CA . PRO A 1 323 ? 6.630 17.337 -2.171 1.00 93.75 323 PRO A CA 1
ATOM 2514 C C . PRO A 1 323 ? 5.638 17.005 -1.051 1.00 93.75 323 PRO A C 1
ATOM 2516 O O . PRO A 1 323 ? 6.023 16.923 0.112 1.00 93.75 323 PRO A O 1
ATOM 2519 N N . ILE A 1 324 ? 4.373 16.773 -1.410 1.00 88.94 324 ILE A N 1
ATOM 2520 C CA . ILE A 1 324 ? 3.294 16.410 -0.481 1.00 88.94 324 ILE A CA 1
ATOM 2521 C C . ILE A 1 324 ? 3.230 14.904 -0.179 1.00 88.94 324 ILE A C 1
ATOM 2523 O O . ILE A 1 324 ? 2.341 14.446 0.533 1.00 88.94 324 ILE A O 1
ATOM 2527 N N . GLY A 1 325 ? 4.187 14.121 -0.687 1.00 87.56 325 GLY A N 1
ATOM 2528 C CA . GLY A 1 325 ? 4.365 12.717 -0.321 1.00 87.56 325 GLY A CA 1
ATOM 2529 C C . GLY A 1 325 ? 3.572 11.714 -1.158 1.00 87.56 325 GLY A C 1
ATOM 2530 O O . GLY A 1 325 ? 3.513 10.541 -0.785 1.00 87.56 325 GLY A O 1
ATOM 2531 N N . PHE A 1 326 ? 2.988 12.127 -2.288 1.00 88.62 326 PHE A N 1
ATOM 2532 C CA . PHE A 1 326 ? 2.396 11.180 -3.232 1.00 88.62 326 PHE A CA 1
ATOM 2533 C C . PHE A 1 326 ? 3.470 10.459 -4.038 1.00 88.62 326 PHE A C 1
ATOM 2535 O O . PHE A 1 326 ? 4.492 11.036 -4.413 1.00 88.62 326 PHE A O 1
ATOM 2542 N N . VAL A 1 327 ? 3.194 9.190 -4.332 1.00 91.94 327 VAL A N 1
ATOM 2543 C CA . VAL A 1 327 ? 3.941 8.393 -5.300 1.00 91.94 327 VAL A CA 1
ATOM 2544 C C . VAL A 1 327 ? 3.033 8.167 -6.496 1.00 91.94 327 VAL A C 1
ATOM 2546 O O . VAL A 1 327 ? 1.957 7.592 -6.351 1.00 91.94 327 VAL A O 1
ATOM 2549 N N . LEU A 1 328 ? 3.466 8.630 -7.663 1.00 92.81 328 LEU A N 1
ATOM 2550 C CA . LEU A 1 328 ? 2.701 8.582 -8.903 1.00 92.81 328 LEU A CA 1
ATOM 2551 C C . LEU A 1 328 ? 3.381 7.650 -9.903 1.00 92.81 328 LEU A C 1
ATOM 2553 O O . LEU A 1 328 ? 4.610 7.569 -9.949 1.00 92.81 328 LEU A O 1
ATOM 2557 N N . SER A 1 329 ? 2.585 7.002 -10.740 1.00 93.06 329 SER A N 1
ATOM 2558 C CA . SER A 1 329 ? 3.030 6.227 -11.895 1.00 93.06 329 SER A CA 1
ATOM 2559 C C . SER A 1 329 ? 2.011 6.382 -13.019 1.00 93.06 329 SER A C 1
ATOM 2561 O O . SER A 1 329 ? 0.912 6.893 -12.804 1.00 93.06 329 SER A O 1
ATOM 2563 N N . HIS A 1 330 ? 2.362 5.920 -14.217 1.00 89.56 330 HIS A N 1
ATOM 2564 C CA . HIS A 1 330 ? 1.440 5.926 -15.351 1.00 89.56 330 HIS A CA 1
ATOM 2565 C C . HIS A 1 330 ? 0.146 5.137 -15.080 1.00 89.56 330 HIS A C 1
ATOM 2567 O O . HIS A 1 330 ? -0.932 5.543 -15.508 1.00 89.56 330 HIS A O 1
ATOM 2573 N N . ASP A 1 331 ? 0.237 4.026 -14.341 1.00 82.88 331 ASP A N 1
ATOM 2574 C CA . ASP A 1 331 ? -0.904 3.142 -14.080 1.00 82.88 331 ASP A CA 1
ATOM 2575 C C . ASP A 1 331 ? -1.772 3.614 -12.886 1.00 82.88 331 ASP A C 1
ATOM 2577 O O . ASP A 1 331 ? -2.796 2.990 -12.581 1.00 82.88 331 ASP A O 1
ATOM 2581 N N . VAL A 1 332 ? -1.395 4.717 -12.221 1.00 79.00 332 VAL A N 1
ATOM 2582 C CA . VAL A 1 332 ? -2.109 5.328 -11.085 1.00 79.00 332 VAL A CA 1
ATOM 2583 C C . VAL A 1 332 ? -2.723 6.648 -11.540 1.00 79.00 332 VAL A C 1
ATOM 2585 O O . VAL A 1 332 ? -2.064 7.682 -11.608 1.00 79.00 332 VAL A O 1
ATOM 2588 N N . THR A 1 333 ? -4.015 6.607 -11.857 1.00 69.00 333 THR A N 1
ATOM 2589 C CA . THR A 1 333 ? -4.742 7.729 -12.485 1.00 69.00 333 THR A CA 1
ATOM 2590 C C . THR A 1 333 ? -5.714 8.419 -11.531 1.00 69.00 333 THR A C 1
ATOM 2592 O O . THR A 1 333 ? -6.343 9.414 -11.888 1.00 69.00 333 THR A O 1
ATOM 2595 N N . GLU A 1 334 ? -5.857 7.898 -10.311 1.00 71.94 334 GLU A N 1
ATOM 2596 C CA . GLU A 1 334 ? -6.889 8.330 -9.375 1.00 71.94 334 GLU A CA 1
ATOM 2597 C C . GLU A 1 334 ? -6.496 9.541 -8.508 1.00 71.94 334 GLU A C 1
ATOM 2599 O O . GLU A 1 334 ? -7.353 10.039 -7.782 1.00 71.94 334 GLU A O 1
ATOM 2604 N N . ILE A 1 335 ? -5.248 10.036 -8.568 1.00 81.69 335 ILE A N 1
ATOM 2605 C CA . ILE A 1 335 ? -4.814 11.207 -7.781 1.00 81.69 335 ILE A CA 1
ATOM 2606 C C . ILE A 1 335 ? -5.185 12.498 -8.533 1.00 81.69 335 ILE A C 1
ATOM 2608 O O . ILE A 1 335 ? -4.575 12.802 -9.562 1.00 81.69 335 ILE A O 1
ATOM 2612 N N . PRO A 1 336 ? -6.170 13.285 -8.053 1.00 84.56 336 PRO A N 1
ATOM 2613 C CA . PRO A 1 336 ? -6.619 14.481 -8.758 1.00 84.56 336 PRO A CA 1
ATOM 2614 C C . PRO A 1 336 ? -5.497 15.515 -8.888 1.00 84.56 336 PRO A C 1
ATOM 2616 O O . PRO A 1 336 ? -4.715 15.711 -7.965 1.00 84.56 336 PRO A O 1
ATOM 2619 N N . GLY A 1 337 ? -5.441 16.203 -10.029 1.00 91.12 337 GLY A N 1
ATOM 2620 C CA . GLY A 1 337 ? -4.470 17.277 -10.278 1.00 91.12 337 GLY A CA 1
ATOM 2621 C C . GLY A 1 337 ? -3.148 16.826 -10.902 1.00 91.12 337 GLY A C 1
ATOM 2622 O O . GLY A 1 337 ? -2.501 17.650 -11.548 1.00 91.12 337 GLY A O 1
ATOM 2623 N N . TYR A 1 338 ? -2.805 15.538 -10.832 1.00 93.81 338 TYR A N 1
ATOM 2624 C CA . TYR A 1 338 ? -1.590 14.981 -11.431 1.00 93.81 338 TYR A CA 1
ATOM 2625 C C . TYR A 1 338 ? -1.912 14.015 -12.574 1.00 93.81 338 TYR A C 1
ATOM 2627 O O . TYR A 1 338 ? -2.971 13.390 -12.604 1.00 93.81 338 TYR A O 1
ATOM 2635 N N . ASP A 1 339 ? -1.000 13.907 -13.534 1.00 93.81 339 ASP A N 1
ATOM 2636 C CA . ASP A 1 339 ? -1.072 12.943 -14.632 1.00 93.81 339 ASP A CA 1
ATOM 2637 C C . ASP A 1 339 ? 0.337 12.515 -15.033 1.00 93.81 339 ASP A C 1
ATOM 2639 O O . ASP A 1 339 ? 1.211 13.367 -15.185 1.00 93.81 339 ASP A O 1
ATOM 2643 N N . VAL A 1 340 ? 0.567 11.213 -15.192 1.00 94.31 340 VAL A N 1
ATOM 2644 C CA . VAL A 1 340 ? 1.865 10.673 -15.613 1.00 94.31 340 VAL A CA 1
ATOM 2645 C C . VAL A 1 340 ? 1.697 10.009 -16.974 1.00 94.31 340 VAL A C 1
ATOM 2647 O O . VAL A 1 340 ? 1.046 8.971 -17.119 1.00 94.31 340 VAL A O 1
ATOM 2650 N N . GLY A 1 341 ? 2.305 10.617 -17.989 1.00 91.62 3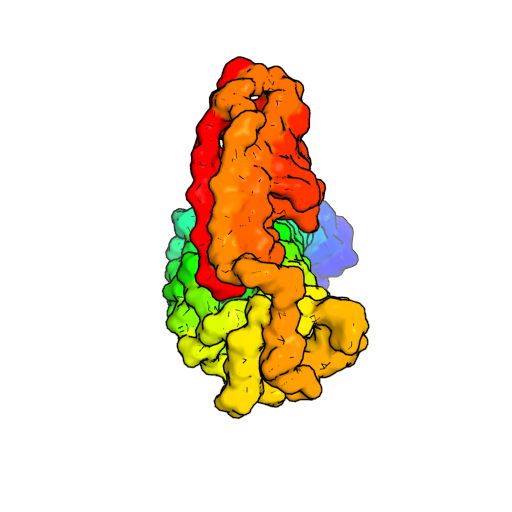41 GLY A N 1
ATOM 2651 C CA . GLY A 1 341 ? 2.313 10.100 -19.350 1.00 91.62 341 GLY A CA 1
ATOM 2652 C C . GLY A 1 341 ? 3.069 8.776 -19.470 1.00 91.62 341 GLY A C 1
ATOM 2653 O O . GLY A 1 341 ? 3.924 8.440 -18.650 1.00 91.62 341 GLY A O 1
ATOM 2654 N N . ALA A 1 342 ? 2.790 8.029 -20.540 1.00 89.19 342 ALA A N 1
ATOM 2655 C CA . ALA A 1 342 ? 3.496 6.781 -20.848 1.00 89.19 342 ALA A CA 1
ATOM 2656 C C . ALA A 1 342 ? 4.998 6.993 -21.138 1.00 89.19 342 ALA A C 1
ATOM 2658 O O . ALA A 1 342 ? 5.787 6.056 -21.055 1.00 89.19 342 ALA A O 1
ATOM 2659 N N . ASP A 1 343 ? 5.393 8.222 -21.478 1.00 89.56 343 ASP A N 1
ATOM 2660 C CA . ASP A 1 343 ? 6.784 8.650 -21.639 1.00 89.56 343 ASP A CA 1
ATOM 2661 C C . ASP A 1 343 ? 7.477 8.978 -20.301 1.00 89.56 343 ASP A C 1
ATOM 2663 O O . ASP A 1 343 ? 8.659 9.310 -20.302 1.00 89.56 343 ASP A O 1
ATOM 2667 N N . GLY A 1 344 ? 6.756 8.892 -19.175 1.00 92.31 344 GLY A N 1
ATOM 2668 C CA . GLY A 1 344 ? 7.237 9.223 -17.834 1.00 92.31 344 GLY A CA 1
ATOM 2669 C C . GLY A 1 344 ? 7.058 10.692 -17.440 1.00 92.31 344 GLY A C 1
ATOM 2670 O O . GLY A 1 344 ? 7.386 11.055 -16.310 1.00 92.31 344 GLY A O 1
ATOM 2671 N N . THR A 1 345 ? 6.540 11.549 -18.324 1.00 95.25 345 THR A N 1
ATOM 2672 C CA . THR A 1 345 ? 6.351 12.979 -18.042 1.00 95.25 345 THR A CA 1
ATOM 2673 C C . THR A 1 345 ? 5.209 13.195 -17.046 1.00 95.25 345 THR A C 1
ATOM 2675 O O . THR A 1 345 ? 4.098 12.716 -17.260 1.00 95.25 345 THR A O 1
ATOM 2678 N N . LEU A 1 346 ? 5.470 13.951 -15.977 1.00 96.88 346 LEU A N 1
ATOM 2679 C CA . LEU A 1 346 ? 4.465 14.376 -15.004 1.00 96.88 346 LEU A CA 1
ATOM 2680 C C . LEU A 1 346 ? 3.877 15.730 -15.408 1.00 96.88 346 LEU A C 1
ATOM 2682 O O . LEU A 1 346 ? 4.604 16.703 -15.610 1.00 96.88 346 LEU A O 1
ATOM 2686 N N . VAL A 1 347 ? 2.552 15.804 -15.466 1.00 96.69 347 VAL A N 1
ATOM 2687 C CA . VAL A 1 347 ? 1.796 17.035 -15.685 1.00 96.69 347 VAL A CA 1
ATOM 2688 C C . VAL A 1 347 ? 0.985 17.355 -14.436 1.00 96.69 347 VAL A C 1
ATOM 2690 O O . VAL A 1 347 ? 0.103 16.598 -14.034 1.00 96.69 347 VAL A O 1
ATOM 2693 N N . ILE A 1 348 ? 1.261 18.515 -13.848 1.00 97.00 348 ILE A N 1
ATOM 2694 C CA . ILE A 1 348 ? 0.434 19.124 -12.805 1.00 97.00 348 ILE A CA 1
ATOM 2695 C C . ILE A 1 348 ? -0.591 19.987 -13.535 1.00 97.00 348 ILE A C 1
ATOM 2697 O O . ILE A 1 348 ? -0.219 20.950 -14.205 1.00 97.00 348 ILE A O 1
ATOM 2701 N N . LYS A 1 349 ? -1.875 19.620 -13.473 1.00 95.44 349 LYS A N 1
ATOM 2702 C CA . LYS A 1 349 ? -2.937 20.232 -14.296 1.00 95.44 349 LYS A CA 1
ATOM 2703 C C . LYS A 1 349 ? -3.255 21.664 -13.866 1.00 95.44 349 LYS A C 1
ATOM 2705 O O . LYS A 1 349 ? -3.463 22.518 -14.722 1.00 95.44 349 LYS A O 1
ATOM 2710 N N . ALA A 1 350 ? -3.290 21.912 -12.559 1.00 96.06 350 ALA A N 1
ATOM 2711 C CA . ALA A 1 350 ? -3.548 23.220 -11.966 1.00 96.06 350 ALA A CA 1
ATOM 2712 C C . ALA A 1 350 ? -2.746 23.353 -10.667 1.00 96.06 350 ALA A C 1
ATOM 2714 O O . ALA A 1 350 ? -3.163 22.834 -9.637 1.00 96.06 350 ALA A O 1
ATOM 2715 N N . ALA A 1 351 ? -1.592 24.019 -10.733 1.00 96.19 351 ALA A N 1
ATOM 2716 C CA . ALA A 1 351 ? -0.655 24.076 -9.617 1.00 96.19 351 ALA A CA 1
ATOM 2717 C C . ALA A 1 351 ? -1.201 24.871 -8.418 1.00 96.19 351 ALA A C 1
ATOM 2719 O O . ALA A 1 351 ? -1.645 26.016 -8.558 1.00 96.19 351 ALA A O 1
ATOM 2720 N N . ALA A 1 352 ? -1.109 24.277 -7.234 1.00 95.81 352 ALA A N 1
ATOM 2721 C CA . ALA A 1 352 ? -1.380 24.873 -5.935 1.00 95.81 352 ALA A CA 1
ATOM 2722 C C . ALA A 1 352 ? -0.074 25.236 -5.206 1.00 95.81 352 ALA A C 1
ATOM 2724 O O . ALA A 1 352 ? 1.015 24.816 -5.586 1.00 95.81 352 ALA A O 1
ATOM 2725 N N . LEU A 1 353 ? -0.159 26.028 -4.132 1.00 94.88 353 LEU A N 1
ATOM 2726 C CA . LEU A 1 353 ? 1.033 26.405 -3.352 1.00 94.88 353 LEU A CA 1
ATOM 2727 C C . LEU A 1 353 ? 1.726 25.195 -2.707 1.00 94.88 353 LEU A C 1
ATOM 2729 O O . LEU A 1 353 ? 2.945 25.194 -2.569 1.00 94.88 353 LEU A O 1
ATOM 2733 N N . GLU A 1 354 ? 0.960 24.165 -2.350 1.00 94.38 354 GLU A N 1
ATOM 2734 C CA . GLU A 1 354 ? 1.470 22.899 -1.810 1.00 94.38 354 GLU A CA 1
ATOM 2735 C C . GLU A 1 354 ? 2.241 22.060 -2.842 1.00 94.38 354 GLU A C 1
ATOM 2737 O O . GLU A 1 354 ? 3.079 21.247 -2.460 1.00 94.38 354 GLU A O 1
ATOM 2742 N N . ASP A 1 355 ? 2.050 22.313 -4.143 1.00 95.88 355 ASP A N 1
ATOM 2743 C CA . ASP A 1 355 ? 2.824 21.668 -5.211 1.00 95.88 355 ASP A CA 1
ATOM 2744 C C . ASP A 1 355 ? 4.255 22.208 -5.319 1.00 95.88 355 ASP A C 1
ATOM 2746 O O . ASP A 1 355 ? 5.075 21.637 -6.044 1.00 95.88 355 ASP A O 1
ATOM 2750 N N . ALA A 1 356 ? 4.583 23.315 -4.647 1.00 97.56 356 ALA A N 1
ATOM 2751 C CA . ALA A 1 356 ? 5.932 23.859 -4.648 1.00 97.56 356 ALA A CA 1
ATOM 2752 C C . ALA A 1 356 ? 6.874 22.985 -3.807 1.00 97.56 356 ALA A C 1
ATOM 2754 O O . ALA A 1 356 ? 6.612 22.700 -2.640 1.00 97.56 356 ALA A O 1
ATOM 2755 N N . GLY A 1 357 ? 8.023 22.611 -4.372 1.00 97.38 357 GLY A N 1
ATOM 2756 C CA . GLY A 1 357 ? 9.038 21.861 -3.639 1.00 97.38 357 GLY A CA 1
ATOM 2757 C C . GLY A 1 357 ? 9.848 20.899 -4.494 1.00 97.38 357 GLY A C 1
ATOM 2758 O O . GLY A 1 357 ? 9.991 21.072 -5.706 1.00 97.38 357 GLY A O 1
ATOM 2759 N N . ASN A 1 358 ? 10.405 19.892 -3.820 1.00 97.69 358 ASN A N 1
ATOM 2760 C CA . ASN A 1 358 ? 11.278 18.890 -4.415 1.00 97.69 358 ASN A CA 1
ATOM 2761 C C . ASN A 1 358 ? 10.464 17.713 -4.952 1.00 97.69 358 ASN A C 1
ATOM 2763 O O . ASN A 1 358 ? 9.817 16.995 -4.193 1.00 97.69 358 ASN A O 1
ATOM 2767 N N . TYR A 1 359 ? 10.577 17.487 -6.250 1.00 97.88 359 TYR A N 1
ATOM 2768 C CA . TYR A 1 359 ? 10.112 16.288 -6.920 1.00 97.88 359 TYR A CA 1
ATOM 2769 C C . TYR A 1 359 ? 11.290 15.355 -7.167 1.00 97.88 359 TYR A C 1
ATOM 2771 O O . TYR A 1 359 ? 12.431 15.801 -7.331 1.00 97.88 359 TYR A O 1
ATOM 2779 N N . SER A 1 360 ? 11.015 14.059 -7.259 1.00 97.62 360 SER A N 1
ATOM 2780 C CA . SER A 1 360 ? 11.974 13.101 -7.799 1.00 97.62 360 SER A CA 1
ATOM 2781 C C . SER A 1 360 ? 11.330 12.249 -8.879 1.00 97.62 360 SER A C 1
ATOM 2783 O O . SER A 1 360 ? 10.202 11.791 -8.710 1.00 97.62 360 SER A O 1
ATOM 2785 N N . CYS A 1 361 ? 12.055 12.027 -9.975 1.00 97.81 361 CYS A N 1
ATOM 2786 C CA . CYS A 1 361 ? 11.732 10.968 -10.916 1.00 97.81 361 CYS A CA 1
ATOM 2787 C C . CYS A 1 361 ? 12.680 9.793 -10.695 1.00 97.81 361 CYS A C 1
ATOM 2789 O O . CYS A 1 361 ? 13.904 9.942 -10.729 1.00 97.81 361 CYS A O 1
ATOM 2791 N N . THR A 1 362 ? 12.097 8.626 -10.458 1.00 97.00 362 THR A N 1
ATOM 2792 C CA . THR A 1 362 ? 12.790 7.375 -10.180 1.00 97.00 362 THR A CA 1
ATOM 2793 C C . THR A 1 362 ? 12.491 6.375 -11.287 1.00 97.00 362 THR A C 1
ATOM 2795 O O . THR A 1 362 ? 11.327 6.096 -11.558 1.00 97.00 362 THR A O 1
ATOM 2798 N N . ALA A 1 363 ? 13.530 5.785 -11.874 1.00 96.88 363 ALA A N 1
ATOM 2799 C CA . ALA A 1 363 ? 13.405 4.685 -12.822 1.00 96.88 363 ALA A CA 1
ATOM 2800 C C . ALA A 1 363 ? 14.093 3.428 -12.278 1.00 96.88 363 ALA A C 1
ATOM 2802 O O . ALA A 1 363 ? 15.218 3.509 -11.779 1.00 96.88 363 ALA A O 1
ATOM 2803 N N . VAL A 1 364 ? 13.435 2.268 -12.375 1.00 96.69 364 VAL A N 1
ATOM 2804 C CA . VAL A 1 364 ? 13.945 0.990 -11.846 1.00 96.69 364 VAL A CA 1
ATOM 2805 C C . VAL A 1 364 ? 13.724 -0.157 -12.827 1.00 96.69 364 VAL A C 1
ATOM 2807 O O . VAL A 1 364 ? 12.610 -0.366 -13.303 1.00 96.69 364 VAL A O 1
ATOM 2810 N N . ASN A 1 365 ? 14.770 -0.943 -13.075 1.00 96.00 365 ASN A N 1
ATOM 2811 C CA . ASN A 1 365 ? 14.679 -2.276 -13.672 1.00 96.00 365 ASN A CA 1
ATOM 2812 C C . ASN A 1 365 ? 15.455 -3.288 -12.806 1.00 96.00 365 ASN A C 1
ATOM 2814 O O . ASN A 1 365 ? 16.033 -2.926 -11.781 1.00 96.00 365 ASN A O 1
ATOM 2818 N N . TYR A 1 366 ? 15.490 -4.560 -13.207 1.00 94.12 366 TYR A N 1
ATOM 2819 C CA . TYR A 1 366 ? 16.179 -5.596 -12.422 1.00 94.12 366 TYR A CA 1
ATOM 2820 C C . TYR A 1 366 ? 17.708 -5.403 -12.295 1.00 94.12 366 TYR A C 1
ATOM 2822 O O . TYR A 1 366 ? 18.326 -6.028 -11.433 1.00 94.12 366 TYR A O 1
ATOM 2830 N N . ILE A 1 367 ? 18.324 -4.563 -13.140 1.00 95.06 367 ILE A N 1
ATOM 2831 C CA . ILE A 1 367 ? 19.772 -4.290 -13.142 1.00 95.06 367 ILE A CA 1
ATOM 2832 C C . ILE A 1 367 ? 20.108 -3.175 -12.154 1.00 95.06 367 ILE A C 1
ATOM 2834 O O . ILE A 1 367 ? 21.139 -3.232 -11.483 1.00 95.06 367 ILE A O 1
ATOM 2838 N N . GLY A 1 368 ? 19.259 -2.152 -12.059 1.00 95.00 368 GLY A N 1
ATOM 2839 C CA . GLY A 1 368 ? 19.514 -1.027 -11.176 1.00 95.00 368 GLY A CA 1
ATOM 2840 C C . GLY A 1 368 ? 18.420 0.030 -11.167 1.00 95.00 368 GLY A C 1
ATOM 2841 O O . GLY A 1 368 ? 17.330 -0.128 -11.719 1.00 95.00 368 GLY A O 1
ATOM 2842 N N . LYS A 1 369 ? 18.754 1.139 -10.515 1.00 95.88 369 LYS A N 1
ATOM 2843 C CA . LYS A 1 369 ? 17.880 2.277 -10.260 1.00 95.88 369 LYS A CA 1
ATOM 2844 C C . LYS A 1 369 ? 18.636 3.566 -10.555 1.00 95.88 369 LYS A C 1
ATOM 2846 O O . LYS A 1 369 ? 19.801 3.676 -10.184 1.00 95.88 369 LYS A O 1
ATOM 2851 N N . ASP A 1 370 ? 17.954 4.536 -11.150 1.00 97.69 370 ASP A N 1
ATOM 2852 C CA . ASP A 1 370 ? 18.422 5.919 -11.245 1.00 97.69 370 ASP A CA 1
ATOM 2853 C C . ASP A 1 370 ? 17.333 6.862 -10.732 1.00 97.69 370 ASP A C 1
ATOM 2855 O O . ASP A 1 370 ? 16.136 6.588 -10.858 1.00 97.69 370 ASP A O 1
ATOM 2859 N N . VAL A 1 371 ? 17.763 7.946 -10.092 1.00 97.62 371 VAL A N 1
ATOM 2860 C CA . VAL A 1 371 ? 16.883 8.949 -9.492 1.00 97.62 371 VAL A CA 1
ATOM 2861 C C . VAL A 1 371 ? 17.431 10.327 -9.802 1.00 97.62 371 VAL A C 1
ATOM 2863 O O . VAL A 1 371 ? 18.600 10.623 -9.538 1.00 97.62 371 VAL A O 1
ATOM 2866 N N . LYS A 1 372 ? 16.562 11.201 -10.301 1.00 98.06 372 LYS A N 1
ATOM 2867 C CA . LYS A 1 372 ? 16.855 12.621 -10.482 1.00 98.06 372 LYS A CA 1
ATOM 2868 C C . LYS A 1 372 ? 15.850 13.454 -9.708 1.00 98.06 372 LYS A C 1
ATOM 2870 O O . LYS A 1 372 ? 14.698 13.060 -9.545 1.00 98.06 372 LYS A O 1
ATOM 2875 N N . TYR A 1 373 ? 16.318 14.592 -9.215 1.00 97.94 373 TYR A N 1
ATOM 2876 C CA . TYR A 1 373 ? 15.529 15.520 -8.419 1.00 97.94 373 TYR A CA 1
ATOM 2877 C C . TYR A 1 373 ? 15.325 16.809 -9.196 1.00 97.94 373 TYR A C 1
ATOM 2879 O O . TYR A 1 373 ? 16.236 17.272 -9.885 1.00 97.94 373 TYR A O 1
ATOM 2887 N N . HIS A 1 374 ? 14.149 17.401 -9.040 1.00 97.94 374 HIS A N 1
ATOM 2888 C CA . HIS A 1 374 ? 13.787 18.658 -9.674 1.00 97.94 374 HIS A CA 1
ATOM 2889 C C . HIS A 1 374 ? 12.996 19.526 -8.707 1.00 97.94 374 HIS A C 1
ATOM 2891 O O . HIS A 1 374 ? 12.202 19.014 -7.924 1.00 97.94 374 HIS A O 1
ATOM 2897 N N . VAL A 1 375 ? 13.209 20.839 -8.749 1.00 98.06 375 VAL A N 1
ATOM 2898 C CA . VAL A 1 375 ? 12.525 21.782 -7.858 1.00 98.06 375 VAL A CA 1
ATOM 2899 C C . VAL A 1 375 ? 11.554 22.621 -8.670 1.00 98.06 375 VAL A C 1
ATOM 2901 O O . VAL A 1 375 ? 11.971 23.316 -9.596 1.00 98.06 375 VAL A O 1
ATOM 2904 N N . LEU A 1 376 ? 10.277 22.595 -8.290 1.00 98.25 376 LEU A N 1
ATOM 2905 C CA . LEU A 1 376 ? 9.241 23.443 -8.872 1.00 98.25 376 LEU A CA 1
ATOM 2906 C C . LEU A 1 376 ? 8.881 24.569 -7.902 1.00 98.25 376 LEU A C 1
ATOM 2908 O O . LEU A 1 376 ? 8.603 24.327 -6.727 1.00 98.25 376 LEU A O 1
ATOM 2912 N N . LYS A 1 377 ? 8.852 25.806 -8.400 1.00 98.06 377 LYS A N 1
ATOM 2913 C CA . LYS A 1 377 ? 8.333 26.970 -7.667 1.00 98.06 377 LYS A CA 1
ATOM 2914 C C . LYS A 1 377 ? 6.927 27.324 -8.145 1.00 98.06 377 LYS A C 1
ATOM 2916 O O . LYS A 1 377 ? 6.700 27.399 -9.350 1.00 98.06 377 LYS A O 1
ATOM 2921 N N . VAL A 1 378 ? 6.021 27.612 -7.217 1.00 97.50 378 VAL A N 1
ATOM 2922 C CA . VAL A 1 378 ? 4.672 28.115 -7.523 1.00 97.50 378 VAL A CA 1
ATOM 2923 C C . VAL A 1 378 ? 4.535 29.520 -6.946 1.00 97.50 378 VAL A C 1
ATOM 2925 O O . VAL A 1 378 ? 4.931 29.741 -5.800 1.00 97.50 378 VAL A O 1
ATOM 2928 N N . TRP A 1 379 ? 4.048 30.469 -7.750 1.00 95.00 379 TRP A N 1
ATOM 2929 C CA . TRP A 1 379 ? 3.937 31.885 -7.377 1.00 95.00 379 TRP A CA 1
ATOM 2930 C C . TRP A 1 379 ? 2.636 32.548 -7.823 1.00 95.00 379 TRP A C 1
ATOM 2932 O O . TRP A 1 379 ? 1.977 32.034 -8.763 1.00 95.00 379 TRP A O 1
#

Sequence (379 aa):
MPYLSDVWLNDNNLTSAPSDMNDLKQIYTMDLSSNPIQTLAPSQFKDLGSLLKLDISNISAIKAGGLEDDFLIGLDNLIELWLERNELGVIPTKALCPVVSQIQILNLNQNRINSTQEEDLACFQNLTKVMLAKNLLTKIPECLKSLPKLERLDISGNPIVQIPYQSLTNFTSLTDLDLSNSKIELIDRQAFYNLDYMETLNIASTKLTWLPSGIFNMTTFSEKLGLEGNQWTCDCQMHGFAQDLHSAKLKNLANIKCSAPERYKGYNLLDIPLANLTCNCNHQGAPSVDMSGSDNQTKYLQSATLKCAVHSCPVAKVFWSTPIGFVLSHDVTEIPGYDVGADGTLVIKAAALEDAGNYSCTAVNYIGKDVKYHVLKVW